Protein 1LSS (pdb70)

Organism: Methanocaldococcus jannaschii (strain ATCC 43067 / DSM 2661 / JAL-1 / JCM 10045 / NBRC 100440) (NCBI:txid243232)

Radius of gyration: 28.25 Å; Cα contacts (8 Å, |Δi|>4): 1150; chains: 4; bounding box: 52×40×90 Å

Foldseek 3Di:
DEEEEEACDPVNVVCQQVQVVVVHAYEYEEQDVVVQVVSVVPGPYHYDHDQLLDPVRCVVRVLLPHQAYEYDHPAQVSLLNSQVVSVVSPHQHREGEDADPVCQPVSCVVRHVHYDYVVVVVVVVVVVVVVD/DAEEEEACDPPNVVVQQVCQVVVGAYEYEYCDPVSQVVCVVRGPYHYFHDQLLDPVSCVVRVLLDHQEYEYEHPDAVSQLNSQVVSVVNPHQAYEGEHDDPVCQVVSVVSRHVHYHYPVVVVVVVVVVVVVD/DAEEEEACDPPNVVVQQVQQVVPGAYEYEYQDPVSQVVSVVNGDYHYFHRQLLDPVSCVVRVLLPHQEYEYDHPAQVSQLSNQVVSVVSVHNAYEGEDQDPVCQVVSVVVPHRYYDYVVVVVVVVVVVVVVD/DAEEAEACPPVNVVVQQVQQVVPGAYAYEELDPVSQVVSVVRGPYHYFHRQLLDVVSCVVSVLLPHQEYEYEHPDQVSQLNSQVVSVVNPHQHYEGEHADPVCQVVSVVSRHPHYDHPVVVVVVVVVVVVVD

So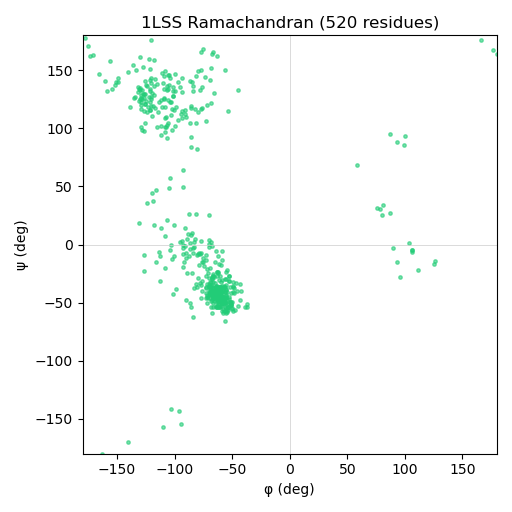lvent-accessible surface area: 24002 Å² total; per-residue (Å²): 162,98,4,0,0,0,9,4,34,102,0,0,25,28,0,0,89,22,0,11,132,135,60,56,71,6,2,0,2,18,127,61,53,107,61,10,147,99,0,68,86,126,16,116,26,110,38,37,79,12,48,8,3,72,26,136,14,0,69,82,7,29,1,111,101,13,42,10,0,0,0,3,25,58,130,6,35,19,0,0,2,0,0,2,1,0,94,56,58,55,9,124,58,1,7,0,36,2,37,23,52,82,0,79,88,18,0,68,178,21,18,4,73,36,1,2,3,0,6,25,25,0,0,69,85,0,20,150,74,28,81,239,177,43,13,0,0,1,8,5,39,105,1,0,40,32,0,0,76,20,1,20,129,130,68,58,100,8,6,0,1,18,123,61,49,102,54,10,147,109,0,73,78,98,7,135,33,104,30,21,83,15,46,8,25,121,87,141,14,0,69,70,3,21,0,100,97,11,64,22,0,0,0,2,24,57,141,29,112,24,0,28,78,0,1,56,48,0,83,92,59,61,10,106,68,2,6,0,35,2,36,81,43,114,92,64,90,69,10,70,206,92,22,3,84,34,8,1,2,1,12,36,18,0,2,56,81,0,23,138,63,20,96,217,171,56,10,0,0,1,9,5,37,110,2,0,50,34,1,0,71,27,0,21,130,134,68,63,105,10,8,0,1,14,120,56,48,97,62,9,124,85,0,58,91,77,10,129,28,108,27,19,80,14,38,7,2,48,10,105,9,0,92,97,3,11,2,109,74,9,40,16,0,0,0,3,28,65,125,5,26,14,0,0,0,0,0,6,0,0,98,24,76,64,10,82,90,1,4,0,34,1,39,28,48,98,0,74,94,24,0,66,209,38,17,5,67,44,7,1,3,0,4,27,26,0,2,61,81,0,27,156,73,34,99,247,199,46,12,0,0,0,10,3,40,114,1,0,65,30,1,0,74,30,0,20,117,142,65,62,98,4,11,0,1,18,119,63,54,87,59,10,142,123,0,60,86,100,6,138,34,101,31,23,77,15,41,8,34,121,95,164,12,0,69,100,2,19,0,95,110,11,63,26,0,0,0,2,28,58,141,24,118,25,0,29,76,0,1,60,48,0,88,88,62,59,6,118,83,3,8,0,38,2,41,88,51,130,82,60,95,68,15,74,199,90,20,4,87,32,7,1,1,1,9,40,16,0,2,47,78,0,20,134,71,32,96,247

Structure (mmCIF, N/CA/C/O backbone):
data_1LSS
#
_entry.id   1LSS
#
_cell.length_a   92.000
_cell.length_b   74.400
_cell.length_c   86.000
_cell.angle_alpha   90.00
_cell.angle_beta   90.00
_cell.angle_gamma   90.00
#
_symmetry.space_group_name_H-M   'P 21 21 2'
#
loop_
_entity.id
_entity.type
_entity.pdbx_description
1 polymer 'Trk system potassium uptake protein trkA homolog'
2 non-polymer NICOTINAMIDE-ADENINE-DINUCLEOTIDE
3 water water
#
loop_
_atom_site.group_PDB
_atom_site.id
_atom_site.type_symbol
_atom_site.label_atom_id
_atom_site.label_alt_id
_atom_site.label_comp_id
_atom_site.label_asym_id
_atom_site.label_entity_id
_atom_site.label_seq_id
_atom_site.pdbx_PDB_ins_code
_atom_site.Cartn_x
_atom_site.Cartn_y
_atom_site.Cartn_z
_atom_site.occupancy
_atom_site.B_iso_or_equiv
_atom_site.auth_seq_id
_atom_site.auth_comp_id
_atom_site.auth_asym_id
_atom_site.auth_atom_id
_atom_site.pdbx_PDB_model_num
ATOM 1 N N . MET A 1 5 ? 31.966 35.550 85.789 1.00 60.04 1 MET A N 1
ATOM 2 C CA . MET A 1 5 ? 31.515 34.933 84.509 1.00 59.15 1 MET A CA 1
ATOM 3 C C . MET A 1 5 ? 31.682 33.404 84.526 1.00 55.80 1 MET A C 1
ATOM 4 O O . MET A 1 5 ? 31.776 32.789 85.589 1.00 54.58 1 MET A O 1
ATOM 9 N N . TYR A 1 6 ? 31.702 32.794 83.346 1.00 51.32 2 TYR A N 1
ATOM 10 C CA . TYR A 1 6 ? 31.845 31.348 83.231 1.00 47.41 2 TYR A CA 1
ATOM 11 C C . TYR A 1 6 ? 33.254 30.839 83.537 1.00 41.65 2 TYR A C 1
ATOM 12 O O . TYR A 1 6 ? 34.238 31.487 83.220 1.00 39.58 2 TYR A O 1
ATOM 21 N N . ILE A 1 7 ? 33.324 29.666 84.160 1.00 37.92 3 ILE A N 1
ATOM 22 C CA . ILE A 1 7 ? 34.583 29.010 84.505 1.00 34.14 3 ILE A CA 1
ATOM 23 C C . ILE A 1 7 ? 34.651 27.641 83.814 1.00 33.24 3 ILE A C 1
ATOM 24 O O . ILE A 1 7 ? 33.803 26.768 84.042 1.00 33.82 3 ILE A O 1
ATOM 29 N N . ILE A 1 8 ? 35.656 27.462 82.964 1.00 29.95 4 ILE A N 1
ATOM 30 C CA . ILE A 1 8 ? 35.835 26.207 82.250 1.00 28.19 4 ILE A CA 1
ATOM 31 C C . ILE A 1 8 ? 36.907 25.382 82.953 1.00 27.64 4 ILE A C 1
ATOM 32 O O . ILE A 1 8 ? 37.977 25.900 83.283 1.00 26.98 4 ILE A O 1
ATOM 37 N N . ILE A 1 9 ? 36.611 24.103 83.185 1.00 26.10 5 ILE A N 1
ATOM 38 C CA . ILE A 1 9 ? 37.543 23.188 83.852 1.00 24.41 5 ILE A CA 1
ATOM 39 C C . ILE A 1 9 ? 37.773 21.975 82.968 1.00 24.88 5 ILE A C 1
ATOM 40 O O . ILE A 1 9 ? 36.814 21.293 82.593 1.00 24.00 5 ILE A O 1
ATOM 45 N N . ALA A 1 10 ? 39.041 21.713 82.643 1.00 24.88 6 ALA A N 1
ATOM 46 C CA . ALA A 1 10 ? 39.420 20.579 81.800 1.00 24.50 6 ALA A CA 1
ATOM 47 C C . ALA A 1 10 ? 40.124 19.520 82.641 1.00 25.99 6 ALA A C 1
ATOM 48 O O . ALA A 1 10 ? 41.124 19.806 83.299 1.00 26.80 6 ALA A O 1
ATOM 50 N N . GLY A 1 11 ? 39.611 18.297 82.597 1.00 25.63 7 GLY A N 1
ATOM 51 C CA . GLY A 1 11 ? 40.193 17.230 83.383 1.00 27.85 7 GLY A CA 1
ATOM 52 C C . GLY A 1 11 ? 39.361 17.019 84.634 1.00 30.84 7 GLY A C 1
ATOM 53 O O . GLY A 1 11 ? 39.569 17.678 85.650 1.00 30.93 7 GLY A O 1
ATOM 54 N N . ILE A 1 12 ? 38.415 16.092 84.557 1.00 32.32 8 ILE A N 1
ATOM 55 C CA . ILE A 1 12 ? 37.530 15.793 85.674 1.00 35.62 8 ILE A CA 1
ATOM 56 C C . ILE A 1 12 ? 38.053 14.650 86.549 1.00 35.44 8 ILE A C 1
ATOM 57 O O . ILE A 1 12 ? 37.321 13.708 86.858 1.00 36.95 8 ILE A O 1
ATOM 62 N N . GLY A 1 13 ? 39.318 14.728 86.939 1.00 33.85 9 GLY A N 1
ATOM 63 C CA . GLY A 1 13 ? 39.884 13.701 87.799 1.00 32.02 9 GLY A CA 1
ATOM 64 C C . GLY A 1 13 ? 39.775 14.153 89.249 1.00 33.62 9 GLY A C 1
ATOM 65 O O . GLY A 1 13 ? 38.908 14.967 89.590 1.00 31.52 9 GLY A O 1
ATOM 66 N N . ARG A 1 14 ? 40.651 13.650 90.111 1.00 32.94 10 ARG A N 1
ATOM 67 C CA . ARG A 1 14 ? 40.597 14.040 91.510 1.00 35.38 10 ARG A CA 1
ATOM 68 C C . ARG A 1 14 ? 40.556 15.548 91.716 1.00 34.93 10 ARG A C 1
ATOM 69 O O . ARG A 1 14 ? 39.718 16.053 92.463 1.00 34.99 10 ARG A O 1
ATOM 77 N N . VAL A 1 15 ? 41.458 16.268 91.057 1.00 33.44 11 VAL A N 1
ATOM 78 C CA . VAL A 1 15 ? 41.504 17.717 91.192 1.00 29.25 11 VAL A CA 1
ATOM 79 C C . VAL A 1 15 ? 40.268 18.376 90.568 1.00 29.06 11 VAL A C 1
ATOM 80 O O . VAL A 1 15 ? 39.506 19.058 91.249 1.00 29.15 11 VAL A O 1
ATOM 84 N N . GLY A 1 16 ? 40.066 18.149 89.275 1.00 27.97 12 GLY A N 1
ATOM 85 C CA . GLY A 1 16 ? 38.947 18.753 88.573 1.00 27.74 12 GLY A CA 1
ATOM 86 C C . GLY A 1 16 ? 37.563 18.455 89.116 1.00 28.80 12 GLY A C 1
ATOM 87 O O . GLY A 1 16 ? 36.708 19.338 89.155 1.00 25.99 12 GLY A O 1
ATOM 88 N N . TYR A 1 17 ? 37.333 17.216 89.539 1.00 29.92 13 TYR A N 1
ATOM 89 C CA . TYR A 1 17 ? 36.027 16.856 90.057 1.00 28.86 13 TYR A CA 1
ATOM 90 C C . TYR A 1 17 ? 35.740 17.574 91.353 1.00 28.13 13 TYR A C 1
ATOM 91 O O . TYR A 1 17 ? 34.647 18.090 91.548 1.00 29.58 13 TYR A O 1
ATOM 100 N N . THR A 1 18 ? 36.722 17.598 92.243 1.00 27.69 14 THR A N 1
ATOM 101 C CA . THR A 1 18 ? 36.579 18.258 93.534 1.00 28.14 14 THR A CA 1
ATOM 102 C C . THR A 1 18 ? 36.365 19.743 93.321 1.00 28.17 14 THR A C 1
ATOM 103 O O . THR A 1 18 ? 35.459 20.341 93.897 1.00 26.00 14 THR A O 1
ATOM 107 N N . LEU A 1 19 ? 37.227 20.343 92.505 1.00 27.72 15 LEU A N 1
ATOM 108 C CA . LEU A 1 19 ? 37.102 21.757 92.218 1.00 27.14 15 LEU A CA 1
ATOM 109 C C . LEU A 1 19 ? 35.717 22.018 91.620 1.00 27.76 15 LEU A C 1
ATOM 110 O O . LEU A 1 19 ? 35.027 22.960 92.016 1.00 26.11 15 LEU A O 1
ATOM 115 N N . ALA A 1 20 ? 35.310 21.173 90.675 1.00 28.06 16 ALA A N 1
ATOM 116 C CA . ALA A 1 20 ? 34.004 21.316 90.034 1.00 29.79 16 ALA A CA 1
ATOM 117 C C . ALA A 1 20 ? 32.886 21.377 91.073 1.00 31.38 16 ALA A C 1
ATOM 118 O O . ALA A 1 20 ? 32.108 22.329 91.098 1.00 32.63 16 ALA A O 1
ATOM 120 N N . LYS A 1 21 ? 32.811 20.360 91.929 1.00 32.93 17 LYS A N 1
ATOM 121 C CA . LYS A 1 21 ? 31.782 20.308 92.958 1.00 34.97 17 LYS A CA 1
ATOM 122 C C . LYS A 1 21 ? 31.801 21.540 93.840 1.00 35.18 17 LYS A C 1
ATOM 123 O O . LYS A 1 21 ? 30.793 22.224 93.990 1.00 34.79 17 LYS A O 1
ATOM 129 N N . SER A 1 22 ? 32.963 21.831 94.409 1.00 35.42 18 SER A N 1
ATOM 130 C CA . SER A 1 22 ? 33.111 22.973 95.297 1.00 36.35 18 SER A CA 1
ATOM 131 C C . SER A 1 22 ? 32.712 24.306 94.675 1.00 35.48 18 SER A C 1
ATOM 132 O O . SER A 1 22 ? 32.003 25.100 95.304 1.00 34.90 18 SER A O 1
ATOM 135 N N . LEU A 1 23 ? 33.165 24.559 93.449 1.00 35.62 19 LEU A N 1
ATOM 136 C CA . LEU A 1 23 ? 32.836 25.818 92.777 1.00 36.27 19 LEU A CA 1
ATOM 137 C C . LEU A 1 23 ? 31.353 25.970 92.469 1.00 36.95 19 LEU A C 1
ATOM 138 O O . LEU A 1 23 ? 30.799 27.046 92.668 1.00 34.79 19 LEU A O 1
ATOM 143 N N . SER A 1 24 ? 30.715 24.901 91.992 1.00 38.33 20 SER A N 1
ATOM 144 C CA . SER A 1 24 ? 29.288 24.960 91.646 1.00 40.92 20 SER A CA 1
ATOM 145 C C . SER A 1 24 ? 28.400 25.163 92.869 1.00 42.93 20 SER A C 1
ATOM 146 O O . SER A 1 24 ? 27.395 25.867 92.799 1.00 42.77 20 SER A O 1
ATOM 149 N N . GLU A 1 25 ? 28.767 24.538 93.982 1.00 44.05 21 GLU A N 1
ATOM 150 C CA . GLU A 1 25 ? 27.996 24.679 95.205 1.00 46.36 21 GLU A CA 1
ATOM 151 C C . GLU A 1 25 ? 28.036 26.135 95.653 1.00 47.43 21 GLU A C 1
ATOM 152 O O . GLU A 1 25 ? 27.151 26.593 96.376 1.00 49.09 21 GLU A O 1
ATOM 158 N N . LYS A 1 26 ? 29.063 26.863 95.219 1.00 49.15 22 LYS A N 1
ATOM 159 C CA . LYS A 1 26 ? 29.214 28.271 95.590 1.00 49.57 22 LYS A CA 1
ATOM 160 C C . LYS A 1 26 ? 28.488 29.181 94.614 1.00 48.37 22 LYS A C 1
ATOM 161 O O . LYS A 1 26 ? 28.652 30.398 94.655 1.00 48.58 22 LYS A O 1
ATOM 167 N N . GLY A 1 27 ? 27.705 28.586 93.720 1.00 47.73 23 GLY A N 1
ATOM 168 C CA . GLY A 1 27 ? 26.941 29.372 92.765 1.00 47.58 23 GLY A CA 1
ATOM 169 C C . GLY A 1 27 ? 27.567 29.635 91.406 1.00 46.88 23 GLY A C 1
ATOM 170 O O . GLY A 1 27 ? 26.866 30.043 90.477 1.00 46.92 23 GLY A O 1
ATOM 171 N N . HIS A 1 28 ? 28.872 29.401 91.281 1.00 44.74 24 HIS A N 1
ATOM 172 C CA . HIS A 1 28 ? 29.587 29.623 90.027 1.00 44.35 24 HIS A CA 1
ATOM 173 C C . HIS A 1 28 ? 29.028 28.880 88.816 1.00 43.74 24 HIS A C 1
ATOM 174 O O . HIS A 1 28 ? 28.464 27.796 88.945 1.00 44.12 24 HIS A O 1
ATOM 181 N N . ASP A 1 29 ? 29.196 29.474 87.638 1.00 43.47 25 ASP A N 1
ATOM 182 C CA . ASP A 1 29 ? 28.751 28.863 86.383 1.00 43.77 25 ASP A CA 1
ATOM 183 C C . ASP A 1 29 ? 29.954 28.131 85.807 1.00 42.94 25 ASP A C 1
ATOM 184 O O . ASP A 1 29 ? 30.926 28.760 85.387 1.00 42.59 25 ASP A O 1
ATOM 189 N N . ILE A 1 30 ? 29.900 26.809 85.770 1.00 40.62 26 ILE A N 1
ATOM 190 C CA . ILE A 1 30 ? 31.039 26.078 85.255 1.00 39.88 26 ILE A CA 1
ATOM 191 C C . ILE A 1 30 ? 30.723 25.073 84.158 1.00 39.32 26 ILE A C 1
ATOM 192 O O . ILE A 1 30 ? 29.614 24.546 84.058 1.00 38.47 26 ILE A O 1
ATOM 197 N N . VAL A 1 31 ? 31.716 24.829 83.317 1.00 37.48 27 VAL A N 1
ATOM 198 C CA . VAL A 1 31 ? 31.571 23.854 82.257 1.00 37.24 27 VAL A CA 1
ATOM 199 C C . VAL A 1 31 ? 32.796 22.956 82.362 1.00 33.95 27 VAL A C 1
ATOM 200 O O . VAL A 1 31 ? 33.910 23.430 82.548 1.00 34.05 27 VAL A O 1
ATOM 204 N N . LEU A 1 32 ? 32.574 21.651 82.287 1.00 33.27 28 LEU A N 1
ATOM 205 C CA . LEU A 1 32 ? 33.656 20.685 82.407 1.00 31.79 28 LEU A CA 1
ATOM 206 C C . LEU A 1 32 ? 33.946 20.014 81.078 1.00 29.77 28 LEU A C 1
ATOM 207 O O . LEU A 1 32 ? 33.038 19.7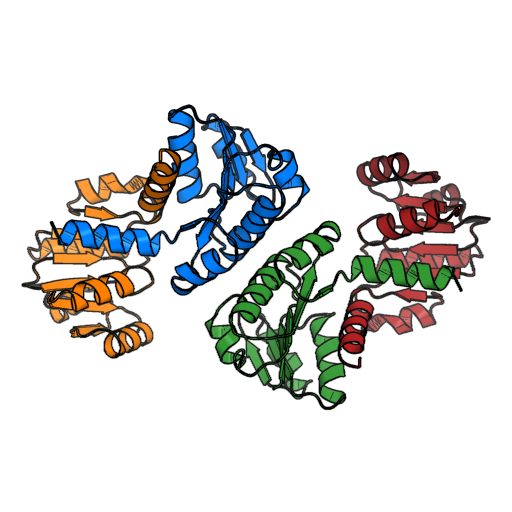70 80.284 1.00 30.09 28 LEU A O 1
ATOM 212 N N . ILE A 1 33 ? 35.219 19.719 80.846 1.00 28.59 29 ILE A N 1
ATOM 213 C CA . ILE A 1 33 ? 35.652 19.057 79.621 1.00 28.33 29 ILE A CA 1
ATOM 214 C C . ILE A 1 33 ? 36.441 17.811 79.983 1.00 29.05 29 ILE A C 1
ATOM 215 O O . ILE A 1 33 ? 37.346 17.869 80.819 1.00 30.84 29 ILE A O 1
ATOM 220 N N . ASP A 1 34 ? 36.081 16.677 79.393 1.00 29.82 30 ASP A N 1
ATOM 221 C CA . ASP A 1 34 ? 36.824 15.445 79.632 1.00 30.75 30 ASP A CA 1
ATOM 222 C C . ASP A 1 34 ? 36.736 14.553 78.415 1.00 32.64 30 ASP A C 1
ATOM 223 O O . ASP A 1 34 ? 35.688 14.447 77.766 1.00 31.70 30 ASP A O 1
ATOM 228 N N . ILE A 1 35 ? 37.852 13.914 78.100 1.00 34.19 31 ILE A N 1
ATOM 229 C CA . ILE A 1 35 ? 37.914 13.033 76.948 1.00 37.25 31 ILE A CA 1
ATOM 230 C C . ILE A 1 35 ? 37.277 11.667 77.233 1.00 37.63 31 ILE A C 1
ATOM 231 O O . ILE A 1 35 ? 36.933 10.937 76.304 1.00 39.42 31 ILE A O 1
ATOM 236 N N . ASP A 1 36 ? 37.106 11.334 78.511 1.00 39.05 32 ASP A N 1
ATOM 237 C CA . ASP A 1 36 ? 36.498 10.060 78.908 1.00 41.60 32 ASP A CA 1
ATOM 238 C C . ASP A 1 36 ? 34.978 10.205 79.078 1.00 41.60 32 ASP A C 1
ATOM 239 O O . ASP A 1 36 ? 34.513 10.880 79.997 1.00 41.99 32 ASP A O 1
ATOM 244 N N . LYS A 1 37 ? 34.211 9.562 78.200 1.00 42.09 33 LYS A N 1
ATOM 245 C CA . LYS A 1 37 ? 32.747 9.646 78.232 1.00 43.80 33 LYS A CA 1
ATOM 246 C C . LYS A 1 37 ? 32.103 9.153 79.532 1.00 45.28 33 LYS A C 1
ATOM 247 O O . LYS A 1 37 ? 31.152 9.757 80.025 1.00 45.74 33 LYS A O 1
ATOM 249 N N . ASP A 1 38 ? 32.611 8.061 80.088 1.00 46.35 34 ASP A N 1
ATOM 250 C CA . ASP A 1 38 ? 32.045 7.535 81.320 1.00 48.34 34 ASP A CA 1
ATOM 251 C C . ASP A 1 38 ? 32.159 8.516 82.477 1.00 48.03 34 ASP A C 1
ATOM 252 O O . ASP A 1 38 ? 31.205 8.696 83.240 1.00 47.62 34 ASP A O 1
ATOM 257 N N . ILE A 1 39 ? 33.314 9.161 82.613 1.00 48.05 35 ILE A N 1
ATOM 258 C CA . ILE A 1 39 ? 33.480 10.150 83.674 1.00 46.98 35 ILE A CA 1
ATOM 259 C C . ILE A 1 39 ? 32.562 11.337 83.348 1.00 44.84 35 ILE A C 1
ATOM 260 O O . ILE A 1 39 ? 32.078 12.023 84.252 1.00 43.21 35 ILE A O 1
ATOM 265 N N . CYS A 1 40 ? 32.303 11.562 82.056 1.00 42.26 36 CYS A N 1
ATOM 266 C CA . CYS A 1 40 ? 31.396 12.639 81.653 1.00 42.47 36 CYS A CA 1
ATOM 267 C C . CYS A 1 40 ? 29.962 12.284 82.069 1.00 42.75 36 CYS A C 1
ATOM 268 O O . CYS A 1 40 ? 29.220 13.142 82.545 1.00 42.48 36 CYS A O 1
ATOM 271 N N . LYS A 1 41 ? 29.581 11.021 81.902 1.00 44.61 37 LYS A N 1
ATOM 272 C CA . LYS A 1 41 ? 28.252 10.567 82.302 1.00 47.16 37 LYS A CA 1
ATOM 273 C C . LYS A 1 41 ? 28.122 10.729 83.804 1.00 46.95 37 LYS A C 1
ATOM 274 O O . LYS A 1 41 ? 27.177 11.344 84.297 1.00 46.80 37 LYS A O 1
ATOM 280 N N . LYS A 1 42 ? 29.081 10.160 84.532 1.00 47.04 38 LYS A N 1
ATOM 281 C CA . LYS A 1 42 ? 29.080 10.247 85.988 1.00 48.45 38 LYS A CA 1
ATOM 282 C C . LYS A 1 42 ? 28.938 11.696 86.429 1.00 47.83 38 LYS A C 1
ATOM 283 O O . LYS A 1 42 ? 28.060 12.032 87.223 1.00 47.47 38 LYS A O 1
ATOM 289 N N . ALA A 1 43 ? 29.797 12.551 85.889 1.00 47.14 39 ALA A N 1
ATOM 290 C CA . ALA A 1 43 ? 29.786 13.965 86.220 1.00 45.89 39 ALA A CA 1
ATOM 291 C C . ALA A 1 43 ? 28.429 14.617 85.994 1.00 45.32 39 ALA A C 1
ATOM 292 O O . ALA A 1 43 ? 27.869 15.221 86.906 1.00 43.82 39 ALA A O 1
ATOM 294 N N . SER A 1 44 ? 27.902 14.491 84.780 1.00 45.56 40 SER A N 1
ATOM 295 C CA . SER A 1 44 ? 26.619 15.098 84.437 1.00 46.49 40 SER A CA 1
ATOM 296 C C . SER A 1 44 ? 25.452 14.579 85.267 1.00 45.95 40 SER A C 1
ATOM 297 O O . SER A 1 44 ? 24.393 15.203 85.323 1.00 45.30 40 SER A O 1
ATOM 300 N N . ALA A 1 45 ? 25.650 13.444 85.924 1.00 46.41 41 ALA A N 1
ATOM 301 C CA . ALA A 1 45 ? 24.605 12.867 86.752 1.00 46.16 41 ALA A CA 1
ATOM 302 C C . ALA A 1 45 ? 24.674 13.371 88.188 1.00 46.69 41 ALA A C 1
ATOM 303 O O . ALA A 1 45 ? 23.735 13.161 88.954 1.00 48.83 41 ALA A O 1
ATOM 305 N N . GLU A 1 46 ? 25.764 14.042 88.556 1.00 46.00 42 GLU A N 1
ATOM 306 C CA . GLU A 1 46 ? 25.917 14.539 89.930 1.00 46.59 42 GLU A CA 1
ATOM 307 C C . GLU A 1 46 ? 26.227 16.029 90.130 1.00 45.39 42 GLU A C 1
ATOM 308 O O . GLU A 1 46 ? 25.959 16.579 91.201 1.00 44.65 42 GLU A O 1
ATOM 314 N N . ILE A 1 47 ? 26.793 16.684 89.123 1.00 43.49 43 ILE A N 1
ATOM 315 C CA . ILE A 1 47 ? 27.160 18.085 89.280 1.00 42.96 43 ILE A CA 1
ATOM 316 C C . ILE A 1 47 ? 26.272 19.095 88.564 1.00 42.39 43 ILE A C 1
ATOM 317 O O . ILE A 1 47 ? 25.748 18.831 87.487 1.00 43.56 43 ILE A O 1
ATOM 322 N N . ASP A 1 48 ? 26.110 20.261 89.179 1.00 41.58 44 ASP A N 1
ATOM 323 C CA . ASP A 1 48 ? 25.327 21.342 88.592 1.00 41.18 44 ASP A CA 1
ATOM 324 C C . ASP A 1 48 ? 26.283 22.111 87.676 1.00 39.89 44 ASP A C 1
ATOM 325 O O . ASP A 1 48 ? 26.876 23.112 88.078 1.00 39.31 44 ASP A O 1
ATOM 330 N N . ALA A 1 49 ? 26.439 21.614 86.452 1.00 37.93 45 ALA A N 1
ATOM 331 C CA . ALA A 1 49 ? 27.331 22.227 85.474 1.00 37.18 45 ALA A CA 1
ATOM 332 C C . ALA A 1 49 ? 27.154 21.596 84.104 1.00 36.54 45 ALA A C 1
ATOM 333 O O . ALA A 1 49 ? 26.591 20.511 83.975 1.00 35.90 45 ALA A O 1
ATOM 335 N N . LEU A 1 50 ? 27.640 22.288 83.078 1.00 35.94 46 LEU A N 1
ATOM 336 C CA . LEU A 1 50 ? 27.568 21.783 81.709 1.00 34.70 46 LEU A CA 1
ATOM 337 C C . LEU A 1 50 ? 28.755 20.851 81.507 1.00 32.45 46 LEU A C 1
ATOM 338 O O . LEU A 1 50 ? 29.892 21.191 81.844 1.00 29.67 46 LEU A O 1
ATOM 343 N N . VAL A 1 51 ? 28.491 19.678 80.950 1.00 32.17 47 VAL A N 1
ATOM 344 C CA . VAL A 1 51 ? 29.543 18.711 80.715 1.00 31.53 47 VAL A CA 1
ATOM 345 C C . VAL A 1 51 ? 29.724 18.389 79.238 1.00 32.88 47 VAL A C 1
ATOM 346 O O . VAL A 1 51 ? 28.771 18.043 78.542 1.00 37.50 47 VAL A O 1
ATOM 350 N N . ILE A 1 52 ? 30.968 18.485 78.782 1.00 32.70 48 ILE A N 1
ATOM 351 C CA . ILE A 1 52 ? 31.328 18.208 77.404 1.00 32.05 48 ILE A CA 1
ATOM 352 C C . ILE A 1 52 ? 32.363 17.088 77.301 1.00 33.65 48 ILE A C 1
ATOM 353 O O . ILE A 1 52 ? 33.379 17.083 78.002 1.00 33.22 48 ILE A O 1
ATOM 358 N N . ASN A 1 53 ? 32.096 16.140 76.415 1.00 34.16 49 ASN A N 1
ATOM 359 C CA . ASN A 1 53 ? 32.994 15.023 76.192 1.00 33.80 49 ASN A CA 1
ATOM 360 C C . ASN A 1 53 ? 33.815 15.423 74.990 1.00 33.40 49 ASN A C 1
ATOM 361 O O . ASN A 1 53 ? 33.308 15.443 73.871 1.00 34.42 49 ASN A O 1
ATOM 366 N N . GLY A 1 54 ? 35.081 15.753 75.219 1.00 32.46 50 GLY A N 1
ATOM 367 C CA . GLY A 1 54 ? 35.935 16.153 74.123 1.00 27.43 50 GLY A CA 1
ATOM 368 C C . GLY A 1 54 ? 37.360 16.383 74.562 1.00 27.98 50 GLY A C 1
ATOM 369 O O . GLY A 1 54 ? 37.663 16.397 75.757 1.00 24.55 50 GLY A O 1
ATOM 370 N N . ASP A 1 55 ? 38.227 16.560 73.571 1.00 28.85 51 ASP A N 1
ATOM 371 C CA . ASP A 1 55 ? 39.655 16.809 73.761 1.00 31.00 51 ASP A CA 1
ATOM 372 C C . ASP A 1 55 ? 39.810 18.320 73.964 1.00 31.24 51 ASP A C 1
ATOM 373 O O . ASP A 1 55 ? 39.496 19.094 73.054 1.00 32.15 51 ASP A O 1
ATOM 378 N N . CYS A 1 56 ? 40.299 18.744 75.130 1.00 30.16 52 CYS A N 1
ATOM 379 C CA . CYS A 1 56 ? 40.425 20.181 75.406 1.00 28.58 52 CYS A CA 1
ATOM 380 C C . CYS A 1 56 ? 41.499 20.901 74.598 1.00 28.47 52 CYS A C 1
ATOM 381 O O . CYS A 1 56 ? 41.666 22.110 74.737 1.00 28.81 52 CYS A O 1
ATOM 384 N N . THR A 1 57 ? 42.225 20.160 73.766 1.00 28.44 53 THR A N 1
ATOM 385 C CA . THR A 1 57 ? 43.278 20.740 72.937 1.00 27.57 53 THR A CA 1
ATOM 386 C C . THR A 1 57 ? 42.725 21.133 71.577 1.00 30.15 53 THR A C 1
ATOM 387 O O . THR A 1 57 ? 43.409 21.790 70.794 1.00 30.07 53 THR A O 1
ATOM 391 N N . LYS A 1 58 ? 41.484 20.741 71.302 1.00 31.31 54 LYS A N 1
ATOM 392 C CA . LYS A 1 58 ? 40.856 21.047 70.023 1.00 34.84 54 LYS A CA 1
ATOM 393 C C . LYS A 1 58 ? 39.957 22.277 70.035 1.00 36.00 54 LYS A C 1
ATOM 394 O O . LYS A 1 58 ? 39.214 22.513 70.988 1.00 37.56 54 LYS A O 1
ATOM 400 N N . ILE A 1 59 ? 40.046 23.059 68.961 1.00 35.84 55 ILE A N 1
ATOM 401 C CA . ILE A 1 59 ? 39.261 24.275 68.784 1.00 37.20 55 ILE A CA 1
ATOM 402 C C . ILE A 1 59 ? 37.764 24.104 69.026 1.00 35.69 55 ILE A C 1
ATOM 403 O O . ILE A 1 59 ? 37.156 24.894 69.751 1.00 34.84 55 ILE A O 1
ATOM 408 N N . LYS A 1 60 ? 37.177 23.086 68.402 1.00 35.40 56 LYS A N 1
ATOM 409 C CA . LYS A 1 60 ? 35.746 22.834 68.530 1.00 36.45 56 LYS A CA 1
ATOM 410 C C . LYS A 1 60 ? 35.318 22.549 69.954 1.00 33.70 56 LYS A C 1
ATOM 411 O O . LYS A 1 60 ? 34.229 22.942 70.368 1.00 34.41 56 LYS A O 1
ATOM 417 N N . THR A 1 61 ? 36.165 21.858 70.705 1.00 31.22 57 THR A N 1
ATOM 418 C CA . THR A 1 61 ? 35.840 21.538 72.083 1.00 30.85 57 THR A CA 1
ATOM 419 C C . THR A 1 61 ? 35.795 22.807 72.923 1.00 30.47 57 THR A C 1
ATOM 420 O O . THR A 1 61 ? 34.827 23.059 73.639 1.00 29.40 57 THR A O 1
ATOM 424 N N . LEU A 1 62 ? 36.840 23.617 72.817 1.00 31.12 58 LEU A N 1
ATOM 425 C CA . LEU A 1 62 ? 36.899 24.851 73.595 1.00 33.42 58 LEU A CA 1
ATOM 426 C C . LEU A 1 62 ? 35.802 25.822 73.201 1.00 32.72 58 LEU A C 1
ATOM 427 O O . LEU A 1 62 ? 35.249 26.530 74.053 1.00 32.68 58 LEU A O 1
ATOM 432 N N . GLU A 1 63 ? 35.485 25.870 71.912 1.00 31.65 59 GLU A N 1
ATOM 433 C CA . GLU A 1 63 ? 34.444 26.780 71.457 1.00 33.66 59 GLU A CA 1
ATOM 434 C C . GLU A 1 63 ? 33.065 26.330 71.930 1.00 32.87 59 GLU A C 1
ATOM 435 O O . GLU A 1 63 ? 32.266 27.147 72.396 1.00 32.93 59 GLU A O 1
ATOM 441 N N . ASP A 1 64 ? 32.793 25.034 71.827 1.00 29.78 60 ASP A N 1
ATOM 442 C CA . ASP A 1 64 ? 31.521 24.511 72.298 1.00 31.80 60 ASP A CA 1
ATOM 443 C C . ASP A 1 64 ? 31.420 24.739 73.806 1.00 33.33 60 ASP A C 1
ATOM 444 O O . ASP A 1 64 ? 30.320 24.775 74.357 1.00 33.81 60 ASP A O 1
ATOM 449 N N . ALA A 1 65 ? 32.575 24.882 74.463 1.00 31.59 61 ALA A N 1
ATOM 450 C CA . ALA A 1 65 ? 32.627 25.115 75.903 1.00 31.91 61 ALA A CA 1
ATOM 451 C C . ALA A 1 65 ? 32.451 26.606 76.257 1.00 30.97 61 ALA A C 1
ATOM 452 O O . ALA A 1 65 ? 32.397 26.972 77.428 1.00 30.23 61 ALA A O 1
ATOM 454 N N . GLY A 1 66 ? 32.350 27.457 75.238 1.00 31.78 62 GLY A N 1
ATOM 455 C CA . GLY A 1 66 ? 32.169 28.884 75.466 1.00 31.64 62 GLY A CA 1
ATOM 456 C C . GLY A 1 66 ? 33.448 29.637 75.799 1.00 33.68 62 GLY A C 1
ATOM 457 O O . GLY A 1 66 ? 33.405 30.697 76.428 1.00 33.16 62 GLY A O 1
ATOM 458 N N . ILE A 1 67 ? 34.581 29.095 75.355 1.00 33.83 63 ILE A N 1
ATOM 459 C CA . ILE A 1 67 ? 35.897 29.677 75.610 1.00 34.78 63 ILE A CA 1
ATOM 460 C C . ILE A 1 67 ? 35.981 31.142 75.198 1.00 35.99 63 ILE A C 1
ATOM 461 O O . ILE A 1 67 ? 36.709 31.915 75.801 1.00 34.27 63 ILE A O 1
ATOM 466 N N . GLU A 1 68 ? 35.229 31.517 74.169 1.00 39.74 64 GLU A N 1
ATOM 467 C CA . GLU A 1 68 ? 35.224 32.893 73.681 1.00 42.98 64 GLU A CA 1
ATOM 468 C C . GLU A 1 68 ? 34.493 33.842 74.638 1.00 43.42 64 GLU A C 1
ATOM 469 O O . GLU A 1 68 ? 34.541 35.056 74.467 1.00 45.57 64 GLU A O 1
ATOM 475 N N . ASP A 1 69 ? 33.828 33.284 75.646 1.00 43.06 65 ASP A N 1
ATOM 476 C CA . ASP A 1 69 ? 33.083 34.079 76.623 1.00 43.49 65 ASP A CA 1
ATOM 477 C C . ASP A 1 69 ? 33.461 33.771 78.076 1.00 43.08 65 ASP A C 1
ATOM 478 O O . ASP A 1 69 ? 33.039 34.470 78.996 1.00 43.83 65 ASP A O 1
ATOM 483 N N . ALA A 1 70 ? 34.252 32.730 78.287 1.00 41.14 66 ALA A N 1
ATOM 484 C CA . ALA A 1 70 ? 34.619 32.357 79.639 1.00 40.64 66 ALA A CA 1
ATOM 485 C C . ALA A 1 70 ? 35.425 33.441 80.329 1.00 40.30 66 ALA A C 1
ATOM 486 O O . ALA A 1 70 ? 35.963 34.339 79.682 1.00 39.48 66 ALA A O 1
ATOM 488 N N . ASP A 1 71 ? 35.488 33.359 81.653 1.00 38.83 67 ASP A N 1
ATOM 489 C CA . ASP A 1 71 ? 36.249 34.319 82.432 1.00 38.61 67 ASP A CA 1
ATOM 490 C C . ASP A 1 71 ? 37.486 33.634 82.982 1.00 36.09 67 ASP A C 1
ATOM 491 O O . ASP A 1 71 ? 38.467 34.283 83.337 1.00 36.40 67 ASP A O 1
ATOM 496 N N . MET A 1 72 ? 37.446 32.305 83.032 1.00 33.35 68 MET A N 1
ATOM 497 C CA . MET A 1 72 ? 38.567 31.556 83.569 1.00 30.99 68 MET A CA 1
ATOM 498 C C . MET A 1 72 ? 38.684 30.202 82.894 1.00 29.11 68 MET A C 1
ATOM 499 O O . MET A 1 72 ? 37.680 29.585 82.548 1.00 26.97 68 MET A O 1
ATOM 504 N N . TYR A 1 73 ? 39.918 29.756 82.679 1.00 26.76 69 TYR A N 1
ATOM 505 C CA . TYR A 1 73 ? 40.164 28.449 82.081 1.00 25.29 69 TYR A CA 1
ATOM 506 C C . TYR A 1 73 ? 41.154 27.690 82.972 1.00 25.43 69 TYR A C 1
ATOM 507 O O . TYR A 1 73 ? 42.291 28.137 83.191 1.00 24.35 69 TYR A O 1
ATOM 516 N N . ILE A 1 74 ? 40.711 26.535 83.467 1.00 24.41 70 ILE A N 1
ATOM 517 C CA . ILE A 1 74 ? 41.500 25.707 84.379 1.00 23.94 70 ILE A CA 1
ATOM 518 C C . ILE A 1 74 ? 41.778 24.315 83.817 1.00 24.88 70 ILE A C 1
ATOM 519 O O . ILE A 1 74 ? 40.870 23.486 83.702 1.00 24.03 70 ILE A O 1
ATOM 524 N N . ALA A 1 75 ? 43.043 24.063 83.476 1.00 24.41 71 ALA A N 1
ATOM 525 C CA . ALA A 1 75 ? 43.441 22.781 82.898 1.00 24.32 71 ALA A CA 1
ATOM 526 C C . ALA A 1 75 ? 44.128 21.865 83.915 1.00 24.66 71 ALA A C 1
ATOM 527 O O . ALA A 1 75 ? 45.320 22.015 84.173 1.00 25.60 71 ALA A O 1
ATOM 529 N N . VAL A 1 76 ? 43.369 20.920 84.476 1.00 24.16 72 VAL A N 1
ATOM 530 C CA . VAL A 1 76 ? 43.900 19.984 85.471 1.00 24.59 72 VAL A CA 1
ATOM 531 C C . VAL A 1 76 ? 43.887 18.521 85.028 1.00 25.75 72 VAL A C 1
ATOM 532 O O . VAL A 1 76 ? 43.472 17.621 85.749 1.00 27.44 72 VAL A O 1
ATOM 536 N N . THR A 1 77 ? 44.351 18.315 83.811 1.00 27.46 73 THR A N 1
ATOM 537 C CA . THR A 1 77 ? 44.482 17.005 83.214 1.00 29.13 73 THR A CA 1
ATOM 538 C C . THR A 1 77 ? 45.742 16.392 83.853 1.00 32.31 73 THR A C 1
ATOM 539 O O . THR A 1 77 ? 46.538 17.106 84.489 1.00 31.18 73 THR A O 1
ATOM 543 N N . GLY A 1 78 ? 45.917 15.081 83.699 1.00 32.12 74 GLY A N 1
ATOM 544 C CA . GLY A 1 78 ? 47.092 14.428 84.253 1.00 33.29 74 GLY A CA 1
ATOM 545 C C . GLY A 1 78 ? 48.290 14.512 83.315 1.00 34.68 74 GLY A C 1
ATOM 546 O O . GLY A 1 78 ? 49.313 13.880 83.547 1.00 36.43 74 GLY A O 1
ATOM 547 N N . LYS A 1 79 ? 48.169 15.307 82.257 1.00 34.99 75 LYS A N 1
ATOM 548 C CA . LYS A 1 79 ? 49.241 15.465 81.276 1.00 34.83 75 LYS A CA 1
ATOM 549 C C . LYS A 1 79 ? 49.557 16.947 81.093 1.00 33.76 75 LYS A C 1
ATOM 550 O O . LYS A 1 79 ? 48.864 17.652 80.354 1.00 34.28 75 LYS A O 1
ATOM 556 N N . GLU A 1 80 ? 50.601 17.408 81.779 1.00 32.42 76 GLU A N 1
ATOM 557 C CA . GLU A 1 80 ? 51.025 18.804 81.724 1.00 31.84 76 GLU A CA 1
ATOM 558 C C . GLU A 1 80 ? 51.087 19.334 80.299 1.00 32.91 76 GLU A C 1
ATOM 559 O O . GLU A 1 80 ? 50.821 20.515 80.070 1.00 34.55 76 GLU A O 1
ATOM 565 N N . GLU A 1 81 ? 51.439 18.471 79.347 1.00 31.42 77 GLU A N 1
ATOM 566 C CA . GLU A 1 81 ? 51.509 18.878 77.942 1.00 34.38 77 GLU A CA 1
ATOM 567 C C . GLU A 1 81 ? 50.141 19.359 77.446 1.00 30.80 77 GLU A C 1
ATOM 568 O O . GLU A 1 81 ? 50.050 20.301 76.658 1.00 30.89 77 GLU A O 1
ATOM 574 N N . VAL A 1 82 ? 49.081 18.698 77.893 1.00 29.71 78 VAL A N 1
ATOM 575 C CA . VAL A 1 82 ? 47.732 19.087 77.485 1.00 30.43 78 VAL A CA 1
ATOM 576 C C . VAL A 1 82 ? 47.302 20.350 78.237 1.00 29.24 78 VAL A C 1
ATOM 577 O O . VAL A 1 82 ? 46.706 21.253 77.658 1.00 28.40 78 VAL A O 1
ATOM 581 N N . ASN A 1 83 ? 47.634 20.422 79.521 1.00 28.01 79 ASN A N 1
ATOM 582 C CA . ASN A 1 83 ? 47.268 21.578 80.331 1.00 29.71 79 ASN A CA 1
ATOM 583 C C . ASN A 1 83 ? 47.938 22.849 79.802 1.00 30.58 79 ASN A C 1
ATOM 584 O O . ASN A 1 83 ? 47.324 23.917 79.750 1.00 30.22 79 ASN A O 1
ATOM 589 N N . LEU A 1 84 ? 49.193 22.722 79.392 1.00 31.15 80 LEU A N 1
ATOM 590 C CA . LEU A 1 84 ? 49.934 23.857 78.867 1.00 33.39 80 LEU A CA 1
ATOM 591 C C . LEU A 1 84 ? 49.385 24.325 77.531 1.00 33.06 80 LEU A C 1
ATOM 592 O O . LEU A 1 84 ? 49.066 25.504 77.370 1.00 33.35 80 LEU A O 1
ATOM 597 N N . MET A 1 85 ? 49.275 23.410 76.570 1.00 33.50 81 MET A N 1
ATOM 598 C CA . MET A 1 85 ? 48.764 23.777 75.253 1.00 32.38 81 MET A CA 1
ATOM 599 C C . MET A 1 85 ? 47.366 24.358 75.292 1.00 31.76 81 MET A C 1
ATOM 600 O O . MET A 1 85 ? 47.115 25.421 74.716 1.00 31.43 81 MET A O 1
ATOM 605 N N . SER A 1 86 ? 46.442 23.663 75.954 1.00 29.65 82 SER A N 1
ATOM 606 C CA . SER A 1 86 ? 45.067 24.155 75.996 1.00 28.21 82 SER A CA 1
ATOM 607 C C . SER A 1 86 ? 44.958 25.515 76.695 1.00 28.19 82 SER A C 1
ATOM 608 O O . SER A 1 86 ? 44.166 26.367 76.286 1.00 26.82 82 SER A O 1
ATOM 611 N N . SER A 1 87 ? 45.755 25.720 77.738 1.00 27.36 83 SER A N 1
ATOM 612 C CA . SER A 1 87 ? 45.729 26.988 78.454 1.00 27.88 83 SER A CA 1
ATOM 613 C C . SER A 1 87 ? 46.180 28.099 77.510 1.00 28.03 83 SER A C 1
ATOM 614 O O . SER A 1 87 ? 45.581 29.179 77.479 1.00 28.43 83 SER A O 1
ATOM 617 N N . LEU A 1 88 ? 47.232 27.827 76.740 1.00 27.48 84 LEU A N 1
ATOM 618 C CA . LEU A 1 88 ? 47.748 28.798 75.784 1.00 27.00 84 LEU A CA 1
ATOM 619 C C . LEU A 1 88 ? 46.706 29.018 74.689 1.00 27.98 84 LEU A C 1
ATOM 620 O O . LEU A 1 88 ? 46.602 30.111 74.134 1.00 26.23 84 LEU A O 1
ATOM 625 N N . LEU A 1 89 ? 45.940 27.974 74.377 1.00 30.08 85 LEU A N 1
ATOM 626 C CA . LEU A 1 89 ? 44.872 28.099 73.384 1.00 31.98 85 LEU A CA 1
ATOM 627 C C . LEU A 1 89 ? 43.777 28.975 73.999 1.00 32.44 85 LEU A C 1
ATOM 628 O O . LEU A 1 89 ? 43.123 29.733 73.297 1.00 34.27 85 LEU A O 1
ATOM 633 N N . ALA A 1 90 ? 43.580 28.872 75.313 1.00 30.44 86 ALA A N 1
ATOM 634 C CA . ALA A 1 90 ? 42.563 29.679 75.991 1.00 30.87 86 ALA A CA 1
ATOM 635 C C . ALA A 1 90 ? 42.993 31.144 76.008 1.00 31.27 86 ALA A C 1
ATOM 636 O O . ALA A 1 90 ? 42.182 32.050 75.799 1.00 31.15 86 ALA A O 1
ATOM 638 N N . LYS A 1 91 ? 44.277 31.358 76.278 1.00 32.68 87 LYS A N 1
ATOM 639 C CA . LYS A 1 91 ? 44.867 32.687 76.325 1.00 34.29 87 LYS A CA 1
ATOM 640 C C . LYS A 1 91 ? 44.669 33.343 74.962 1.00 36.85 87 LYS A C 1
ATOM 641 O O . LYS A 1 91 ? 44.345 34.522 74.866 1.00 36.47 87 LYS A O 1
ATOM 647 N N . SER A 1 92 ? 44.865 32.546 73.914 1.00 38.71 88 SER A N 1
ATOM 648 C CA . SER A 1 92 ? 44.708 32.986 72.541 1.00 38.47 88 SER A CA 1
ATOM 649 C C . SER A 1 92 ? 43.304 33.549 72.312 1.00 39.15 88 SER A C 1
ATOM 650 O O . SER A 1 92 ? 43.109 34.430 71.474 1.00 39.85 88 SER A O 1
ATOM 653 N N . TYR A 1 93 ? 42.323 33.054 73.058 1.00 37.14 89 TYR A N 1
ATOM 654 C CA . TYR A 1 93 ? 40.961 33.544 72.901 1.00 36.34 89 TYR A CA 1
ATOM 655 C C . TYR A 1 93 ? 40.624 34.742 73.779 1.00 33.88 89 TYR A C 1
ATOM 656 O O . TYR A 1 93 ? 39.480 35.179 73.817 1.00 33.28 89 TYR A O 1
ATOM 665 N N . GLY A 1 94 ? 41.613 35.257 74.497 1.00 32.55 90 GLY A N 1
ATOM 666 C CA . GLY A 1 94 ? 41.377 36.415 75.337 1.00 31.90 90 GLY A CA 1
ATOM 667 C C . GLY A 1 94 ? 41.321 36.177 76.835 1.00 32.78 90 GLY A C 1
ATOM 668 O O . GLY A 1 94 ? 41.209 37.124 77.603 1.00 34.95 90 GLY A O 1
ATOM 669 N N . ILE A 1 95 ? 41.400 34.927 77.270 1.00 32.30 91 ILE A N 1
ATOM 670 C CA . ILE A 1 95 ? 41.337 34.628 78.697 1.00 33.11 91 ILE A CA 1
ATOM 671 C C . ILE A 1 95 ? 42.673 34.860 79.415 1.00 32.01 91 ILE A C 1
ATOM 672 O O . ILE A 1 95 ? 43.662 34.176 79.160 1.00 30.46 91 ILE A O 1
ATOM 677 N N . ASN A 1 96 ? 42.689 35.834 80.315 1.00 32.35 92 ASN A N 1
ATOM 678 C CA . ASN A 1 96 ? 43.892 36.156 81.081 1.00 34.70 92 ASN A CA 1
ATOM 679 C C . ASN A 1 96 ? 44.139 35.151 82.203 1.00 35.29 92 ASN A C 1
ATOM 680 O O . ASN A 1 96 ? 45.264 34.686 82.400 1.00 35.23 92 ASN A O 1
ATOM 685 N N . LYS A 1 97 ? 43.079 34.838 82.943 1.00 34.27 93 LYS A N 1
ATOM 686 C CA . LYS A 1 97 ? 43.183 33.917 84.065 1.00 35.78 93 LYS A CA 1
ATOM 687 C C . LYS A 1 97 ? 43.179 32.450 83.653 1.00 34.80 93 LYS A C 1
ATOM 688 O O . LYS A 1 97 ? 42.148 31.767 83.687 1.00 35.57 93 LYS A O 1
ATOM 694 N N . THR A 1 98 ? 44.354 31.984 83.247 1.00 31.50 94 THR A N 1
ATOM 695 C CA . THR A 1 98 ? 44.542 30.608 82.845 1.00 28.95 94 THR A CA 1
ATOM 696 C C . THR A 1 98 ? 45.302 29.917 83.968 1.00 28.39 94 THR A C 1
ATOM 697 O O . THR A 1 98 ? 46.269 30.459 84.496 1.00 28.37 94 THR A O 1
ATOM 701 N N . ILE A 1 99 ? 44.839 28.733 84.350 1.00 27.79 95 ILE A N 1
ATOM 702 C CA . ILE A 1 99 ? 45.483 27.966 85.409 1.00 25.61 95 ILE A CA 1
ATOM 703 C C . ILE A 1 99 ? 45.801 26.585 84.841 1.00 25.37 95 ILE A C 1
ATOM 704 O O . ILE A 1 99 ? 44.901 25.883 84.383 1.00 28.36 95 ILE A O 1
ATOM 709 N N . ALA A 1 100 ? 47.077 26.209 84.834 1.00 23.37 96 ALA A N 1
ATOM 710 C CA . ALA A 1 100 ? 47.478 24.903 84.326 1.00 24.53 96 ALA A CA 1
ATOM 711 C C . ALA A 1 100 ? 48.206 24.096 85.395 1.00 27.53 96 ALA A C 1
ATOM 712 O O . ALA A 1 100 ? 48.993 24.635 86.182 1.00 27.49 96 ALA A O 1
ATOM 714 N N . ARG A 1 101 ? 47.928 22.797 85.412 1.00 30.03 97 ARG A N 1
ATOM 715 C CA . ARG A 1 101 ? 48.535 21.865 86.364 1.00 30.72 97 ARG A CA 1
ATOM 716 C C . ARG A 1 101 ? 49.752 21.188 85.729 1.00 30.37 97 ARG A C 1
ATOM 717 O O . ARG A 1 101 ? 49.696 20.777 84.569 1.00 30.23 97 ARG A O 1
ATOM 725 N N . ILE A 1 102 ? 50.853 21.087 86.471 1.00 31.66 98 ILE A N 1
ATOM 726 C CA . ILE A 1 102 ? 52.059 20.426 85.958 1.00 33.89 98 ILE A CA 1
ATOM 727 C C . ILE A 1 102 ? 52.423 19.197 86.794 1.00 37.13 98 ILE A C 1
ATOM 728 O O . ILE A 1 102 ? 52.015 19.075 87.956 1.00 38.30 98 ILE A O 1
ATOM 733 N N . SER A 1 103 ? 53.194 18.298 86.193 1.00 40.83 99 SER A N 1
ATOM 734 C CA . SER A 1 103 ? 53.638 17.064 86.844 1.00 45.34 99 SER A CA 1
ATOM 735 C C . SER A 1 103 ? 55.057 17.189 87.393 1.00 48.41 99 SER A C 1
ATOM 736 O O . SER A 1 103 ? 55.360 16.650 88.453 1.00 48.43 99 SER A O 1
ATOM 739 N N . GLU A 1 104 ? 55.922 17.881 86.652 1.00 52.98 100 GLU A N 1
ATOM 740 C CA . GLU A 1 104 ? 57.313 18.078 87.054 1.00 58.69 100 GLU A CA 1
ATOM 741 C C . GLU A 1 104 ? 57.496 19.379 87.816 1.00 60.77 100 GLU A C 1
ATOM 742 O O . GLU A 1 104 ? 57.051 20.434 87.373 1.00 61.68 100 GLU A O 1
ATOM 748 N N . ILE A 1 105 ? 58.165 19.300 88.958 1.00 64.33 101 ILE A N 1
ATOM 749 C CA . ILE A 1 105 ? 58.418 20.473 89.780 1.00 67.34 101 ILE A CA 1
ATOM 750 C C . ILE A 1 105 ? 59.038 21.611 88.970 1.00 70.15 101 ILE A C 1
ATOM 751 O O . ILE A 1 105 ? 58.556 22.744 89.003 1.00 71.26 101 ILE A O 1
ATOM 756 N N . GLU A 1 106 ? 60.104 21.285 88.243 1.00 72.51 102 GLU A N 1
ATOM 757 C CA . GLU A 1 106 ? 60.856 22.236 87.420 1.00 74.82 102 GLU A CA 1
ATOM 758 C C . GLU A 1 106 ? 60.051 23.309 86.696 1.00 74.89 102 GLU A C 1
ATOM 759 O O . GLU A 1 106 ? 60.365 24.495 86.788 1.00 74.96 102 GLU A O 1
ATOM 765 N N . TYR A 1 107 ? 59.021 22.887 85.968 1.00 74.91 103 TYR A N 1
ATOM 766 C CA . TYR A 1 107 ? 58.193 23.806 85.191 1.00 75.11 103 TYR A CA 1
ATOM 767 C C . TYR A 1 107 ? 57.397 24.830 85.989 1.00 76.08 103 TYR A C 1
ATOM 768 O O . TYR A 1 107 ? 56.752 25.704 85.401 1.00 75.55 103 TYR A O 1
ATOM 777 N N . LYS A 1 108 ? 57.431 24.724 87.317 1.00 76.37 104 LYS A N 1
ATOM 778 C CA . LYS A 1 108 ? 56.709 25.662 88.175 1.00 76.58 104 LYS A CA 1
ATOM 779 C C . LYS A 1 108 ? 56.901 27.082 87.659 1.00 77.05 104 LYS A C 1
ATOM 780 O O . LYS A 1 108 ? 55.942 27.843 87.504 1.00 77.75 104 LYS A O 1
ATOM 786 N N . ASP A 1 109 ? 58.154 27.419 87.377 1.00 77.10 105 ASP A N 1
ATOM 787 C CA . ASP A 1 109 ? 58.527 28.736 86.876 1.00 76.94 105 ASP A CA 1
ATOM 788 C C . ASP A 1 109 ? 58.357 28.844 85.364 1.00 75.33 105 ASP A C 1
ATOM 789 O O . ASP A 1 109 ? 57.564 29.650 84.874 1.00 75.05 105 ASP A O 1
ATOM 794 N N . VAL A 1 110 ? 59.110 28.024 84.638 1.00 73.72 106 VAL A N 1
ATOM 795 C CA . VAL A 1 110 ? 59.081 28.011 83.179 1.00 71.39 106 VAL A CA 1
ATOM 796 C C . VAL A 1 110 ? 57.682 28.201 82.591 1.00 71.13 106 VAL A C 1
ATOM 797 O O . VAL A 1 110 ? 57.475 29.091 81.766 1.00 70.52 106 VAL A O 1
ATOM 801 N N . PHE A 1 111 ? 56.729 27.373 83.019 1.00 69.79 107 PHE A N 1
ATOM 802 C CA . PHE A 1 111 ? 55.348 27.444 82.526 1.00 68.83 107 PHE A CA 1
ATOM 803 C C . PHE A 1 111 ? 54.693 28.812 82.690 1.00 67.49 107 PHE A C 1
ATOM 804 O O . PHE A 1 111 ? 53.928 29.246 81.829 1.00 66.29 107 PHE A O 1
ATOM 812 N N . GLU A 1 112 ? 54.965 29.489 83.799 1.00 66.01 108 GLU A N 1
ATOM 813 C CA . GLU A 1 112 ? 54.375 30.805 84.000 1.00 64.52 108 GLU A CA 1
ATOM 814 C C . GLU A 1 112 ? 55.098 31.763 83.056 1.00 62.55 108 GLU A C 1
ATOM 815 O O . GLU A 1 112 ? 54.488 32.655 82.459 1.00 61.11 108 GLU A O 1
ATOM 821 N N . ARG A 1 113 ? 56.400 31.551 82.904 1.00 60.28 109 ARG A N 1
ATOM 822 C CA . ARG A 1 113 ? 57.202 32.363 82.006 1.00 59.67 109 ARG A CA 1
ATOM 823 C C . ARG A 1 113 ? 56.829 31.991 80.565 1.00 57.48 109 ARG A C 1
ATOM 824 O O . ARG A 1 113 ? 57.054 32.769 79.641 1.00 57.87 109 ARG A O 1
ATOM 832 N N . LEU A 1 114 ? 56.252 30.802 80.387 1.00 53.23 110 LEU A N 1
ATOM 833 C CA . LEU A 1 114 ? 55.835 30.317 79.067 1.00 49.53 110 LEU A CA 1
ATOM 834 C C . LEU A 1 114 ? 54.513 30.916 78.578 1.00 46.60 110 LEU A C 1
ATOM 835 O O . LEU A 1 114 ? 54.105 30.676 77.443 1.00 45.66 110 LEU A O 1
ATOM 840 N N . GLY A 1 115 ? 53.829 31.672 79.430 1.00 42.61 111 GLY A N 1
ATOM 841 C CA . GLY A 1 115 ? 52.589 32.279 78.993 1.00 39.00 111 GLY A CA 1
ATOM 842 C C . GLY A 1 115 ? 51.333 32.034 79.806 1.00 37.88 111 GLY A C 1
ATOM 843 O O . GLY A 1 115 ? 50.353 32.766 79.625 1.00 36.10 111 GLY A O 1
ATOM 844 N N . VAL A 1 116 ? 51.327 31.027 80.683 1.00 35.45 112 VAL A N 1
ATOM 845 C CA . VAL A 1 116 ? 50.132 30.760 81.485 1.00 33.82 112 VAL A CA 1
ATOM 846 C C . VAL A 1 116 ? 50.101 31.624 82.739 1.00 32.95 112 VAL A C 1
ATOM 847 O O . VAL A 1 116 ? 51.121 31.843 83.386 1.00 32.85 112 VAL A O 1
ATOM 851 N N . ASP A 1 117 ? 48.918 32.116 83.078 1.00 33.38 113 ASP A N 1
ATOM 852 C CA . ASP A 1 117 ? 48.758 32.966 84.247 1.00 35.58 113 ASP A CA 1
ATOM 853 C C . ASP A 1 117 ? 49.263 32.253 85.513 1.00 37.25 113 ASP A C 1
ATOM 854 O O . ASP A 1 117 ? 50.265 32.663 86.101 1.00 38.95 113 ASP A O 1
ATOM 859 N N . VAL A 1 118 ? 48.596 31.177 85.922 1.00 37.39 114 VAL A N 1
ATOM 860 C CA . VAL A 1 118 ? 49.026 30.449 87.111 1.00 36.37 114 VAL A CA 1
ATOM 861 C C . VAL A 1 118 ? 49.383 28.991 86.830 1.00 35.76 114 VAL A C 1
ATOM 862 O O . VAL A 1 118 ? 48.704 28.304 86.078 1.00 38.25 114 VAL A O 1
ATOM 866 N N . VAL A 1 119 ? 50.464 28.535 87.449 1.00 35.54 115 VAL A N 1
ATOM 867 C CA . VAL A 1 119 ? 50.940 27.168 87.317 1.00 33.67 115 VAL A CA 1
ATOM 868 C C . VAL A 1 119 ? 50.778 26.498 88.669 1.00 33.65 115 VAL A C 1
ATOM 869 O O . VAL A 1 119 ? 51.307 26.963 89.671 1.00 35.30 115 VAL A O 1
ATOM 873 N N . VAL A 1 120 ? 50.041 25.398 88.689 1.00 33.39 116 VAL A N 1
ATOM 874 C CA . VAL A 1 120 ? 49.790 24.680 89.928 1.00 32.61 116 VAL A CA 1
ATOM 875 C C . VAL A 1 120 ? 50.443 23.305 90.014 1.00 32.08 116 VAL A C 1
ATOM 876 O O . VAL A 1 120 ? 50.235 22.448 89.160 1.00 31.70 116 VAL A O 1
ATOM 880 N N . SER A 1 121 ? 51.236 23.105 91.059 1.00 30.07 117 SER A N 1
ATOM 881 C CA . SER A 1 121 ? 51.879 21.821 91.284 1.00 30.80 117 SER A CA 1
ATOM 882 C C . SER A 1 121 ? 51.295 21.278 92.580 1.00 28.58 117 SER A C 1
ATOM 883 O O . SER A 1 121 ? 51.678 21.715 93.663 1.00 30.41 117 SER A O 1
ATOM 886 N N . PRO A 1 122 ? 50.340 20.338 92.488 1.00 27.40 118 PRO A N 1
ATOM 887 C CA . PRO A 1 122 ? 49.759 19.796 93.726 1.00 28.61 118 PRO A CA 1
ATOM 888 C C . PRO A 1 122 ? 50.793 19.155 94.652 1.00 29.36 118 PRO A C 1
ATOM 889 O O . PRO A 1 122 ? 50.639 19.180 95.880 1.00 30.73 118 PRO A O 1
ATOM 893 N N . GLU A 1 123 ? 51.853 18.599 94.067 1.00 30.07 119 GLU A N 1
ATOM 894 C CA . GLU A 1 123 ? 52.903 17.973 94.859 1.00 30.79 119 GLU A CA 1
ATOM 895 C C . GLU A 1 123 ? 53.607 19.063 95.668 1.00 30.70 119 GLU A C 1
ATOM 896 O O . GLU A 1 123 ? 53.867 18.891 96.854 1.00 31.16 119 GLU A O 1
ATOM 902 N N . LEU A 1 124 ? 53.899 20.194 95.035 1.00 30.22 120 LEU A N 1
ATOM 903 C CA . LEU A 1 124 ? 54.562 21.280 95.750 1.00 31.17 120 LEU A CA 1
ATOM 904 C C . LEU A 1 124 ? 53.635 21.887 96.789 1.00 30.95 120 LEU A C 1
ATOM 905 O O . LEU A 1 124 ? 54.063 22.228 97.897 1.00 32.42 120 LEU A O 1
ATOM 910 N N . ILE A 1 125 ? 52.365 22.029 96.431 1.00 29.02 121 ILE A N 1
ATOM 911 C CA . ILE A 1 125 ? 51.400 22.592 97.353 1.00 28.93 121 ILE A CA 1
ATOM 912 C C . ILE A 1 125 ? 51.305 21.687 98.578 1.00 28.86 121 ILE A C 1
ATOM 913 O O . ILE A 1 125 ? 51.190 22.163 99.705 1.00 30.10 121 ILE A O 1
ATOM 918 N N . ALA A 1 126 ? 51.356 20.381 98.347 1.00 29.70 122 ALA A N 1
ATOM 919 C CA . ALA A 1 126 ? 51.280 19.411 99.434 1.00 30.54 122 ALA A CA 1
ATOM 920 C C . ALA A 1 126 ? 52.482 19.538 100.382 1.00 30.27 122 ALA A C 1
ATOM 921 O O . ALA A 1 126 ? 52.323 19.523 101.606 1.00 28.94 122 ALA A O 1
ATOM 923 N N . ALA A 1 127 ? 53.677 19.651 99.813 1.00 28.95 123 ALA A N 1
ATOM 924 C CA . ALA A 1 127 ? 54.888 19.775 100.615 1.00 29.91 123 ALA A CA 1
ATOM 925 C C . ALA A 1 127 ? 54.791 21.030 101.472 1.00 30.32 123 ALA A C 1
ATOM 926 O O . ALA A 1 127 ? 54.933 20.960 102.688 1.00 31.81 123 ALA A O 1
ATOM 928 N N . ASN A 1 128 ? 54.525 22.171 100.837 1.00 32.36 124 ASN A N 1
ATOM 929 C CA . ASN A 1 128 ? 54.401 23.433 101.563 1.00 34.03 124 ASN A CA 1
ATOM 930 C C . ASN A 1 128 ? 53.362 23.341 102.664 1.00 35.18 124 ASN A C 1
ATOM 931 O O . ASN A 1 128 ? 53.530 23.897 103.757 1.00 36.49 124 ASN A O 1
ATOM 936 N N . TYR A 1 129 ? 52.275 22.646 102.363 1.00 35.26 125 TYR A N 1
ATOM 937 C CA . TYR A 1 129 ? 51.189 22.471 103.313 1.00 36.00 125 TYR A CA 1
ATOM 938 C C . TYR A 1 129 ? 51.698 21.726 104.543 1.00 35.61 125 TYR A C 1
ATOM 939 O O . TYR A 1 129 ? 51.385 22.082 105.681 1.00 34.70 125 TYR A O 1
ATOM 948 N N . ILE A 1 130 ? 52.483 20.681 104.306 1.00 34.65 126 ILE A N 1
ATOM 949 C CA . ILE A 1 130 ? 53.026 19.889 105.400 1.00 35.84 126 ILE A CA 1
ATOM 950 C C . ILE A 1 130 ? 54.021 20.726 106.184 1.00 38.02 126 ILE A C 1
ATOM 951 O O . ILE A 1 130 ? 54.120 20.604 107.404 1.00 35.38 126 ILE A O 1
ATOM 956 N N . GLU A 1 131 ? 54.752 21.578 105.470 1.00 39.00 127 GLU A N 1
ATOM 957 C CA . GLU A 1 131 ? 55.746 22.429 106.097 1.00 43.53 127 GLU A CA 1
ATOM 958 C C . GLU A 1 131 ? 55.101 23.382 107.086 1.00 44.74 127 GLU A C 1
ATOM 959 O O . GLU A 1 131 ? 55.561 23.490 108.222 1.00 42.96 127 GLU A O 1
ATOM 965 N N . LYS A 1 132 ? 54.036 24.068 106.663 1.00 46.01 128 LYS A N 1
ATOM 966 C CA . LYS A 1 132 ? 53.350 25.024 107.516 1.00 50.00 128 LYS A CA 1
ATOM 967 C C . LYS A 1 132 ? 52.900 24.364 108.811 1.00 50.41 128 LYS A C 1
ATOM 968 O O . LYS A 1 132 ? 53.136 24.894 109.898 1.00 52.24 128 LYS A O 1
ATOM 974 N N . LEU A 1 133 ? 52.244 23.216 108.698 1.00 51.07 129 LEU A N 1
ATOM 975 C CA . LEU A 1 133 ? 51.768 22.489 109.868 1.00 51.93 129 LEU A CA 1
ATOM 976 C C . LEU A 1 133 ? 52.906 22.223 110.851 1.00 52.28 129 LEU A C 1
ATOM 977 O O . LEU A 1 133 ? 52.733 22.336 112.061 1.00 52.17 129 LEU A O 1
ATOM 982 N N . ILE A 1 134 ? 54.069 21.869 110.327 1.00 53.50 130 ILE A N 1
ATOM 983 C CA . ILE A 1 134 ? 55.222 21.599 111.169 1.00 56.13 130 ILE A CA 1
ATOM 984 C C . ILE A 1 134 ? 55.729 22.882 111.825 1.00 59.45 130 ILE A C 1
ATOM 985 O O . ILE A 1 134 ? 56.163 22.871 112.975 1.00 59.67 130 ILE A O 1
ATOM 990 N N . GLU A 1 135 ? 55.658 23.993 111.100 1.00 63.32 131 GLU A N 1
ATOM 991 C CA . GLU A 1 135 ? 56.110 25.285 111.622 1.00 67.56 131 GLU A CA 1
ATOM 992 C C . GLU A 1 135 ? 55.029 25.919 112.501 1.00 69.93 131 GLU A C 1
ATOM 993 O O . GLU A 1 135 ? 54.973 27.140 112.640 1.00 71.08 131 GLU A O 1
ATOM 999 N N . ARG A 1 136 ? 54.174 25.084 113.084 1.00 71.44 132 ARG A N 1
ATOM 1000 C CA . ARG A 1 136 ? 53.095 25.555 113.945 1.00 72.56 132 ARG A CA 1
ATOM 1001 C C . ARG A 1 136 ? 53.115 24.833 115.291 1.00 72.46 132 ARG A C 1
ATOM 1002 O O . ARG A 1 136 ? 52.712 25.392 116.311 1.00 72.90 132 ARG A O 1
ATOM 1010 N N . MET B 1 5 ? 63.226 13.856 118.541 1.00 59.74 1 MET B N 1
ATOM 1011 C CA . MET B 1 5 ? 64.076 15.022 118.299 1.00 60.18 1 MET B CA 1
ATOM 1012 C C . MET B 1 5 ? 64.421 15.167 116.816 1.00 57.96 1 MET B C 1
ATOM 1013 O O . MET B 1 5 ? 65.264 15.988 116.431 1.00 57.96 1 MET B O 1
ATOM 1018 N N . TYR B 1 6 ? 63.761 14.355 115.994 1.00 53.35 2 TYR B N 1
ATOM 1019 C CA . TYR B 1 6 ? 63.960 14.368 114.551 1.00 48.28 2 TYR B CA 1
ATOM 1020 C C . TYR B 1 6 ? 62.736 13.825 113.819 1.00 44.85 2 TYR B C 1
ATOM 1021 O O . TYR B 1 6 ? 61.929 13.080 114.377 1.00 44.11 2 TYR B O 1
ATOM 1030 N N . ILE B 1 7 ? 62.620 14.197 112.553 1.00 41.14 3 ILE B N 1
ATOM 1031 C CA . ILE B 1 7 ? 61.502 13.789 111.729 1.00 36.86 3 ILE B CA 1
ATOM 1032 C C . ILE B 1 7 ? 61.931 12.743 110.714 1.00 35.54 3 ILE B C 1
ATOM 1033 O O . ILE B 1 7 ? 62.959 12.898 110.056 1.00 38.73 3 ILE B O 1
ATOM 1038 N N . ILE B 1 8 ? 61.157 11.668 110.603 1.00 33.05 4 ILE B N 1
ATOM 1039 C CA . ILE B 1 8 ? 61.445 10.621 109.627 1.00 28.63 4 ILE B CA 1
ATOM 1040 C C . ILE B 1 8 ? 60.493 10.843 108.464 1.00 28.12 4 ILE B C 1
ATOM 1041 O O . ILE B 1 8 ? 59.293 11.030 108.669 1.00 26.42 4 ILE B O 1
ATOM 1046 N N . ILE B 1 9 ? 61.035 10.827 107.253 1.00 25.09 5 ILE B N 1
ATOM 1047 C CA . ILE B 1 9 ? 60.237 11.036 106.057 1.00 23.66 5 ILE B CA 1
ATOM 1048 C C . ILE B 1 9 ? 60.491 9.924 105.042 1.00 23.63 5 ILE B C 1
ATOM 1049 O O . ILE B 1 9 ? 61.630 9.692 104.648 1.00 24.86 5 ILE B O 1
ATOM 1054 N N . ALA B 1 10 ? 59.438 9.224 104.632 1.00 22.38 6 ALA B N 1
ATOM 1055 C CA . ALA B 1 10 ? 59.586 8.165 103.642 1.00 23.72 6 ALA B CA 1
ATOM 1056 C C . ALA B 1 10 ? 58.946 8.623 102.342 1.00 23.71 6 ALA B C 1
ATOM 1057 O O . ALA B 1 10 ? 57.870 9.212 102.346 1.00 23.83 6 ALA B O 1
ATOM 1059 N N . GLY B 1 11 ? 59.607 8.335 101.232 1.00 25.29 7 GLY B N 1
ATOM 1060 C CA . GLY B 1 11 ? 59.081 8.738 99.943 1.00 27.30 7 GLY B CA 1
ATOM 1061 C C . GLY B 1 11 ? 59.679 10.081 99.604 1.00 28.43 7 GLY B C 1
ATOM 1062 O O . GLY B 1 11 ? 59.116 11.126 99.925 1.00 28.47 7 GLY B O 1
ATOM 1063 N N . ILE B 1 12 ? 60.842 10.058 98.970 1.00 28.66 8 ILE B N 1
ATOM 1064 C CA . ILE B 1 12 ? 61.508 11.298 98.623 1.00 31.18 8 ILE B CA 1
ATOM 1065 C C . ILE B 1 12 ? 61.354 11.614 97.141 1.00 30.78 8 ILE B C 1
ATOM 1066 O O . ILE B 1 12 ? 62.345 11.774 96.435 1.00 30.59 8 ILE B O 1
ATOM 1071 N N . GLY B 1 13 ? 60.107 11.703 96.681 1.00 30.39 9 GLY B N 1
ATOM 1072 C CA . GLY B 1 13 ? 59.842 12.016 95.288 1.00 28.13 9 GLY B CA 1
ATOM 1073 C C . GLY B 1 13 ? 59.413 13.469 95.140 1.00 29.81 9 GLY B C 1
ATOM 1074 O O . GLY B 1 13 ? 59.942 14.347 95.830 1.00 28.40 9 GLY B O 1
ATOM 1075 N N . ARG B 1 14 ? 58.452 13.730 94.259 1.00 30.86 10 ARG B N 1
ATOM 1076 C CA . ARG B 1 14 ? 57.960 15.091 94.045 1.00 31.53 10 ARG B CA 1
ATOM 1077 C C . ARG B 1 14 ? 57.615 15.801 95.363 1.00 30.92 10 ARG B C 1
ATOM 1078 O O . ARG B 1 14 ? 57.910 16.991 95.534 1.00 31.14 10 ARG B O 1
ATOM 1086 N N . VAL B 1 15 ? 56.999 15.077 96.298 1.00 28.38 11 VAL B N 1
ATOM 1087 C CA . VAL B 1 15 ? 56.616 15.666 97.583 1.00 27.73 11 VAL B CA 1
ATOM 1088 C C . VAL B 1 15 ? 57.686 15.565 98.686 1.00 28.18 11 VAL B C 1
ATOM 1089 O O . VAL B 1 15 ? 57.977 16.547 99.372 1.00 24.98 11 VAL B O 1
ATOM 1093 N N . GLY B 1 16 ? 58.253 14.374 98.849 1.00 25.34 12 GLY B N 1
ATOM 1094 C CA . GLY B 1 16 ? 59.244 14.159 99.884 1.00 26.85 12 GLY B CA 1
ATOM 1095 C C . GLY B 1 16 ? 60.551 14.915 99.729 1.00 27.11 12 GLY B C 1
ATOM 1096 O O . GLY B 1 16 ? 61.088 15.444 100.693 1.00 25.70 12 GLY B O 1
ATOM 1097 N N . TYR B 1 17 ? 61.067 14.963 98.509 1.00 29.74 13 TYR B N 1
ATOM 1098 C CA . TYR B 1 17 ? 62.317 15.655 98.253 1.00 30.31 13 TYR B CA 1
ATOM 1099 C C . TYR B 1 17 ? 62.222 17.112 98.656 1.00 28.63 13 TYR B C 1
ATOM 1100 O O . TYR B 1 17 ? 63.002 17.590 99.483 1.00 29.42 13 TYR B O 1
ATOM 1109 N N . THR B 1 18 ? 61.257 17.807 98.064 1.00 27.17 14 THR B N 1
ATOM 1110 C CA . THR B 1 18 ? 61.029 19.229 98.302 1.00 25.55 14 THR B CA 1
ATOM 1111 C C . THR B 1 18 ? 60.787 19.537 99.764 1.00 25.89 14 THR B C 1
ATOM 1112 O O . THR B 1 18 ? 61.345 20.489 100.303 1.00 26.71 14 THR B O 1
ATOM 1116 N N . LEU B 1 19 ? 59.930 18.747 100.400 1.00 26.79 15 LEU B N 1
ATOM 1117 C CA . LEU B 1 19 ? 59.641 18.942 101.817 1.00 28.24 15 LEU B CA 1
ATOM 1118 C C . LEU B 1 19 ? 60.909 18.772 102.655 1.00 28.22 15 LEU B C 1
ATOM 1119 O O . LEU B 1 19 ? 61.178 19.564 103.559 1.00 29.25 15 LEU B O 1
ATOM 1124 N N . ALA B 1 20 ? 61.680 17.736 102.346 1.00 27.93 16 ALA B N 1
ATOM 1125 C CA . ALA B 1 20 ? 62.905 17.422 103.087 1.00 31.22 16 ALA B CA 1
ATOM 1126 C C . ALA B 1 20 ? 63.988 18.488 102.966 1.00 32.51 16 ALA B C 1
ATOM 1127 O O . ALA B 1 20 ? 64.613 18.861 103.952 1.00 31.52 16 ALA B O 1
ATOM 1129 N N . LYS B 1 21 ? 64.207 18.975 101.754 1.00 35.48 17 LYS B N 1
ATOM 1130 C CA . LYS B 1 21 ? 65.207 20.003 101.521 1.00 38.45 17 LYS B CA 1
ATOM 1131 C C . LYS B 1 21 ? 64.793 21.251 102.291 1.00 40.05 17 LYS B C 1
ATOM 1132 O O . LYS B 1 21 ? 65.609 21.896 102.940 1.00 42.00 17 LYS B O 1
ATOM 1138 N N . SER B 1 22 ? 63.510 21.572 102.214 1.00 40.91 18 SER B N 1
ATOM 1139 C CA . SER B 1 22 ? 62.953 22.738 102.880 1.00 42.21 18 SER B CA 1
ATOM 1140 C C . SER B 1 22 ? 63.074 22.655 104.406 1.00 42.83 18 SER B C 1
ATOM 1141 O O . SER B 1 22 ? 63.442 23.628 105.061 1.00 43.61 18 SER B O 1
ATOM 1144 N N . LEU B 1 23 ? 62.750 21.499 104.975 1.00 42.78 19 LEU B N 1
ATOM 1145 C CA . LEU B 1 23 ? 62.843 21.329 106.422 1.00 42.34 19 LEU B CA 1
ATOM 1146 C C . LEU B 1 23 ? 64.301 21.330 106.855 1.00 42.53 19 LEU B C 1
ATOM 1147 O O . LEU B 1 23 ? 64.667 21.931 107.862 1.00 41.92 19 LEU B O 1
ATOM 1152 N N . SER B 1 24 ? 65.126 20.639 106.082 1.00 44.20 20 SER B N 1
ATOM 1153 C CA . SER B 1 24 ? 66.541 20.541 106.377 1.00 45.67 20 SER B CA 1
ATOM 1154 C C . SER B 1 24 ? 67.133 21.940 106.426 1.00 47.73 20 SER B C 1
ATOM 1155 O O . SER B 1 24 ? 67.729 22.339 107.429 1.00 48.38 20 SER B O 1
ATOM 1158 N N . GLU B 1 25 ? 66.946 22.692 105.344 1.00 47.83 21 GLU B N 1
ATOM 1159 C CA . GLU B 1 25 ? 67.467 24.049 105.266 1.00 48.70 21 GLU B CA 1
ATOM 1160 C C . GLU B 1 25 ? 67.016 24.963 106.400 1.00 49.44 21 GLU B C 1
ATOM 1161 O O . GLU B 1 25 ? 67.692 25.945 106.708 1.00 50.12 21 GLU B O 1
ATOM 1167 N N . LYS B 1 26 ? 65.887 24.649 107.028 1.00 50.20 22 LYS B N 1
ATOM 1168 C CA . LYS B 1 26 ? 65.394 25.474 108.128 1.00 50.79 22 LYS B CA 1
ATOM 1169 C C . LYS B 1 26 ? 65.904 25.004 109.487 1.00 51.07 22 LYS B C 1
ATOM 1170 O O . LYS B 1 26 ? 65.383 25.405 110.527 1.00 52.54 22 LYS B O 1
ATOM 1176 N N . GLY B 1 27 ? 66.917 24.145 109.470 1.00 50.29 23 GLY B N 1
ATOM 1177 C CA . GLY B 1 27 ? 67.496 23.671 110.712 1.00 49.41 23 GLY B CA 1
ATOM 1178 C C . GLY B 1 27 ? 66.897 22.417 111.312 1.00 47.72 23 GLY B C 1
ATOM 1179 O O . GLY B 1 27 ? 67.382 21.935 112.335 1.00 49.21 23 GLY B O 1
ATOM 1180 N N . HIS B 1 28 ? 65.853 21.883 110.694 1.00 45.71 24 HIS B N 1
ATOM 1181 C CA . HIS B 1 28 ? 65.221 20.672 111.206 1.00 43.46 24 HIS B CA 1
ATOM 1182 C C . HIS B 1 28 ? 66.122 19.455 111.046 1.00 42.85 24 HIS B C 1
ATOM 1183 O O . HIS B 1 28 ? 66.817 19.310 110.043 1.00 42.81 24 HIS B O 1
ATOM 1190 N N . ASP B 1 29 ? 66.102 18.583 112.047 1.00 42.49 25 ASP B N 1
ATOM 1191 C CA . ASP B 1 29 ? 66.896 17.364 112.023 1.00 43.36 25 ASP B CA 1
ATOM 1192 C C . ASP B 1 29 ? 66.007 16.289 111.392 1.00 42.07 25 ASP B C 1
ATOM 1193 O O . ASP B 1 29 ? 64.967 15.923 111.948 1.00 40.40 25 ASP B O 1
ATOM 1198 N N . ILE B 1 30 ? 66.411 15.781 110.233 1.00 39.13 26 ILE B N 1
ATOM 1199 C CA . ILE B 1 30 ? 65.578 14.805 109.551 1.00 36.97 26 ILE B CA 1
ATOM 1200 C C . ILE B 1 30 ? 66.317 13.583 109.035 1.00 35.32 26 ILE B C 1
ATOM 1201 O O . ILE B 1 30 ? 67.487 13.653 108.685 1.00 35.50 26 ILE B O 1
ATOM 1206 N N . VAL B 1 31 ? 65.609 12.461 108.991 1.00 34.32 27 VAL B N 1
ATOM 1207 C CA . VAL B 1 31 ? 66.159 11.213 108.483 1.00 34.27 27 VAL B CA 1
ATOM 1208 C C . VAL B 1 31 ? 65.253 10.792 107.322 1.00 32.00 27 VAL B C 1
ATOM 1209 O O . VAL B 1 31 ? 64.032 10.822 107.447 1.00 32.05 27 VAL B O 1
ATOM 1213 N N . LEU B 1 32 ? 65.848 10.402 106.197 1.00 30.15 28 LEU B N 1
ATOM 1214 C CA . LEU B 1 32 ? 65.063 10.038 105.021 1.00 28.83 28 LEU B CA 1
ATOM 1215 C C . LEU B 1 32 ? 65.084 8.561 104.633 1.00 28.62 28 LEU B C 1
ATOM 1216 O O . LEU B 1 32 ? 66.091 7.871 104.819 1.00 29.73 28 LEU B O 1
ATOM 1221 N N . ILE B 1 33 ? 63.966 8.089 104.079 1.00 26.00 29 ILE B N 1
ATOM 1222 C CA . ILE B 1 33 ? 63.858 6.705 103.646 1.00 25.58 29 ILE B CA 1
ATOM 1223 C C . ILE B 1 33 ? 63.324 6.578 102.228 1.00 26.46 29 ILE B C 1
ATOM 1224 O O . ILE B 1 33 ? 62.318 7.206 101.884 1.00 27.61 29 ILE B O 1
ATOM 1229 N N . ASP B 1 34 ? 63.980 5.761 101.406 1.00 25.61 30 ASP B N 1
ATOM 1230 C CA . ASP B 1 34 ? 63.475 5.512 100.062 1.00 26.59 30 ASP B CA 1
ATOM 1231 C C . ASP B 1 34 ? 63.958 4.162 99.564 1.00 28.19 30 ASP B C 1
ATOM 1232 O O . ASP B 1 34 ? 65.132 3.809 99.691 1.00 28.19 30 ASP B O 1
ATOM 1237 N N . ILE B 1 35 ? 63.030 3.408 98.992 1.00 29.84 31 ILE B N 1
ATOM 1238 C CA . ILE B 1 35 ? 63.317 2.076 98.485 1.00 30.28 31 ILE B CA 1
ATOM 1239 C C . ILE B 1 35 ? 64.149 2.102 97.194 1.00 31.75 31 ILE B C 1
ATOM 1240 O O . ILE B 1 35 ? 64.705 1.085 96.777 1.00 32.43 31 ILE B O 1
ATOM 1245 N N . ASP B 1 36 ? 64.249 3.270 96.573 1.00 32.69 32 ASP B N 1
ATOM 1246 C CA . ASP B 1 36 ? 64.991 3.393 95.328 1.00 34.69 32 ASP B CA 1
ATOM 1247 C C . ASP B 1 36 ? 66.387 3.980 95.537 1.00 34.10 32 ASP B C 1
ATOM 1248 O O . ASP B 1 36 ? 66.535 5.129 95.947 1.00 34.51 32 ASP B O 1
ATOM 1253 N N . LYS B 1 37 ? 67.406 3.182 95.244 1.00 34.84 33 LYS B N 1
ATOM 1254 C CA . LYS B 1 37 ? 68.800 3.600 95.414 1.00 37.85 33 LYS B CA 1
ATOM 1255 C C . LYS B 1 37 ? 69.125 4.934 94.749 1.00 37.46 33 LYS B C 1
ATOM 1256 O O . LYS B 1 37 ? 69.718 5.814 95.375 1.00 38.61 33 LYS B O 1
ATOM 1258 N N . ASP B 1 38 ? 68.739 5.084 93.487 1.00 35.77 34 ASP B N 1
ATOM 1259 C CA . ASP B 1 38 ? 69.008 6.322 92.767 1.00 36.74 34 ASP B CA 1
ATOM 1260 C C . ASP B 1 38 ? 68.398 7.533 93.459 1.00 34.82 34 ASP B C 1
ATOM 1261 O O . ASP B 1 38 ? 69.005 8.599 93.472 1.00 35.82 34 ASP B O 1
ATOM 1266 N N . ILE B 1 39 ? 67.201 7.378 94.027 1.00 31.54 35 ILE B N 1
ATOM 1267 C CA . ILE B 1 39 ? 66.560 8.482 94.730 1.00 29.02 35 ILE B CA 1
ATOM 1268 C C . ILE B 1 39 ? 67.331 8.782 96.019 1.00 27.25 35 ILE B C 1
ATOM 1269 O O . ILE B 1 39 ? 67.488 9.936 96.401 1.00 25.80 35 ILE B O 1
ATOM 1274 N N . CYS B 1 40 ? 67.820 7.740 96.678 1.00 28.20 36 CYS B N 1
ATOM 1275 C CA . CYS B 1 40 ? 68.598 7.922 97.899 1.00 30.39 36 CYS B CA 1
ATOM 1276 C C . CYS B 1 40 ? 69.907 8.638 97.571 1.00 31.84 36 CYS B C 1
ATOM 1277 O O . CYS B 1 40 ? 70.323 9.555 98.291 1.00 32.70 36 CYS B O 1
ATOM 1280 N N . LYS B 1 41 ? 70.551 8.221 96.481 1.00 30.92 37 LYS B N 1
ATOM 1281 C CA . LYS B 1 41 ? 71.807 8.842 96.065 1.00 33.72 37 LYS B CA 1
ATOM 1282 C C . LYS B 1 41 ? 71.572 10.323 95.790 1.00 33.78 37 LYS B C 1
ATOM 1283 O O . LYS B 1 41 ? 72.375 11.181 96.189 1.00 32.75 37 LYS B O 1
ATOM 1289 N N . LYS B 1 42 ? 70.459 10.615 95.122 1.00 32.73 38 LYS B N 1
ATOM 1290 C CA . LYS B 1 42 ? 70.111 11.990 94.807 1.00 33.03 38 LYS B CA 1
ATOM 1291 C C . LYS B 1 42 ? 69.892 12.790 96.093 1.00 31.68 38 LYS B C 1
ATOM 1292 O O . LYS B 1 42 ? 70.351 13.919 96.205 1.00 31.74 38 LYS B O 1
ATOM 1298 N N . ALA B 1 43 ? 69.204 12.202 97.066 1.00 30.25 39 ALA B N 1
ATOM 1299 C CA . ALA B 1 43 ? 68.946 12.897 98.323 1.00 31.31 39 ALA B CA 1
ATOM 1300 C C . ALA B 1 43 ? 70.219 13.109 99.163 1.00 30.69 39 ALA B C 1
ATOM 1301 O O . ALA B 1 43 ? 70.365 14.126 99.836 1.00 29.55 39 ALA B O 1
ATOM 1303 N N . SER B 1 44 ? 71.140 12.153 99.116 1.00 31.20 40 SER B N 1
ATOM 1304 C CA . SER B 1 44 ? 72.387 12.278 99.871 1.00 32.31 40 SER B CA 1
ATOM 1305 C C . SER B 1 44 ? 73.292 13.355 99.260 1.00 32.96 40 SER B C 1
ATOM 1306 O O . SER B 1 44 ? 74.144 13.940 99.939 1.00 33.65 40 SER B O 1
ATOM 1309 N N . ALA B 1 45 ? 73.101 13.609 97.974 1.00 31.46 41 ALA B N 1
ATOM 1310 C CA . ALA B 1 45 ? 73.898 14.596 97.270 1.00 32.67 41 ALA B CA 1
ATOM 1311 C C . ALA B 1 45 ? 73.354 16.016 97.412 1.00 34.64 41 ALA B C 1
ATOM 1312 O O . ALA B 1 45 ? 74.111 16.982 97.314 1.00 34.14 41 ALA B O 1
ATOM 1314 N N . GLU B 1 46 ? 72.054 16.145 97.678 1.00 35.99 42 GLU B N 1
ATOM 1315 C CA . GLU B 1 46 ? 71.431 17.463 97.765 1.00 37.26 42 GLU B CA 1
ATOM 1316 C C . GLU B 1 46 ? 70.862 17.881 99.115 1.00 36.79 42 GLU B C 1
ATOM 1317 O O . GLU B 1 46 ? 70.573 19.066 99.329 1.00 36.04 42 GLU B O 1
ATOM 1323 N N . ILE B 1 47 ? 70.690 16.925 100.018 1.00 37.00 43 ILE B N 1
ATOM 1324 C CA . ILE B 1 47 ? 70.105 17.226 101.320 1.00 38.49 43 ILE B CA 1
ATOM 1325 C C . ILE B 1 47 ? 70.936 16.709 102.473 1.00 40.12 43 ILE B C 1
ATOM 1326 O O . ILE B 1 47 ? 71.257 15.519 102.536 1.00 41.00 43 ILE B O 1
ATOM 1331 N N . ASP B 1 48 ? 71.280 17.603 103.391 1.00 41.73 44 ASP B N 1
ATOM 1332 C CA . ASP B 1 48 ? 72.060 17.216 104.556 1.00 43.92 44 ASP B CA 1
ATOM 1333 C C . ASP B 1 48 ? 71.133 16.428 105.473 1.00 44.16 44 ASP B C 1
ATOM 1334 O O . ASP B 1 48 ? 70.241 17.000 106.114 1.00 44.59 44 ASP B O 1
ATOM 1339 N N . ALA B 1 49 ? 71.330 15.117 105.524 1.00 41.71 45 ALA B N 1
ATOM 1340 C CA . ALA B 1 49 ? 70.489 14.285 106.363 1.00 38.23 45 ALA B CA 1
ATOM 1341 C C . ALA B 1 49 ? 70.892 12.833 106.263 1.00 35.25 45 ALA B C 1
ATOM 1342 O O . ALA B 1 49 ? 71.609 12.439 105.349 1.00 35.50 45 ALA B O 1
ATOM 1344 N N . LEU B 1 50 ? 70.424 12.042 107.216 1.00 34.25 46 LEU B N 1
ATOM 1345 C CA . LEU B 1 50 ? 70.697 10.617 107.217 1.00 33.80 46 LEU B CA 1
ATOM 1346 C C . LEU B 1 50 ? 69.761 10.061 106.145 1.00 31.84 46 LEU B C 1
ATOM 1347 O O . LEU B 1 50 ? 68.596 10.448 106.089 1.00 31.75 46 LEU B O 1
ATOM 1352 N N . VAL B 1 51 ? 70.263 9.172 105.294 1.00 32.06 47 VAL B N 1
ATOM 1353 C CA . VAL B 1 51 ? 69.451 8.599 104.227 1.00 32.05 47 VAL B CA 1
ATOM 1354 C C . VAL B 1 51 ? 69.476 7.067 104.255 1.00 33.27 47 VAL B C 1
ATOM 1355 O O . VAL B 1 51 ? 70.521 6.449 104.038 1.00 31.27 47 VAL B O 1
ATOM 1359 N N . ILE B 1 52 ? 68.322 6.458 104.518 1.00 33.60 48 ILE B N 1
ATOM 1360 C CA . ILE B 1 52 ? 68.237 5.006 104.577 1.00 35.35 48 ILE B CA 1
ATOM 1361 C C . ILE B 1 52 ? 67.554 4.429 103.348 1.00 36.40 48 ILE B C 1
ATOM 1362 O O . ILE B 1 52 ? 66.426 4.799 103.016 1.00 35.87 48 ILE B O 1
ATOM 1367 N N . ASN B 1 53 ? 68.247 3.516 102.679 1.00 36.18 49 ASN B N 1
ATOM 1368 C CA . ASN B 1 53 ? 67.711 2.859 101.498 1.00 35.03 49 ASN B CA 1
ATOM 1369 C C . ASN B 1 53 ? 66.978 1.605 101.978 1.00 35.50 49 ASN B C 1
ATOM 1370 O O . ASN B 1 53 ? 67.603 0.645 102.439 1.00 34.43 49 ASN B O 1
ATOM 1375 N N . GLY B 1 54 ? 65.650 1.630 101.884 1.00 35.09 50 GLY B N 1
ATOM 1376 C CA . GLY B 1 54 ? 64.851 0.498 102.314 1.00 33.39 50 GLY B CA 1
ATOM 1377 C C . GLY B 1 54 ? 63.359 0.671 102.087 1.00 33.13 50 GLY B C 1
ATOM 1378 O O . GLY B 1 54 ? 62.884 1.712 101.627 1.00 31.97 50 GLY B O 1
ATOM 1379 N N . ASP B 1 55 ? 62.623 -0.378 102.429 1.00 32.80 51 ASP B N 1
ATOM 1380 C CA . ASP B 1 55 ? 61.169 -0.426 102.297 1.00 30.63 51 ASP B CA 1
ATOM 1381 C C . ASP B 1 55 ? 60.579 0.007 103.631 1.00 29.09 51 ASP B C 1
ATOM 1382 O O . ASP B 1 55 ? 60.659 -0.744 104.600 1.00 29.54 51 ASP B O 1
ATOM 1387 N N . CYS B 1 56 ? 59.984 1.199 103.684 1.00 27.59 52 CYS B N 1
ATOM 1388 C CA . CYS B 1 56 ? 59.404 1.713 104.919 1.00 25.85 52 CYS B CA 1
ATOM 1389 C C . CYS B 1 56 ? 58.310 0.839 105.546 1.00 27.43 52 CYS B C 1
ATOM 1390 O O . CYS B 1 56 ? 57.829 1.149 106.633 1.00 26.50 52 CYS B O 1
ATOM 1393 N N . THR B 1 57 ? 57.895 -0.232 104.871 1.00 27.64 53 THR B N 1
ATOM 1394 C CA . THR B 1 57 ? 56.877 -1.116 105.434 1.00 29.17 53 THR B CA 1
ATOM 1395 C C . THR B 1 57 ? 57.554 -2.250 106.199 1.00 31.99 53 THR B C 1
ATOM 1396 O O . THR B 1 57 ? 56.882 -3.098 106.788 1.00 33.27 53 THR B O 1
ATOM 1400 N N . LYS B 1 58 ? 58.885 -2.276 106.171 1.00 33.46 54 LYS B N 1
ATOM 1401 C CA . LYS B 1 58 ? 59.630 -3.296 106.894 1.00 35.03 54 LYS B CA 1
ATOM 1402 C C . LYS B 1 58 ? 60.216 -2.696 108.163 1.00 35.91 54 LYS B C 1
ATOM 1403 O O . LYS B 1 58 ? 60.956 -1.704 108.130 1.00 34.57 54 LYS B O 1
ATOM 1409 N N . ILE B 1 59 ? 59.850 -3.298 109.287 1.00 34.95 55 ILE B N 1
ATOM 1410 C CA . ILE B 1 59 ? 60.294 -2.860 110.596 1.00 37.27 55 ILE B CA 1
ATOM 1411 C C . ILE B 1 59 ? 61.794 -2.563 110.706 1.00 37.32 55 ILE B C 1
ATOM 1412 O O . ILE B 1 59 ? 62.192 -1.581 111.324 1.00 36.63 55 ILE B O 1
ATOM 1417 N N . LYS B 1 60 ? 62.616 -3.392 110.077 1.00 39.12 56 LYS B N 1
ATOM 1418 C CA . LYS B 1 60 ? 64.066 -3.234 110.133 1.00 40.27 56 LYS B CA 1
ATOM 1419 C C . LYS B 1 60 ? 64.477 -1.871 109.585 1.00 38.45 56 LYS B C 1
ATOM 1420 O O . LYS B 1 60 ? 65.317 -1.173 110.168 1.00 38.89 56 LYS B O 1
ATOM 1426 N N . THR B 1 61 ? 63.874 -1.496 108.458 1.00 35.88 57 THR B N 1
ATOM 1427 C CA . THR B 1 61 ? 64.148 -0.219 107.821 1.00 33.94 57 THR B CA 1
ATOM 1428 C C . THR B 1 61 ? 63.783 0.899 108.786 1.00 33.39 57 THR B C 1
ATOM 1429 O O . THR B 1 61 ? 64.560 1.834 108.967 1.00 34.11 57 THR B O 1
ATOM 1433 N N . LEU B 1 62 ? 62.609 0.804 109.407 1.00 32.38 58 LEU B N 1
ATOM 1434 C CA . LEU B 1 62 ? 62.186 1.826 110.352 1.00 33.12 58 LEU B CA 1
ATOM 1435 C C . LEU B 1 62 ? 63.111 1.865 111.574 1.00 35.28 58 LEU B C 1
ATOM 1436 O O . LEU B 1 62 ? 63.340 2.935 112.145 1.00 33.91 58 LEU B O 1
ATOM 1441 N N . GLU B 1 63 ? 63.635 0.706 111.977 1.00 38.84 59 GLU B N 1
ATOM 1442 C CA . GLU B 1 63 ? 64.563 0.629 113.112 1.00 42.20 59 GLU B CA 1
ATOM 1443 C C . GLU B 1 63 ? 65.805 1.427 112.713 1.00 42.42 59 GLU B C 1
ATOM 1444 O O . GLU B 1 63 ? 66.255 2.322 113.434 1.00 41.84 59 GLU B O 1
ATOM 1450 N N . ASP B 1 64 ? 66.358 1.075 111.554 1.00 42.80 60 ASP B N 1
ATOM 1451 C CA . ASP B 1 64 ? 67.544 1.740 111.017 1.00 44.10 60 ASP B CA 1
ATOM 1452 C C . ASP B 1 64 ? 67.371 3.260 110.959 1.00 42.62 60 ASP B C 1
ATOM 1453 O O . ASP B 1 64 ? 68.340 4.005 111.099 1.00 43.75 60 ASP B O 1
ATOM 1458 N N . ALA B 1 65 ? 66.139 3.718 110.754 1.00 39.65 61 ALA B N 1
ATOM 1459 C CA . ALA B 1 65 ? 65.876 5.152 110.676 1.00 39.52 61 ALA B CA 1
ATOM 1460 C C . ALA B 1 65 ? 65.638 5.785 112.045 1.00 39.60 61 ALA B C 1
ATOM 1461 O O . ALA B 1 65 ? 65.382 6.989 112.142 1.00 40.39 61 ALA B O 1
ATOM 1463 N N . GLY B 1 66 ? 65.718 4.979 113.099 1.00 37.97 62 GLY B N 1
ATOM 1464 C CA . GLY B 1 66 ? 65.514 5.506 114.437 1.00 38.63 62 GLY B CA 1
ATOM 1465 C C . GLY B 1 66 ? 64.053 5.719 114.780 1.00 40.72 62 GLY B C 1
ATOM 1466 O O . GLY B 1 66 ? 63.715 6.616 115.551 1.00 41.23 62 GLY B O 1
ATOM 1467 N N . ILE B 1 67 ? 63.184 4.893 114.211 1.00 41.55 63 ILE B N 1
ATOM 1468 C CA . ILE B 1 67 ? 61.748 4.993 114.450 1.00 42.58 63 ILE B CA 1
ATOM 1469 C C . ILE B 1 67 ? 61.456 5.000 115.949 1.00 44.19 63 ILE B C 1
ATOM 1470 O O . ILE B 1 67 ? 60.458 5.559 116.395 1.00 43.69 63 ILE B O 1
ATOM 1475 N N . GLU B 1 68 ? 62.350 4.383 116.716 1.00 48.47 64 GLU B N 1
ATOM 1476 C CA . GLU B 1 68 ? 62.212 4.280 118.171 1.00 50.59 64 GLU B CA 1
ATOM 1477 C C . GLU B 1 68 ? 62.150 5.605 118.932 1.00 50.46 64 GLU B C 1
ATOM 1478 O O . GLU B 1 68 ? 61.481 5.695 119.960 1.00 50.72 64 GLU B O 1
ATOM 1484 N N . ASP B 1 69 ? 62.843 6.628 118.441 1.00 48.79 65 ASP B N 1
ATOM 1485 C CA . ASP B 1 69 ? 62.872 7.907 119.136 1.00 48.81 65 ASP B CA 1
ATOM 1486 C C . ASP B 1 69 ? 62.586 9.129 118.273 1.00 49.13 65 ASP B C 1
ATOM 1487 O O . ASP B 1 69 ? 62.933 10.254 118.660 1.00 49.23 65 ASP B O 1
ATOM 1492 N N . ALA B 1 70 ? 61.974 8.929 117.111 1.00 46.14 66 ALA B N 1
ATOM 1493 C CA . ALA B 1 70 ? 61.668 10.065 116.256 1.00 43.58 66 ALA B CA 1
ATOM 1494 C C . ALA B 1 70 ? 60.453 10.769 116.834 1.00 42.84 66 ALA B C 1
ATOM 1495 O O . ALA B 1 70 ? 59.607 10.144 117.467 1.00 42.84 66 ALA B O 1
ATOM 1497 N N . ASP B 1 71 ? 60.369 12.073 116.633 1.00 41.20 67 ASP B N 1
ATOM 1498 C CA . ASP B 1 71 ? 59.239 12.820 117.155 1.00 43.24 67 ASP B CA 1
ATOM 1499 C C . ASP B 1 71 ? 58.107 12.855 116.132 1.00 41.90 67 ASP B C 1
ATOM 1500 O O . ASP B 1 71 ? 57.005 13.319 116.427 1.00 41.76 67 ASP B O 1
ATOM 1505 N N . MET B 1 72 ? 58.376 12.352 114.933 1.00 39.24 68 MET B N 1
ATOM 1506 C CA . MET B 1 72 ? 57.381 12.408 113.881 1.00 35.67 68 MET B CA 1
ATOM 1507 C C . MET B 1 72 ? 57.729 11.484 112.713 1.00 33.26 68 MET B C 1
ATOM 1508 O O . MET B 1 72 ? 58.901 11.275 112.401 1.00 34.01 68 MET B O 1
ATOM 1513 N N . TYR B 1 73 ? 56.703 10.927 112.081 1.00 28.10 69 TYR B N 1
ATOM 1514 C CA . TYR B 1 73 ? 56.885 10.058 110.931 1.00 26.74 69 TYR B CA 1
ATOM 1515 C C . TYR B 1 73 ? 56.018 10.611 109.800 1.00 26.39 69 TYR B C 1
ATOM 1516 O O . TYR B 1 73 ? 54.815 10.806 109.969 1.00 27.32 69 TYR B O 1
ATOM 1525 N N . ILE B 1 74 ? 56.632 10.861 108.650 1.00 23.73 70 ILE B N 1
ATOM 1526 C CA . ILE B 1 74 ? 55.920 11.399 107.506 1.00 22.27 70 ILE B CA 1
ATOM 1527 C C . ILE B 1 74 ? 56.057 10.446 106.315 1.00 22.93 70 ILE B C 1
ATOM 1528 O O . ILE B 1 74 ? 57.163 10.227 105.827 1.00 24.81 70 ILE B O 1
ATOM 1533 N N . ALA B 1 75 ? 54.932 9.875 105.868 1.00 20.12 71 ALA B N 1
ATOM 1534 C CA . ALA B 1 75 ? 54.923 8.938 104.734 1.00 21.34 71 ALA B CA 1
ATOM 1535 C C . ALA B 1 75 ? 54.304 9.580 103.485 1.00 20.53 71 ALA B C 1
ATOM 1536 O O . ALA B 1 75 ? 53.084 9.666 103.363 1.00 21.62 71 ALA B O 1
ATOM 1538 N N . VAL B 1 76 ? 55.148 10.025 102.558 1.00 20.34 72 VAL B N 1
ATOM 1539 C CA . VAL B 1 76 ? 54.656 10.671 101.349 1.00 20.06 72 VAL B CA 1
ATOM 1540 C C . VAL B 1 76 ? 55.080 9.893 100.112 1.00 21.89 72 VAL B C 1
ATOM 1541 O O . VAL B 1 76 ? 55.426 10.442 99.068 1.00 23.24 72 VAL B O 1
ATOM 1545 N N . THR B 1 77 ? 55.056 8.581 100.267 1.00 24.18 73 THR B N 1
ATOM 1546 C CA . THR B 1 77 ? 55.357 7.654 99.194 1.00 24.44 73 THR B CA 1
ATOM 1547 C C . THR B 1 77 ? 54.205 7.813 98.177 1.00 24.30 73 THR B C 1
ATOM 1548 O O . THR B 1 77 ? 53.157 8.389 98.498 1.00 20.41 73 THR B O 1
ATOM 1552 N N . GLY B 1 78 ? 54.397 7.322 96.956 1.00 25.89 74 GLY B N 1
ATOM 1553 C CA . GLY B 1 78 ? 53.344 7.430 95.962 1.00 25.65 74 GLY B CA 1
ATOM 1554 C C . GLY B 1 78 ? 52.261 6.374 96.126 1.00 27.63 74 GLY B C 1
ATOM 1555 O O . GLY B 1 78 ? 51.243 6.421 95.447 1.00 30.14 74 GLY B O 1
ATOM 1556 N N . LYS B 1 79 ? 52.483 5.415 97.019 1.00 28.49 75 LYS B N 1
ATOM 1557 C CA . LYS B 1 79 ? 51.524 4.348 97.267 1.00 29.47 75 LYS B CA 1
ATOM 1558 C C . LYS B 1 79 ? 50.724 4.586 98.539 1.00 29.78 75 LYS B C 1
ATOM 1559 O O . LYS B 1 79 ? 51.253 4.597 99.648 1.00 30.27 75 LYS B O 1
ATOM 1565 N N . GLU B 1 80 ? 49.424 4.742 98.354 1.00 28.44 76 GLU B N 1
ATOM 1566 C CA . GLU B 1 80 ? 48.488 4.988 99.434 1.00 28.00 76 GLU B CA 1
ATOM 1567 C C . GLU B 1 80 ? 48.601 4.039 100.628 1.00 26.30 76 GLU B C 1
ATOM 1568 O O . GLU B 1 80 ? 48.801 4.495 101.750 1.00 24.26 76 GLU B O 1
ATOM 1574 N N . GLU B 1 81 ? 48.481 2.729 100.419 1.00 25.65 77 GLU B N 1
ATOM 1575 C CA . GLU B 1 81 ? 48.532 1.853 101.582 1.00 28.67 77 GLU B CA 1
ATOM 1576 C C . GLU B 1 81 ? 49.914 1.639 102.189 1.00 27.11 77 GLU B C 1
ATOM 1577 O O . GLU B 1 81 ? 50.031 1.172 103.321 1.00 28.24 77 GLU B O 1
ATOM 1583 N N . VAL B 1 82 ? 50.955 1.992 101.446 1.00 26.57 78 VAL B N 1
ATOM 1584 C CA . VAL B 1 82 ? 52.301 1.899 101.979 1.00 24.62 78 VAL B CA 1
ATOM 1585 C C . VAL B 1 82 ? 52.382 3.024 103.007 1.00 25.51 78 VAL B C 1
ATOM 1586 O O . VAL B 1 82 ? 52.898 2.848 104.110 1.00 23.23 78 VAL B O 1
ATOM 1590 N N . ASN B 1 83 ? 51.856 4.186 102.632 1.00 24.73 79 ASN B N 1
ATOM 1591 C CA . ASN B 1 83 ? 51.875 5.330 103.532 1.00 26.30 79 ASN B CA 1
ATOM 1592 C C . ASN B 1 83 ? 51.049 5.023 104.791 1.00 26.10 79 ASN B C 1
ATOM 1593 O O . ASN B 1 83 ? 51.438 5.392 105.895 1.00 26.63 79 ASN B O 1
ATOM 1598 N N . LEU B 1 84 ? 49.922 4.332 104.625 1.00 25.12 80 LEU B N 1
ATOM 1599 C CA . LEU B 1 84 ? 49.059 3.984 105.760 1.00 23.84 80 LEU B CA 1
ATOM 1600 C C . LEU B 1 84 ? 49.696 2.896 106.630 1.00 22.28 80 LEU B C 1
ATOM 1601 O O . LEU B 1 84 ? 49.797 3.046 107.841 1.00 22.94 80 LEU B O 1
ATOM 1606 N N . MET B 1 85 ? 50.140 1.805 106.011 1.00 24.48 81 MET B N 1
ATOM 1607 C CA . MET B 1 85 ? 50.745 0.711 106.770 1.00 26.32 81 MET B CA 1
ATOM 1608 C C . MET B 1 85 ? 51.979 1.159 107.557 1.00 27.74 81 MET B C 1
ATOM 1609 O O . MET B 1 85 ? 52.090 0.890 108.757 1.00 27.31 81 MET B O 1
ATOM 1614 N N . SER B 1 86 ? 52.904 1.845 106.885 1.00 26.70 82 SER B N 1
ATOM 1615 C CA . SER B 1 86 ? 54.106 2.308 107.550 1.00 25.08 82 SER B CA 1
ATOM 1616 C C . SER B 1 86 ? 53.747 3.276 108.686 1.00 26.61 82 SER B C 1
ATOM 1617 O O . SER B 1 86 ? 54.339 3.209 109.767 1.00 28.19 82 SER B O 1
ATOM 1620 N N . SER B 1 87 ? 52.777 4.164 108.460 1.00 25.04 83 SER B N 1
ATOM 1621 C CA . SER B 1 87 ? 52.372 5.095 109.512 1.00 25.13 83 SER B CA 1
ATOM 1622 C C . SER B 1 87 ? 51.779 4.303 110.683 1.00 26.55 83 SER B C 1
ATOM 1623 O O . SER B 1 87 ? 51.978 4.651 111.849 1.00 26.69 83 SER B O 1
ATOM 1626 N N . LEU B 1 88 ? 51.021 3.257 110.382 1.00 24.80 84 LEU B N 1
ATOM 1627 C CA . LEU B 1 88 ? 50.453 2.473 111.464 1.00 26.93 84 LEU B CA 1
ATOM 1628 C C . LEU B 1 88 ? 51.596 1.776 112.193 1.00 26.66 84 LEU B C 1
ATOM 1629 O O . LEU B 1 88 ? 51.585 1.665 113.419 1.00 26.24 84 LEU B O 1
ATOM 1634 N N . LEU B 1 89 ? 52.599 1.333 111.438 1.00 26.71 85 LEU B N 1
ATOM 1635 C CA . LEU B 1 89 ? 53.751 0.687 112.044 1.00 27.05 85 LEU B CA 1
ATOM 1636 C C . LEU B 1 89 ? 54.470 1.689 112.945 1.00 28.35 85 LEU B C 1
ATOM 1637 O O . LEU B 1 89 ? 54.869 1.343 114.055 1.00 26.85 85 LEU B O 1
ATOM 1642 N N . ALA B 1 90 ? 54.615 2.929 112.473 1.00 28.85 86 ALA B N 1
ATOM 1643 C CA . ALA B 1 90 ? 55.281 3.968 113.257 1.00 31.00 86 ALA B CA 1
ATOM 1644 C C . ALA B 1 90 ? 54.492 4.188 114.545 1.00 32.38 86 ALA B C 1
ATOM 1645 O O . ALA B 1 90 ? 55.056 4.358 115.629 1.00 31.95 86 ALA B O 1
ATOM 1647 N N . LYS B 1 91 ? 53.175 4.179 114.407 1.00 32.20 87 LYS B N 1
ATOM 1648 C CA . LYS B 1 91 ? 52.288 4.371 115.539 1.00 34.95 87 LYS B CA 1
ATOM 1649 C C . LYS B 1 91 ? 52.532 3.281 116.600 1.00 37.04 87 LYS B C 1
ATOM 1650 O O . LYS B 1 91 ? 52.645 3.575 117.792 1.00 37.70 87 LYS B O 1
ATOM 1656 N N . SER B 1 92 ? 52.642 2.028 116.165 1.00 37.50 88 SER B N 1
ATOM 1657 C CA . SER B 1 92 ? 52.854 0.921 117.097 1.00 39.15 88 SER B CA 1
ATOM 1658 C C . SER B 1 92 ? 54.136 1.085 117.903 1.00 39.85 88 SER B C 1
ATOM 1659 O O . SER B 1 92 ? 54.300 0.443 118.940 1.00 40.90 88 SER B O 1
ATOM 1662 N N . TYR B 1 93 ? 55.036 1.943 117.429 1.00 40.52 89 TYR B N 1
ATOM 1663 C CA . TYR B 1 93 ? 56.309 2.187 118.106 1.00 41.03 89 TYR B CA 1
ATOM 1664 C C . TYR B 1 93 ? 56.286 3.360 119.076 1.00 40.79 89 TYR B C 1
ATOM 1665 O O . TYR B 1 93 ? 57.306 3.668 119.690 1.00 42.28 89 TYR B O 1
ATOM 1674 N N . GLY B 1 94 ? 55.144 4.023 119.205 1.00 40.05 90 GLY B N 1
ATOM 1675 C CA . GLY B 1 94 ? 55.066 5.137 120.128 1.00 43.37 90 GLY B CA 1
ATOM 1676 C C . GLY B 1 94 ? 54.900 6.498 119.483 1.00 47.31 90 GLY B C 1
ATOM 1677 O O . GLY B 1 94 ? 54.419 7.434 120.127 1.00 49.76 90 GLY B O 1
ATOM 1678 N N . ILE B 1 95 ? 55.289 6.617 118.217 1.00 47.61 91 ILE B N 1
ATOM 1679 C CA . ILE B 1 95 ? 55.182 7.881 117.493 1.00 48.17 91 ILE B CA 1
ATOM 1680 C C . ILE B 1 95 ? 53.773 8.466 117.543 1.00 48.11 91 ILE B C 1
ATOM 1681 O O . ILE B 1 95 ? 52.826 7.897 116.998 1.00 47.79 91 ILE B O 1
ATOM 1686 N N . ASN B 1 96 ? 53.664 9.623 118.189 1.00 48.97 92 ASN B N 1
ATOM 1687 C CA . ASN B 1 96 ? 52.399 10.329 118.370 1.00 50.58 92 ASN B CA 1
ATOM 1688 C C . ASN B 1 96 ? 51.998 11.290 117.255 1.00 49.15 92 ASN B C 1
ATOM 1689 O O . ASN B 1 96 ? 50.873 11.795 117.257 1.00 50.86 92 ASN B O 1
ATOM 1694 N N . LYS B 1 97 ? 52.906 11.563 116.321 1.00 46.30 93 LYS B N 1
ATOM 1695 C CA . LYS B 1 97 ? 52.603 12.468 115.211 1.00 43.17 93 LYS B CA 1
ATOM 1696 C C . LYS B 1 97 ? 52.955 11.872 113.841 1.00 40.54 93 LYS B C 1
ATOM 1697 O O . LYS B 1 97 ? 54.121 11.848 113.424 1.00 39.42 93 LYS B O 1
ATOM 1703 N N . THR B 1 98 ? 51.934 11.383 113.149 1.00 35.46 94 THR B N 1
ATOM 1704 C CA . THR B 1 98 ? 52.122 10.783 111.843 1.00 33.36 94 THR B CA 1
ATOM 1705 C C . THR B 1 98 ? 51.371 11.580 110.792 1.00 32.23 94 THR B C 1
ATOM 1706 O O . THR B 1 98 ? 50.279 12.089 111.033 1.00 32.01 94 THR B O 1
ATOM 1710 N N . ILE B 1 99 ? 51.981 11.704 109.626 1.00 30.36 95 ILE B N 1
ATOM 1711 C CA . ILE B 1 99 ? 51.368 12.422 108.527 1.00 30.12 95 ILE B CA 1
ATOM 1712 C C . ILE B 1 99 ? 51.477 11.466 107.362 1.00 28.32 95 ILE B C 1
ATOM 1713 O O . ILE B 1 99 ? 52.569 10.974 107.063 1.00 28.34 95 ILE B O 1
ATOM 1718 N N . ALA B 1 100 ? 50.353 11.182 106.719 1.00 25.84 96 ALA B N 1
ATOM 1719 C CA . ALA B 1 100 ? 50.363 10.259 105.595 1.00 25.81 96 ALA B CA 1
ATOM 1720 C C . ALA B 1 100 ? 49.640 10.803 104.380 1.00 25.91 96 ALA B C 1
ATOM 1721 O O . ALA B 1 100 ? 48.538 11.338 104.476 1.00 27.64 96 ALA B O 1
ATOM 1723 N N . ARG B 1 101 ? 50.283 10.649 103.233 1.00 25.10 97 ARG B N 1
ATOM 1724 C CA . ARG B 1 101 ? 49.736 11.095 101.961 1.00 23.81 97 ARG B CA 1
ATOM 1725 C C . ARG B 1 101 ? 48.723 10.070 101.461 1.00 25.73 97 ARG B C 1
ATOM 1726 O O . ARG B 1 101 ? 48.848 8.862 101.710 1.00 28.20 97 ARG B O 1
ATOM 1734 N N . ILE B 1 102 ? 47.724 10.536 100.735 1.00 25.96 98 ILE B N 1
ATOM 1735 C CA . ILE B 1 102 ? 46.724 9.619 100.245 1.00 25.97 98 ILE B CA 1
ATOM 1736 C C . ILE B 1 102 ? 46.413 9.930 98.792 1.00 27.56 98 ILE B C 1
ATOM 1737 O O . ILE B 1 102 ? 46.628 11.056 98.345 1.00 25.73 98 ILE B O 1
ATOM 1742 N N . SER B 1 103 ? 45.947 8.919 98.056 1.00 29.30 99 SER B N 1
ATOM 1743 C CA . SER B 1 103 ? 45.582 9.061 96.644 1.00 31.77 99 SER B CA 1
ATOM 1744 C C . SER B 1 103 ? 44.072 9.173 96.441 1.00 33.62 99 SER B C 1
ATOM 1745 O O . SER B 1 103 ? 43.601 9.977 95.645 1.00 34.70 99 SER B O 1
ATOM 1748 N N . GLU B 1 104 ? 43.326 8.342 97.163 1.00 35.82 100 GLU B N 1
ATOM 1749 C CA . GLU B 1 104 ? 41.872 8.308 97.075 1.00 38.14 100 GLU B CA 1
ATOM 1750 C C . GLU B 1 104 ? 41.269 9.084 98.236 1.00 37.53 100 GLU B C 1
ATOM 1751 O O . GLU B 1 104 ? 41.193 8.599 99.367 1.00 36.66 100 GLU B O 1
ATOM 1757 N N . ILE B 1 105 ? 40.838 10.299 97.924 1.00 38.03 101 ILE B N 1
ATOM 1758 C CA . ILE B 1 105 ? 40.269 11.220 98.896 1.00 39.17 101 ILE B CA 1
ATOM 1759 C C . ILE B 1 105 ? 39.181 10.618 99.770 1.00 39.17 101 ILE B C 1
ATOM 1760 O O . ILE B 1 105 ? 39.055 10.989 100.934 1.00 38.42 101 ILE B O 1
ATOM 1765 N N . GLU B 1 106 ? 38.412 9.683 99.217 1.00 38.27 102 GLU B N 1
ATOM 1766 C CA . GLU B 1 106 ? 37.323 9.035 99.954 1.00 39.39 102 GLU B CA 1
ATOM 1767 C C . GLU B 1 106 ? 37.739 8.373 101.265 1.00 38.66 102 GLU B C 1
ATOM 1768 O O . GLU B 1 106 ? 36.942 8.287 102.198 1.00 39.80 102 GLU B O 1
ATOM 1774 N N . TYR B 1 107 ? 38.984 7.908 101.341 1.00 35.81 103 TYR B N 1
ATOM 1775 C CA . TYR B 1 107 ? 39.471 7.225 102.542 1.00 33.97 103 TYR B CA 1
ATOM 1776 C C . TYR B 1 107 ? 40.122 8.135 103.586 1.00 33.84 103 TYR B C 1
ATOM 1777 O O . TYR B 1 107 ? 40.546 7.663 104.644 1.00 34.15 103 TYR B O 1
ATOM 1786 N N . LYS B 1 108 ? 40.205 9.431 103.290 1.00 33.08 104 LYS B N 1
ATOM 1787 C CA . LYS B 1 108 ? 40.807 10.395 104.210 1.00 33.50 104 LYS B CA 1
ATOM 1788 C C . LYS B 1 108 ? 40.332 10.206 105.656 1.00 34.31 104 LYS B C 1
ATOM 1789 O O . LYS B 1 108 ? 41.149 10.079 106.571 1.00 36.16 104 LYS B O 1
ATOM 1795 N N . ASP B 1 109 ? 39.018 10.175 105.862 1.00 32.14 105 ASP B N 1
ATOM 1796 C CA . ASP B 1 109 ? 38.474 10.014 107.204 1.00 32.54 105 ASP B CA 1
ATOM 1797 C C . ASP B 1 109 ? 38.751 8.659 107.853 1.00 31.01 105 ASP B C 1
ATOM 1798 O O . ASP B 1 109 ? 38.794 8.566 109.081 1.00 28.64 105 ASP B O 1
ATOM 1803 N N . VAL B 1 110 ? 38.936 7.615 107.042 1.00 29.57 106 VAL B N 1
ATOM 1804 C CA . VAL B 1 110 ? 39.237 6.290 107.577 1.00 27.31 106 VAL B CA 1
ATOM 1805 C C . VAL B 1 110 ? 40.659 6.293 108.122 1.00 27.81 106 VAL B C 1
ATOM 1806 O O . VAL B 1 110 ? 40.904 5.775 109.206 1.00 28.47 106 VAL B O 1
ATOM 1810 N N . PHE B 1 111 ? 41.597 6.858 107.359 1.00 27.10 107 PHE B N 1
ATOM 1811 C CA . PHE B 1 111 ? 42.992 6.958 107.800 1.00 27.79 107 PHE B CA 1
ATOM 1812 C C . PHE B 1 111 ? 42.995 7.684 109.161 1.00 29.68 107 PHE B C 1
ATOM 1813 O O . PHE B 1 111 ? 43.608 7.210 110.130 1.00 29.36 107 PHE B O 1
ATOM 1821 N N . GLU B 1 112 ? 42.306 8.828 109.221 1.00 29.58 108 GLU B N 1
ATOM 1822 C CA . GLU B 1 112 ? 42.214 9.626 110.455 1.00 32.36 108 GLU B CA 1
ATOM 1823 C C . GLU B 1 112 ? 41.584 8.800 111.569 1.00 31.33 108 GLU B C 1
ATOM 1824 O O . GLU B 1 112 ? 42.117 8.735 112.678 1.00 31.88 108 GLU B O 1
ATOM 1830 N N . ARG B 1 113 ? 40.452 8.165 111.275 1.00 31.26 109 ARG B N 1
ATOM 1831 C CA . ARG B 1 113 ? 39.775 7.343 112.279 1.00 31.71 109 ARG B CA 1
ATOM 1832 C C . ARG B 1 113 ? 40.736 6.296 112.830 1.00 29.36 109 ARG B C 1
ATOM 1833 O O . ARG B 1 113 ? 40.684 5.967 114.011 1.00 28.44 109 ARG B O 1
ATOM 1841 N N . LEU B 1 114 ? 41.627 5.797 111.975 1.00 28.96 110 LEU B N 1
ATOM 1842 C CA . LEU B 1 114 ? 42.596 4.778 112.376 1.00 30.00 110 LEU B CA 1
ATOM 1843 C C . LEU B 1 114 ? 43.838 5.324 113.072 1.00 30.70 110 LEU B C 1
ATOM 1844 O O . LEU B 1 114 ? 44.772 4.578 113.364 1.00 31.33 110 LEU B O 1
ATOM 1849 N N . GLY B 1 115 ? 43.869 6.625 113.326 1.00 31.61 111 GLY B N 1
ATOM 1850 C CA . GLY B 1 115 ? 45.021 7.166 114.025 1.00 31.71 111 GLY B CA 1
ATOM 1851 C C . GLY B 1 115 ? 46.056 7.988 113.280 1.00 31.73 111 GLY B C 1
ATOM 1852 O O . GLY B 1 115 ? 46.977 8.509 113.915 1.00 29.26 111 GLY B O 1
ATOM 1853 N N . VAL B 1 116 ? 45.957 8.103 111.956 1.00 30.89 112 VAL B N 1
ATOM 1854 C CA . VAL B 1 116 ? 46.931 8.929 111.245 1.00 29.72 112 VAL B CA 1
ATOM 1855 C C . VAL B 1 116 ? 46.538 10.352 111.624 1.00 31.22 112 VAL B C 1
ATOM 1856 O O . VAL B 1 116 ? 45.413 10.791 111.381 1.00 30.14 112 VAL B O 1
ATOM 1860 N N . ASP B 1 117 ? 47.473 11.060 112.242 1.00 31.19 113 ASP B N 1
ATOM 1861 C CA . ASP B 1 117 ? 47.227 12.406 112.727 1.00 34.29 113 ASP B CA 1
ATOM 1862 C C . ASP B 1 117 ? 46.869 13.452 111.681 1.00 33.12 113 ASP B C 1
ATOM 1863 O O . ASP B 1 117 ? 45.999 14.293 111.915 1.00 34.50 113 ASP B O 1
ATOM 1868 N N . VAL B 1 118 ? 47.532 13.410 110.533 1.00 31.64 114 VAL B N 1
ATOM 1869 C CA . VAL B 1 118 ? 47.263 14.368 109.471 1.00 29.76 114 VAL B CA 1
ATOM 1870 C C . VAL B 1 118 ? 47.276 13.642 108.140 1.00 30.35 114 VAL B C 1
ATOM 1871 O O . VAL B 1 118 ? 48.293 13.074 107.754 1.00 33.53 114 VAL B O 1
ATOM 1875 N N . VAL B 1 119 ? 46.150 13.648 107.439 1.00 28.82 115 VAL B N 1
ATOM 1876 C CA . VAL B 1 119 ? 46.082 12.988 106.144 1.00 28.35 115 VAL B CA 1
ATOM 1877 C C . VAL B 1 119 ? 46.185 14.052 105.053 1.00 28.22 115 VAL B C 1
ATOM 1878 O O . VAL B 1 119 ? 45.445 15.028 105.048 1.00 27.55 115 VAL B O 1
ATOM 1882 N N . VAL B 1 120 ? 47.104 13.860 104.120 1.00 27.47 116 VAL B N 1
ATOM 1883 C CA . VAL B 1 120 ? 47.294 14.845 103.073 1.00 27.55 116 VAL B CA 1
ATOM 1884 C C . VAL B 1 120 ? 47.040 14.356 101.649 1.00 28.35 116 VAL B C 1
ATOM 1885 O O . VAL B 1 120 ? 47.689 13.422 101.164 1.00 29.25 116 VAL B O 1
ATOM 1889 N N . SER B 1 121 ? 46.076 14.990 100.987 1.00 26.34 117 SER B N 1
ATOM 1890 C CA . SER B 1 121 ? 45.762 14.660 99.608 1.00 25.85 117 SER B CA 1
ATOM 1891 C C . SER B 1 121 ? 46.253 15.803 98.751 1.00 24.79 117 SER B C 1
ATOM 1892 O O . SER B 1 121 ? 45.665 16.885 98.763 1.00 24.91 117 SER B O 1
ATOM 1895 N N . PRO B 1 122 ? 47.329 15.584 97.983 1.00 24.25 118 PRO B N 1
ATOM 1896 C CA . PRO B 1 122 ? 47.843 16.663 97.133 1.00 23.17 118 PRO B CA 1
ATOM 1897 C C . PRO B 1 122 ? 46.765 17.210 96.187 1.00 23.81 118 PRO B C 1
ATOM 1898 O O . PRO B 1 122 ? 46.702 18.418 95.927 1.00 25.11 118 PRO B O 1
ATOM 1902 N N . GLU B 1 123 ? 45.909 16.325 95.685 1.00 25.94 119 GLU B N 1
ATOM 1903 C CA . GLU B 1 123 ? 44.843 16.739 94.766 1.00 26.60 119 GLU B CA 1
ATOM 1904 C C . GLU B 1 123 ? 43.753 17.571 95.443 1.00 27.10 119 GLU B C 1
ATOM 1905 O O . GLU B 1 123 ? 43.329 18.599 94.915 1.00 28.39 119 GLU B O 1
ATOM 1911 N N . LEU B 1 124 ? 43.283 17.130 96.602 1.00 28.14 120 LEU B N 1
ATOM 1912 C CA . LEU B 1 124 ? 42.263 17.885 97.328 1.00 29.45 120 LEU B CA 1
ATOM 1913 C C . LEU B 1 124 ? 42.830 19.268 97.711 1.00 30.41 120 LEU B C 1
ATOM 1914 O O . LEU B 1 124 ? 42.205 20.305 97.458 1.00 31.90 120 LEU B O 1
ATOM 1919 N N . ILE B 1 125 ? 44.027 19.281 98.293 1.00 30.05 121 ILE B N 1
ATOM 1920 C CA . ILE B 1 125 ? 44.669 20.524 98.707 1.00 30.24 121 ILE B CA 1
ATOM 1921 C C . ILE B 1 125 ? 44.872 21.470 97.530 1.00 30.38 121 ILE B C 1
ATOM 1922 O O . ILE B 1 125 ? 44.726 22.688 97.683 1.00 28.48 121 ILE B O 1
ATOM 1927 N N . ALA B 1 126 ? 45.207 20.912 96.364 1.00 29.63 122 ALA B N 1
ATOM 1928 C CA . ALA B 1 126 ? 45.406 21.723 95.156 1.00 30.0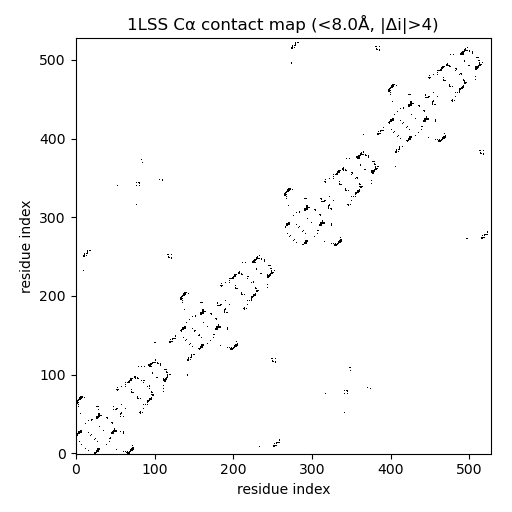0 122 ALA B CA 1
ATOM 1929 C C . ALA B 1 126 ? 44.072 22.293 94.663 1.00 29.21 122 ALA B C 1
ATOM 1930 O O . ALA B 1 126 ? 44.021 23.405 94.146 1.00 29.20 122 ALA B O 1
ATOM 1932 N N . ALA B 1 127 ? 42.998 21.524 94.813 1.00 30.50 123 ALA B N 1
ATOM 1933 C CA . ALA B 1 127 ? 41.675 21.996 94.404 1.00 32.80 123 ALA B CA 1
ATOM 1934 C C . ALA B 1 127 ? 41.249 23.142 95.329 1.00 32.82 123 ALA B C 1
ATOM 1935 O O . ALA B 1 127 ? 40.666 24.122 94.875 1.00 34.86 123 ALA B O 1
ATOM 1937 N N . ASN B 1 128 ? 41.540 23.018 96.624 1.00 33.66 124 ASN B N 1
ATOM 1938 C CA . ASN B 1 128 ? 41.200 24.073 97.584 1.00 33.55 124 ASN B CA 1
ATOM 1939 C C . ASN B 1 128 ? 42.005 25.327 97.269 1.00 31.58 124 ASN B C 1
ATOM 1940 O O . ASN B 1 128 ? 41.494 26.445 97.318 1.00 32.93 124 ASN B O 1
ATOM 1945 N N . TYR B 1 129 ? 43.277 25.131 96.954 1.00 31.26 125 TYR B N 1
ATOM 1946 C CA . TYR B 1 129 ? 44.165 26.237 96.638 1.00 32.27 125 TYR B CA 1
ATOM 1947 C C . TYR B 1 129 ? 43.655 27.040 95.449 1.00 31.07 125 TYR B C 1
ATOM 1948 O O . TYR B 1 129 ? 43.564 28.262 95.517 1.00 32.39 125 TYR B O 1
ATOM 1957 N N . ILE B 1 130 ? 43.331 26.347 94.359 1.00 30.54 126 ILE B N 1
ATOM 1958 C CA . ILE B 1 130 ? 42.826 27.001 93.158 1.00 32.19 126 ILE B CA 1
ATOM 1959 C C . ILE B 1 130 ? 41.523 27.711 93.510 1.00 35.59 126 ILE B C 1
ATOM 1960 O O . ILE B 1 130 ? 41.274 28.837 93.080 1.00 35.00 126 ILE B O 1
ATOM 1965 N N . GLU B 1 131 ? 40.697 27.047 94.308 1.00 37.51 127 GLU B N 1
ATOM 1966 C CA . GLU B 1 131 ? 39.434 27.627 94.719 1.00 41.42 127 GLU B CA 1
ATOM 1967 C C . GLU B 1 131 ? 39.649 28.972 95.431 1.00 43.23 127 GLU B C 1
ATOM 1968 O O . GLU B 1 131 ? 38.866 29.912 95.255 1.00 40.93 127 GLU B O 1
ATOM 1974 N N . LYS B 1 132 ? 40.721 29.084 96.215 1.00 46.17 128 LYS B N 1
ATOM 1975 C CA . LYS B 1 132 ? 41.006 30.313 96.937 1.00 50.43 128 LYS B CA 1
ATOM 1976 C C . LYS B 1 132 ? 41.433 31.415 95.979 1.00 50.67 128 LYS B C 1
ATOM 1977 O O . LYS B 1 132 ? 41.100 32.587 96.203 1.00 51.57 128 LYS B O 1
ATOM 1983 N N . LEU B 1 133 ? 42.175 31.080 94.930 1.00 50.36 129 LEU B N 1
ATOM 1984 C CA . LEU B 1 133 ? 42.611 32.082 93.957 1.00 49.90 129 LEU B CA 1
ATOM 1985 C C . LEU B 1 133 ? 41.418 32.648 93.189 1.00 51.67 129 LEU B C 1
ATOM 1986 O O . LEU B 1 133 ? 41.468 33.767 92.678 1.00 51.71 129 LEU B O 1
ATOM 1991 N N . ILE B 1 134 ? 40.346 31.870 93.106 1.00 53.24 130 ILE B N 1
ATOM 1992 C CA . ILE B 1 134 ? 39.158 32.312 92.394 1.00 55.52 130 ILE B CA 1
ATOM 1993 C C . ILE B 1 134 ? 38.328 33.245 93.261 1.00 59.15 130 ILE B C 1
ATOM 1994 O O . ILE B 1 134 ? 37.738 34.199 92.762 1.00 59.92 130 ILE B O 1
ATOM 1999 N N . GLU B 1 135 ? 38.283 32.966 94.560 1.00 64.26 131 GLU B N 1
ATOM 2000 C CA . GLU B 1 135 ? 37.522 33.787 95.498 1.00 68.32 131 GLU B CA 1
ATOM 2001 C C . GLU B 1 135 ? 38.307 35.069 95.783 1.00 69.54 131 GLU B C 1
ATOM 2002 O O . GLU B 1 135 ? 37.811 35.984 96.444 1.00 69.70 131 GLU B O 1
ATOM 2008 N N . ARG B 1 136 ? 39.535 35.114 95.269 1.00 71.11 132 ARG B N 1
ATOM 2009 C CA . ARG B 1 136 ? 40.447 36.244 95.445 1.00 72.49 132 ARG B CA 1
ATOM 2010 C C . ARG B 1 136 ? 40.857 36.438 96.899 1.00 72.93 132 ARG B C 1
ATOM 2011 O O . ARG B 1 136 ? 41.905 35.944 97.327 1.00 72.78 132 ARG B O 1
ATOM 2019 N N . MET C 1 5 ? 75.078 25.302 68.213 1.00 80.82 1 MET C N 1
ATOM 2020 C CA . MET C 1 5 ? 76.103 24.897 67.258 1.00 80.06 1 MET C CA 1
ATOM 2021 C C . MET C 1 5 ? 75.582 23.801 66.324 1.00 78.50 1 MET C C 1
ATOM 2022 O O . MET C 1 5 ? 76.142 23.578 65.246 1.00 79.08 1 MET C O 1
ATOM 2027 N N . TYR C 1 6 ? 74.509 23.124 66.737 1.00 74.61 2 TYR C N 1
ATOM 2028 C CA . TYR C 1 6 ? 73.921 22.066 65.922 1.00 69.79 2 TYR C CA 1
ATOM 2029 C C . TYR C 1 6 ? 72.388 22.053 65.934 1.00 66.11 2 TYR C C 1
ATOM 2030 O O . TYR C 1 6 ? 71.756 22.991 66.428 1.00 65.07 2 TYR C O 1
ATOM 2039 N N . ILE C 1 7 ? 71.793 20.991 65.387 1.00 61.12 3 ILE C N 1
ATOM 2040 C CA . ILE C 1 7 ? 70.335 20.891 65.311 1.00 56.04 3 ILE C CA 1
ATOM 2041 C C . ILE C 1 7 ? 69.720 19.637 65.940 1.00 51.83 3 ILE C C 1
ATOM 2042 O O . ILE C 1 7 ? 70.220 18.519 65.758 1.00 49.98 3 ILE C O 1
ATOM 2047 N N . ILE C 1 8 ? 68.622 19.835 66.665 1.00 46.26 4 ILE C N 1
ATOM 2048 C CA . ILE C 1 8 ? 67.918 18.735 67.312 1.00 42.39 4 ILE C CA 1
ATOM 2049 C C . ILE C 1 8 ? 66.578 18.462 66.627 1.00 40.12 4 ILE C C 1
ATOM 2050 O O . ILE C 1 8 ? 65.810 19.387 66.354 1.00 37.68 4 ILE C O 1
ATOM 2055 N N . ILE C 1 9 ? 66.295 17.189 66.358 1.00 39.07 5 ILE C N 1
ATOM 2056 C CA . ILE C 1 9 ? 65.034 16.814 65.727 1.00 38.11 5 ILE C CA 1
ATOM 2057 C C . ILE C 1 9 ? 64.254 15.836 66.604 1.00 36.55 5 ILE C C 1
ATOM 2058 O O . ILE C 1 9 ? 64.755 14.764 66.952 1.00 36.77 5 ILE C O 1
ATOM 2063 N N . ALA C 1 10 ? 63.030 16.216 66.957 1.00 34.08 6 ALA C N 1
ATOM 2064 C CA . ALA C 1 10 ? 62.174 15.384 67.799 1.00 33.83 6 ALA C CA 1
ATOM 2065 C C . ALA C 1 10 ? 61.031 14.810 66.983 1.00 33.42 6 ALA C C 1
ATOM 2066 O O . ALA C 1 10 ? 60.290 15.545 66.325 1.00 30.99 6 ALA C O 1
ATOM 2068 N N . GLY C 1 11 ? 60.887 13.491 67.033 1.00 33.31 7 GLY C N 1
ATOM 2069 C CA . GLY C 1 11 ? 59.829 12.859 66.275 1.00 36.40 7 GLY C CA 1
ATOM 2070 C C . GLY C 1 11 ? 60.423 12.309 65.003 1.00 36.71 7 GLY C C 1
ATOM 2071 O O . GLY C 1 11 ? 60.410 12.960 63.961 1.00 37.58 7 GLY C O 1
ATOM 2072 N N . ILE C 1 12 ? 60.950 11.097 65.096 1.00 38.38 8 ILE C N 1
ATOM 2073 C CA . ILE C 1 12 ? 61.587 10.453 63.963 1.00 41.13 8 ILE C CA 1
ATOM 2074 C C . ILE C 1 12 ? 60.595 9.594 63.201 1.00 40.92 8 ILE C C 1
ATOM 2075 O O . ILE C 1 12 ? 60.727 8.371 63.133 1.00 40.97 8 ILE C O 1
ATOM 2080 N N . GLY C 1 13 ? 59.594 10.259 62.634 1.00 40.37 9 GLY C N 1
ATOM 2081 C CA . GLY C 1 13 ? 58.573 9.569 61.868 1.00 39.82 9 GLY C CA 1
ATOM 2082 C C . GLY C 1 13 ? 58.722 9.907 60.394 1.00 39.46 9 GLY C C 1
ATOM 2083 O O . GLY C 1 13 ? 59.797 10.309 59.952 1.00 40.01 9 GLY C O 1
ATOM 2084 N N . ARG C 1 14 ? 57.642 9.759 59.635 1.00 37.36 10 ARG C N 1
ATOM 2085 C CA . ARG C 1 14 ? 57.666 10.051 58.208 1.00 37.20 10 ARG C CA 1
ATOM 2086 C C . ARG C 1 14 ? 58.283 11.413 57.913 1.00 35.85 10 ARG C C 1
ATOM 2087 O O . ARG C 1 14 ? 58.978 11.583 56.911 1.00 36.54 10 ARG C O 1
ATOM 2095 N N . VAL C 1 15 ? 58.044 12.379 58.792 1.00 34.34 11 VAL C N 1
ATOM 2096 C CA . VAL C 1 15 ? 58.599 13.711 58.601 1.00 32.38 11 VAL C CA 1
ATOM 2097 C C . VAL C 1 15 ? 60.002 13.808 59.176 1.00 34.28 11 VAL C C 1
ATOM 2098 O O . VAL C 1 15 ? 60.942 14.205 58.483 1.00 33.31 11 VAL C O 1
ATOM 2102 N N . GLY C 1 16 ? 60.133 13.439 60.447 1.00 35.84 12 GLY C N 1
ATOM 2103 C CA . GLY C 1 16 ? 61.416 13.511 61.125 1.00 38.84 12 GLY C CA 1
ATOM 2104 C C . GLY C 1 16 ? 62.540 12.687 60.526 1.00 40.48 12 GLY C C 1
ATOM 2105 O O . GLY C 1 16 ? 63.623 13.214 60.259 1.00 40.40 12 GLY C O 1
ATOM 2106 N N . TYR C 1 17 ? 62.288 11.397 60.317 1.00 41.94 13 TYR C N 1
ATOM 2107 C CA . TYR C 1 17 ? 63.290 10.499 59.755 1.00 44.19 13 TYR C CA 1
ATOM 2108 C C . TYR C 1 17 ? 63.868 11.027 58.435 1.00 44.38 13 TYR C C 1
ATOM 2109 O O . TYR C 1 17 ? 65.084 11.163 58.289 1.00 44.49 13 TYR C O 1
ATOM 2118 N N . THR C 1 18 ? 62.988 11.321 57.484 1.00 43.51 14 THR C N 1
ATOM 2119 C CA . THR C 1 18 ? 63.395 11.823 56.178 1.00 42.68 14 THR C CA 1
ATOM 2120 C C . THR C 1 18 ? 64.244 13.084 56.291 1.00 41.03 14 THR C C 1
ATOM 2121 O O . THR C 1 18 ? 65.292 13.197 55.654 1.00 39.39 14 THR C O 1
ATOM 2125 N N . LEU C 1 19 ? 63.780 14.029 57.101 1.00 40.06 15 LEU C N 1
ATOM 2126 C CA . LEU C 1 19 ? 64.494 15.281 57.302 1.00 40.92 15 LEU C CA 1
ATOM 2127 C C . LEU C 1 19 ? 65.878 15.009 57.892 1.00 42.53 15 LEU C C 1
ATOM 2128 O O . LEU C 1 19 ? 66.865 15.618 57.479 1.00 40.92 15 LEU C O 1
ATOM 2133 N N . ALA C 1 20 ? 65.929 14.096 58.863 1.00 43.75 16 ALA C N 1
ATOM 2134 C CA . ALA C 1 20 ? 67.170 13.727 59.526 1.00 45.82 16 ALA C CA 1
ATOM 2135 C C . ALA C 1 20 ? 68.140 13.111 58.525 1.00 48.39 16 ALA C C 1
AT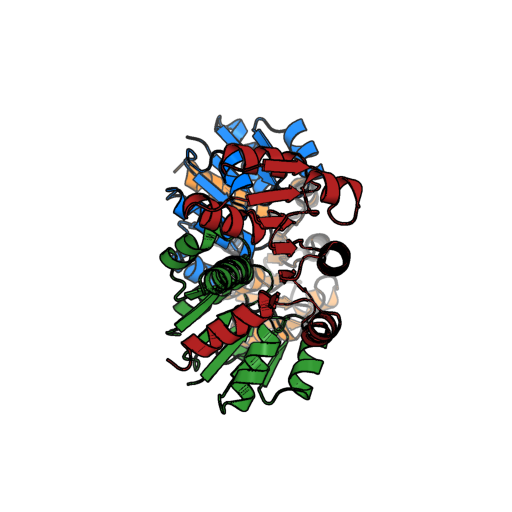OM 2136 O O . ALA C 1 20 ? 69.290 13.529 58.428 1.00 47.07 16 ALA C O 1
ATOM 2138 N N . LYS C 1 21 ? 67.671 12.114 57.783 1.00 51.04 17 LYS C N 1
ATOM 2139 C CA . LYS C 1 21 ? 68.496 11.449 56.779 1.00 55.20 17 LYS C CA 1
ATOM 2140 C C . LYS C 1 21 ? 69.077 12.501 55.826 1.00 56.31 17 LYS C C 1
ATOM 2141 O O . LYS C 1 21 ? 70.287 12.586 55.632 1.00 56.22 17 LYS C O 1
ATOM 2147 N N . SER C 1 22 ? 68.200 13.314 55.251 1.00 58.07 18 SER C N 1
ATOM 2148 C CA . SER C 1 22 ? 68.613 14.347 54.314 1.00 59.64 18 SER C CA 1
ATOM 2149 C C . SER C 1 22 ? 69.571 15.378 54.904 1.00 61.25 18 SER C C 1
ATOM 2150 O O . SER C 1 22 ? 70.474 15.848 54.215 1.00 62.29 18 SER C O 1
ATOM 2153 N N . LEU C 1 23 ? 69.373 15.737 56.171 1.00 61.99 19 LEU C N 1
ATOM 2154 C CA . LEU C 1 23 ? 70.242 16.717 56.821 1.00 62.17 19 LEU C CA 1
ATOM 2155 C C . LEU C 1 23 ? 71.572 16.101 57.225 1.00 63.22 19 LEU C C 1
ATOM 2156 O O . LEU C 1 23 ? 72.613 16.758 57.178 1.00 63.85 19 LEU C O 1
ATOM 2161 N N . SER C 1 24 ? 71.532 14.838 57.628 1.00 64.83 20 SER C N 1
ATOM 2162 C CA . SER C 1 24 ? 72.733 14.131 58.044 1.00 66.59 20 SER C CA 1
ATOM 2163 C C . SER C 1 24 ? 73.711 14.060 56.878 1.00 67.72 20 SER C C 1
ATOM 2164 O O . SER C 1 24 ? 74.912 14.272 57.043 1.00 68.88 20 SER C O 1
ATOM 2167 N N . GLU C 1 25 ? 73.180 13.777 55.693 1.00 68.16 21 GLU C N 1
ATOM 2168 C CA . GLU C 1 25 ? 73.993 13.661 54.491 1.00 68.80 21 GLU C CA 1
ATOM 2169 C C . GLU C 1 25 ? 74.514 15.011 54.000 1.00 68.56 21 GLU C C 1
ATOM 2170 O O . GLU C 1 25 ? 75.622 15.096 53.477 1.00 68.68 21 GLU C O 1
ATOM 2176 N N . LYS C 1 26 ? 73.727 16.068 54.180 1.00 68.47 22 LYS C N 1
ATOM 2177 C CA . LYS C 1 26 ? 74.147 17.396 53.744 1.00 68.71 22 LYS C CA 1
ATOM 2178 C C . LYS C 1 26 ? 75.319 17.933 54.568 1.00 68.87 22 LYS C C 1
ATOM 2179 O O . LYS C 1 26 ? 75.766 19.063 54.355 1.00 69.04 22 LYS C O 1
ATOM 2185 N N . GLY C 1 27 ? 75.805 17.124 55.509 1.00 68.04 23 GLY C N 1
ATOM 2186 C CA . GLY C 1 27 ? 76.925 17.528 56.344 1.00 67.12 23 GLY C CA 1
ATOM 2187 C C . GLY C 1 27 ? 76.579 18.312 57.601 1.00 66.59 23 GLY C C 1
ATOM 2188 O O . GLY C 1 27 ? 77.393 19.095 58.087 1.00 66.72 23 GLY C O 1
ATOM 2189 N N . HIS C 1 28 ? 75.379 18.103 58.134 1.00 66.01 24 HIS C N 1
ATOM 2190 C CA . HIS C 1 28 ? 74.937 18.798 59.342 1.00 63.98 24 HIS C CA 1
ATOM 2191 C C . HIS C 1 28 ? 75.071 17.936 60.597 1.00 63.39 24 HIS C C 1
ATOM 2192 O O . HIS C 1 28 ? 74.909 16.717 60.541 1.00 62.35 24 HIS C O 1
ATOM 2199 N N . ASP C 1 29 ? 75.367 18.578 61.725 1.00 62.91 25 ASP C N 1
ATOM 2200 C CA . ASP C 1 29 ? 75.492 17.879 63.000 1.00 63.46 25 ASP C CA 1
ATOM 2201 C C . ASP C 1 29 ? 74.098 17.799 63.609 1.00 62.86 25 ASP C C 1
ATOM 2202 O O . ASP C 1 29 ? 73.588 18.793 64.121 1.00 63.44 25 ASP C O 1
ATOM 2207 N N . ILE C 1 30 ? 73.478 16.627 63.558 1.00 60.75 26 ILE C N 1
ATOM 2208 C CA . ILE C 1 30 ? 72.145 16.502 64.110 1.00 59.72 26 ILE C CA 1
ATOM 2209 C C . ILE C 1 30 ? 72.020 15.453 65.211 1.00 58.71 26 ILE C C 1
ATOM 2210 O O . ILE C 1 30 ? 72.768 14.473 65.256 1.00 58.89 26 ILE C O 1
ATOM 2215 N N . VAL C 1 31 ? 71.072 15.695 66.109 1.00 56.26 27 VAL C N 1
ATOM 2216 C CA . VAL C 1 31 ? 70.783 14.796 67.216 1.00 53.54 27 VAL C CA 1
ATOM 2217 C C . VAL C 1 31 ? 69.290 14.520 67.153 1.00 51.38 27 VAL C C 1
ATOM 2218 O O . VAL C 1 31 ? 68.482 15.443 67.056 1.00 51.57 27 VAL C O 1
ATOM 2222 N N . LEU C 1 32 ? 68.931 13.245 67.199 1.00 49.11 28 LEU C N 1
ATOM 2223 C CA . LEU C 1 32 ? 67.541 12.843 67.112 1.00 47.11 28 LEU C CA 1
ATOM 2224 C C . LEU C 1 32 ? 66.957 12.427 68.459 1.00 46.51 28 LEU C C 1
ATOM 2225 O O . LEU C 1 32 ? 67.644 11.809 69.275 1.00 45.31 28 LEU C O 1
ATOM 2230 N N . ILE C 1 33 ? 65.684 12.772 68.671 1.00 44.46 29 ILE C N 1
ATOM 2231 C CA . ILE C 1 33 ? 64.962 12.420 69.888 1.00 44.15 29 ILE C CA 1
ATOM 2232 C C . ILE C 1 33 ? 63.669 11.711 69.521 1.00 43.50 29 ILE C C 1
ATOM 2233 O O . ILE C 1 33 ? 62.908 12.198 68.682 1.00 43.96 29 ILE C O 1
ATOM 2238 N N . ASP C 1 34 ? 63.428 10.563 70.144 1.00 42.68 30 ASP C N 1
ATOM 2239 C CA . ASP C 1 34 ? 62.200 9.813 69.916 1.00 42.22 30 ASP C CA 1
ATOM 2240 C C . ASP C 1 34 ? 61.858 9.006 71.162 1.00 43.22 30 ASP C C 1
ATOM 2241 O O . ASP C 1 34 ? 62.730 8.406 71.787 1.00 42.20 30 ASP C O 1
ATOM 2246 N N . ILE C 1 35 ? 60.578 9.001 71.516 1.00 45.91 31 ILE C N 1
ATOM 2247 C CA . ILE C 1 35 ? 60.090 8.295 72.695 1.00 47.90 31 ILE C CA 1
ATOM 2248 C C . ILE C 1 35 ? 60.020 6.780 72.479 1.00 50.23 31 ILE C C 1
ATOM 2249 O O . ILE C 1 35 ? 59.845 6.020 73.433 1.00 50.79 31 ILE C O 1
ATOM 2254 N N . ASP C 1 36 ? 60.163 6.339 71.230 1.00 52.28 32 ASP C N 1
ATOM 2255 C CA . ASP C 1 36 ? 60.097 4.911 70.923 1.00 54.20 32 ASP C CA 1
ATOM 2256 C C . ASP C 1 36 ? 61.485 4.284 70.789 1.00 54.29 32 ASP C C 1
ATOM 2257 O O . ASP C 1 36 ? 62.269 4.659 69.916 1.00 52.14 32 ASP C O 1
ATOM 2262 N N . LYS C 1 37 ? 61.763 3.322 71.664 1.00 55.45 33 LYS C N 1
ATOM 2263 C CA . LYS C 1 37 ? 63.042 2.623 71.704 1.00 56.51 33 LYS C CA 1
ATOM 2264 C C . LYS C 1 37 ? 63.397 1.935 70.392 1.00 57.92 33 LYS C C 1
ATOM 2265 O O . LYS C 1 37 ? 64.531 2.031 69.921 1.00 57.26 33 LYS C O 1
ATOM 2267 N N . ASP C 1 38 ? 62.428 1.246 69.800 1.00 59.67 34 ASP C N 1
ATOM 2268 C CA . ASP C 1 38 ? 62.662 0.539 68.549 1.00 60.91 34 ASP C CA 1
ATOM 2269 C C . ASP C 1 38 ? 62.924 1.489 67.389 1.00 61.29 34 ASP C C 1
ATOM 2270 O O . ASP C 1 38 ? 63.646 1.145 66.449 1.00 62.43 34 ASP C O 1
ATOM 2275 N N . ILE C 1 39 ? 62.350 2.686 67.454 1.00 60.82 35 ILE C N 1
ATOM 2276 C CA . ILE C 1 39 ? 62.551 3.667 66.394 1.00 59.00 35 ILE C CA 1
ATOM 2277 C C . ILE C 1 39 ? 63.937 4.285 66.529 1.00 59.38 35 ILE C C 1
ATOM 2278 O O . ILE C 1 39 ? 64.570 4.643 65.532 1.00 58.49 35 ILE C O 1
ATOM 2283 N N . CYS C 1 40 ? 64.412 4.394 67.767 1.00 59.12 36 CYS C N 1
ATOM 2284 C CA . CYS C 1 40 ? 65.739 4.948 68.017 1.00 59.78 36 CYS C CA 1
ATOM 2285 C C . CYS C 1 40 ? 66.801 3.969 67.512 1.00 60.38 36 CYS C C 1
ATOM 2286 O O . CYS C 1 40 ? 67.840 4.382 66.992 1.00 60.74 36 CYS C O 1
ATOM 2289 N N . LYS C 1 41 ? 66.534 2.672 67.665 1.00 60.55 37 LYS C N 1
ATOM 2290 C CA . LYS C 1 41 ? 67.457 1.636 67.206 1.00 61.31 37 LYS C CA 1
ATOM 2291 C C . LYS C 1 41 ? 67.642 1.752 65.699 1.00 60.83 37 LYS C C 1
ATOM 2292 O O . LYS C 1 41 ? 68.765 1.842 65.205 1.00 60.74 37 LYS C O 1
ATOM 2298 N N . LYS C 1 42 ? 66.526 1.738 64.974 1.00 60.95 38 LYS C N 1
ATOM 2299 C CA . LYS C 1 42 ? 66.555 1.842 63.523 1.00 61.77 38 LYS C CA 1
ATOM 2300 C C . LYS C 1 42 ? 67.322 3.079 63.088 1.00 60.86 38 LYS C C 1
ATOM 2301 O O . LYS C 1 42 ? 68.303 2.985 62.355 1.00 61.50 38 LYS C O 1
ATOM 2307 N N . ALA C 1 43 ? 66.871 4.241 63.551 1.00 60.66 39 ALA C N 1
ATOM 2308 C CA . ALA C 1 43 ? 67.505 5.506 63.200 1.00 60.49 39 ALA C CA 1
ATOM 2309 C C . ALA C 1 43 ? 69.000 5.546 63.498 1.00 60.78 39 ALA C C 1
ATOM 2310 O O . ALA C 1 43 ? 69.790 5.958 62.650 1.00 59.91 39 ALA C O 1
ATOM 2312 N N . SER C 1 44 ? 69.387 5.124 64.700 1.00 61.97 40 SER C N 1
ATOM 2313 C CA . SER C 1 44 ? 70.795 5.134 65.097 1.00 63.26 40 SER C CA 1
ATOM 2314 C C . SER C 1 44 ? 71.654 4.243 64.202 1.00 64.04 40 SER C C 1
ATOM 2315 O O . SER C 1 44 ? 72.836 4.517 63.984 1.00 62.65 40 SER C O 1
ATOM 2318 N N . ALA C 1 45 ? 71.052 3.178 63.687 1.00 64.71 41 ALA C N 1
ATOM 2319 C CA . ALA C 1 45 ? 71.764 2.253 62.815 1.00 66.34 41 ALA C CA 1
ATOM 2320 C C . ALA C 1 45 ? 71.820 2.779 61.386 1.00 67.66 41 ALA C C 1
ATOM 2321 O O . ALA C 1 45 ? 72.803 2.562 60.672 1.00 67.70 41 ALA C O 1
ATOM 2323 N N . GLU C 1 46 ? 70.766 3.479 60.977 1.00 68.44 42 GLU C N 1
ATOM 2324 C CA . GLU C 1 46 ? 70.675 4.013 59.625 1.00 69.55 42 GLU C CA 1
ATOM 2325 C C . GLU C 1 46 ? 71.182 5.446 59.463 1.00 69.20 42 GLU C C 1
ATOM 2326 O O . GLU C 1 46 ? 71.495 5.863 58.347 1.00 70.45 42 GLU C O 1
ATOM 2332 N N . ILE C 1 47 ? 71.279 6.197 60.555 1.00 67.81 43 ILE C N 1
ATOM 2333 C CA . ILE C 1 47 ? 71.711 7.590 60.450 1.00 66.34 43 ILE C CA 1
ATOM 2334 C C . ILE C 1 47 ? 72.896 7.998 61.319 1.00 66.09 43 ILE C C 1
ATOM 2335 O O . ILE C 1 47 ? 73.010 7.586 62.472 1.00 65.76 43 ILE C O 1
ATOM 2340 N N . ASP C 1 48 ? 73.777 8.820 60.751 1.00 65.51 44 ASP C N 1
ATOM 2341 C CA . ASP C 1 48 ? 74.944 9.302 61.475 1.00 64.43 44 ASP C CA 1
ATOM 2342 C C . ASP C 1 48 ? 74.555 10.536 62.277 1.00 63.53 44 ASP C C 1
ATOM 2343 O O . ASP C 1 48 ? 74.590 11.666 61.778 1.00 62.09 44 ASP C O 1
ATOM 2348 N N . ALA C 1 49 ? 74.177 10.295 63.525 1.00 61.52 45 ALA C N 1
ATOM 2349 C CA . ALA C 1 49 ? 73.759 11.343 64.439 1.00 59.03 45 ALA C CA 1
ATOM 2350 C C . ALA C 1 49 ? 73.573 10.659 65.778 1.00 57.22 45 ALA C C 1
ATOM 2351 O O . ALA C 1 49 ? 73.473 9.434 65.837 1.00 57.76 45 ALA C O 1
ATOM 2353 N N . LEU C 1 50 ? 73.538 11.433 66.853 1.00 54.66 46 LEU C N 1
ATOM 2354 C CA . LEU C 1 50 ? 73.343 10.843 68.165 1.00 53.28 46 LEU C CA 1
ATOM 2355 C C . LEU C 1 50 ? 71.834 10.703 68.413 1.00 51.68 46 LEU C C 1
ATOM 2356 O O . LEU C 1 50 ? 71.051 11.575 68.042 1.00 50.13 46 LEU C O 1
ATOM 2361 N N . VAL C 1 51 ? 71.428 9.598 69.024 1.00 49.59 47 VAL C N 1
ATOM 2362 C CA . VAL C 1 51 ? 70.017 9.355 69.286 1.00 48.48 47 VAL C CA 1
ATOM 2363 C C . VAL C 1 51 ? 69.709 9.259 70.771 1.00 47.73 47 VAL C C 1
ATOM 2364 O O . VAL C 1 51 ? 70.439 8.618 71.516 1.00 49.73 47 VAL C O 1
ATOM 2368 N N . ILE C 1 52 ? 68.627 9.904 71.192 1.00 46.30 48 ILE C N 1
ATOM 2369 C CA . ILE C 1 52 ? 68.205 9.873 72.585 1.00 44.47 48 ILE C CA 1
ATOM 2370 C C . ILE C 1 52 ? 66.799 9.290 72.672 1.00 44.56 48 ILE C C 1
ATOM 2371 O O . ILE C 1 52 ? 65.880 9.749 71.992 1.00 42.85 48 ILE C O 1
ATOM 2376 N N . ASN C 1 53 ? 66.640 8.268 73.502 1.00 44.31 49 ASN C N 1
ATOM 2377 C CA . ASN C 1 53 ? 65.344 7.646 73.687 1.00 44.30 49 ASN C CA 1
ATOM 2378 C C . ASN C 1 53 ? 64.664 8.311 74.886 1.00 43.95 49 ASN C C 1
ATOM 2379 O O . ASN C 1 53 ? 65.138 8.209 76.017 1.00 42.91 49 ASN C O 1
ATOM 2384 N N . GLY C 1 54 ? 63.559 9.002 74.626 1.00 43.10 50 GLY C N 1
ATOM 2385 C CA . GLY C 1 54 ? 62.846 9.668 75.697 1.00 43.43 50 GLY C CA 1
ATOM 2386 C C . GLY C 1 54 ? 61.815 10.683 75.239 1.00 42.39 50 GLY C C 1
ATOM 2387 O O . GLY C 1 54 ? 61.675 10.966 74.045 1.00 41.90 50 GLY C O 1
ATOM 2388 N N . ASP C 1 55 ? 61.094 11.230 76.212 1.00 40.96 51 ASP C N 1
ATOM 2389 C CA . ASP C 1 55 ? 60.057 12.220 75.967 1.00 39.39 51 ASP C CA 1
ATOM 2390 C C . ASP C 1 55 ? 60.662 13.614 75.816 1.00 37.45 51 ASP C C 1
ATOM 2391 O O . ASP C 1 55 ? 61.223 14.157 76.765 1.00 35.70 51 ASP C O 1
ATOM 2396 N N . CYS C 1 56 ? 60.516 14.204 74.631 1.00 36.78 52 CYS C N 1
ATOM 2397 C CA . CYS C 1 56 ? 61.069 15.532 74.360 1.00 34.94 52 CYS C CA 1
ATOM 2398 C C . CYS C 1 56 ? 60.379 16.690 75.094 1.00 35.83 52 CYS C C 1
ATOM 2399 O O . CYS C 1 56 ? 60.749 17.855 74.901 1.00 35.07 52 CYS C O 1
ATOM 2402 N N . THR C 1 57 ? 59.365 16.395 75.905 1.00 35.40 53 THR C N 1
ATOM 2403 C CA . THR C 1 57 ? 58.703 17.460 76.656 1.00 34.57 53 THR C CA 1
ATOM 2404 C C . THR C 1 57 ? 59.396 17.568 78.005 1.00 34.82 53 THR C C 1
ATOM 2405 O O . THR C 1 57 ? 59.239 18.562 78.709 1.00 35.31 53 THR C O 1
ATOM 2409 N N . LYS C 1 58 ? 60.174 16.540 78.340 1.00 35.06 54 LYS C N 1
ATOM 2410 C CA . LYS C 1 58 ? 60.910 16.479 79.597 1.00 35.98 54 LYS C CA 1
ATOM 2411 C C . LYS C 1 58 ? 62.230 17.226 79.482 1.00 38.86 54 LYS C C 1
ATOM 2412 O O . LYS C 1 58 ? 62.953 17.091 78.486 1.00 40.16 54 LYS C O 1
ATOM 2418 N N . ILE C 1 59 ? 62.543 18.003 80.510 1.00 38.76 55 ILE C N 1
ATOM 2419 C CA . ILE C 1 59 ? 63.775 18.775 80.558 1.00 40.29 55 ILE C CA 1
ATOM 2420 C C . ILE C 1 59 ? 65.016 17.890 80.438 1.00 41.84 55 ILE C C 1
ATOM 2421 O O . ILE C 1 59 ? 65.947 18.202 79.697 1.00 40.93 55 ILE C O 1
ATOM 2426 N N . LYS C 1 60 ? 65.029 16.787 81.176 1.00 42.79 56 LYS C N 1
ATOM 2427 C CA . LYS C 1 60 ? 66.175 15.894 81.151 1.00 43.62 56 LYS C CA 1
ATOM 2428 C C . LYS C 1 60 ? 66.457 15.338 79.755 1.00 42.69 56 LYS C C 1
ATOM 2429 O O . LYS C 1 60 ? 67.618 15.169 79.369 1.00 42.29 56 LYS C O 1
ATOM 2435 N N . THR C 1 61 ? 65.402 15.061 78.999 1.00 39.48 57 THR C N 1
ATOM 2436 C CA . THR C 1 61 ? 65.565 14.544 77.650 1.00 37.43 57 THR C CA 1
ATOM 2437 C C . THR C 1 61 ? 66.241 15.602 76.791 1.00 35.51 57 THR C C 1
ATOM 2438 O O . THR C 1 61 ? 67.164 15.308 76.034 1.00 31.99 57 THR C O 1
ATOM 2442 N N . LEU C 1 62 ? 65.778 16.841 76.915 1.00 34.71 58 LEU C N 1
ATOM 2443 C CA . LEU C 1 62 ? 66.353 17.929 76.143 1.00 33.16 58 LEU C CA 1
ATOM 2444 C C . LEU C 1 62 ? 67.804 18.165 76.547 1.00 33.88 58 LEU C C 1
ATOM 2445 O O . LEU C 1 62 ? 68.656 18.441 75.701 1.00 32.66 58 LEU C O 1
ATOM 2450 N N . GLU C 1 63 ? 68.090 18.044 77.841 1.00 35.56 59 GLU C N 1
ATOM 2451 C CA . GLU C 1 63 ? 69.449 18.242 78.311 1.00 38.25 59 GLU C CA 1
ATOM 2452 C C . GLU C 1 63 ? 70.332 17.167 77.700 1.00 39.97 59 GLU C C 1
ATOM 2453 O O . GLU C 1 63 ? 71.430 17.454 77.232 1.00 39.91 59 GLU C O 1
ATOM 2459 N N . ASP C 1 64 ? 69.843 15.930 77.709 1.00 41.46 60 ASP C N 1
ATOM 2460 C CA . ASP C 1 64 ? 70.585 14.813 77.139 1.00 44.06 60 ASP C CA 1
ATOM 2461 C C . ASP C 1 64 ? 70.805 15.013 75.646 1.00 44.24 60 ASP C C 1
ATOM 2462 O O . ASP C 1 64 ? 71.738 14.453 75.073 1.00 46.08 60 ASP C O 1
ATOM 2467 N N . ALA C 1 65 ? 69.942 15.808 75.020 1.00 43.98 61 ALA C N 1
ATOM 2468 C CA . ALA C 1 65 ? 70.048 16.075 73.592 1.00 44.70 61 ALA C CA 1
ATOM 2469 C C . ALA C 1 65 ? 70.997 17.239 73.314 1.00 44.95 61 ALA C C 1
ATOM 2470 O O . ALA C 1 65 ? 71.278 17.558 72.156 1.00 44.80 61 ALA C O 1
ATOM 2472 N N . GLY C 1 66 ? 71.490 17.861 74.384 1.00 44.24 62 GLY C N 1
ATOM 2473 C CA . GLY C 1 66 ? 72.397 18.983 74.255 1.00 43.22 62 GLY C CA 1
ATOM 2474 C C . GLY C 1 66 ? 71.675 20.251 73.859 1.00 44.38 62 GLY C C 1
ATOM 2475 O O . GLY C 1 66 ? 72.226 21.110 73.171 1.00 44.15 62 GLY C O 1
ATOM 2476 N N . ILE C 1 67 ? 70.431 20.365 74.303 1.00 46.19 63 ILE C N 1
ATOM 2477 C CA . ILE C 1 67 ? 69.590 21.519 74.010 1.00 47.75 63 ILE C CA 1
ATOM 2478 C C . ILE C 1 67 ? 70.333 22.860 74.151 1.00 50.10 63 ILE C C 1
ATOM 2479 O O . ILE C 1 67 ? 70.076 23.806 73.405 1.00 50.21 63 ILE C O 1
ATOM 2484 N N . GLU C 1 68 ? 71.265 22.923 75.096 1.00 53.21 64 GLU C N 1
ATOM 2485 C CA . GLU C 1 68 ? 72.037 24.140 75.357 1.00 56.08 64 GLU C CA 1
ATOM 2486 C C . GLU C 1 68 ? 72.986 24.554 74.231 1.00 55.90 64 GLU C C 1
ATOM 2487 O O . GLU C 1 68 ? 73.297 25.734 74.075 1.00 56.23 64 GLU C O 1
ATOM 2493 N N . ASP C 1 69 ? 73.441 23.590 73.445 1.00 55.62 65 ASP C N 1
ATOM 2494 C CA . ASP C 1 69 ? 74.370 23.888 72.364 1.00 55.92 65 ASP C CA 1
ATOM 2495 C C . ASP C 1 69 ? 73.749 23.823 70.974 1.00 54.96 65 ASP C C 1
ATOM 2496 O O . ASP C 1 69 ? 74.458 23.668 69.980 1.00 55.04 65 ASP C O 1
ATOM 2501 N N . ALA C 1 70 ? 72.431 23.940 70.893 1.00 52.97 66 ALA C N 1
ATOM 2502 C CA . ALA C 1 70 ? 71.773 23.879 69.596 1.00 52.38 66 ALA C CA 1
ATOM 2503 C C . ALA C 1 70 ? 71.323 25.249 69.124 1.00 51.84 66 ALA C C 1
ATOM 2504 O O . ALA C 1 70 ? 70.957 26.106 69.930 1.00 52.22 66 ALA C O 1
ATOM 2506 N N . ASP C 1 71 ? 71.374 25.466 67.814 1.00 51.09 67 ASP C N 1
ATOM 2507 C CA . ASP C 1 71 ? 70.909 26.730 67.274 1.00 51.28 67 ASP C CA 1
ATOM 2508 C C . ASP C 1 71 ? 69.600 26.465 66.547 1.00 49.43 67 ASP C C 1
ATOM 2509 O O . ASP C 1 71 ? 69.043 27.348 65.900 1.00 49.76 67 ASP C O 1
ATOM 2514 N N . MET C 1 72 ? 69.101 25.238 66.679 1.00 46.97 68 MET C N 1
ATOM 2515 C CA . MET C 1 72 ? 67.848 24.865 66.044 1.00 45.11 68 MET C CA 1
ATOM 2516 C C . MET C 1 72 ? 67.171 23.651 66.691 1.00 42.19 68 MET C C 1
ATOM 2517 O O . MET C 1 72 ? 67.811 22.628 66.956 1.00 42.30 68 MET C O 1
ATOM 2522 N N . TYR C 1 73 ? 65.873 23.787 66.954 1.00 38.01 69 TYR C N 1
ATOM 2523 C CA . TYR C 1 73 ? 65.074 22.708 67.528 1.00 34.01 69 TYR C CA 1
ATOM 2524 C C . TYR C 1 73 ? 63.816 22.504 66.691 1.00 32.16 69 TYR C C 1
ATOM 2525 O O . TYR C 1 73 ? 62.953 23.389 66.610 1.00 29.13 69 TYR C O 1
ATOM 2534 N N . ILE C 1 74 ? 63.714 21.320 66.096 1.00 30.27 70 ILE C N 1
ATOM 2535 C CA . ILE C 1 74 ? 62.597 20.963 65.231 1.00 29.47 70 ILE C CA 1
ATOM 2536 C C . ILE C 1 74 ? 61.752 19.832 65.833 1.00 30.67 70 ILE C C 1
ATOM 2537 O O . ILE C 1 74 ? 62.231 18.705 65.983 1.00 31.33 70 ILE C O 1
ATOM 2542 N N . ALA C 1 75 ? 60.504 20.134 66.186 1.00 30.31 71 ALA C N 1
ATOM 2543 C CA . ALA C 1 75 ? 59.617 19.117 66.763 1.00 31.94 71 ALA C CA 1
ATOM 2544 C C . ALA C 1 75 ? 58.570 18.671 65.742 1.00 31.48 71 ALA C C 1
ATOM 2545 O O . ALA C 1 75 ? 57.602 19.391 65.467 1.00 30.89 71 ALA C O 1
ATOM 2547 N N . VAL C 1 76 ? 58.762 17.475 65.190 1.00 30.91 72 VAL C N 1
ATOM 2548 C CA . VAL C 1 76 ? 57.846 16.943 64.186 1.00 32.02 72 VAL C CA 1
ATOM 2549 C C . VAL C 1 76 ? 57.196 15.635 64.615 1.00 33.36 72 VAL C C 1
ATOM 2550 O O . VAL C 1 76 ? 57.088 14.681 63.854 1.00 35.75 72 VAL C O 1
ATOM 2554 N N . THR C 1 77 ? 56.766 15.625 65.864 1.00 34.91 73 THR C N 1
ATOM 2555 C CA . THR C 1 77 ? 56.089 14.502 66.487 1.00 34.93 73 THR C CA 1
ATOM 2556 C C . THR C 1 77 ? 54.674 14.505 65.914 1.00 33.47 73 THR C C 1
ATOM 2557 O O . THR C 1 77 ? 54.283 15.466 65.259 1.00 31.26 73 THR C O 1
ATOM 2561 N N . GLY C 1 78 ? 53.923 13.431 66.143 1.00 33.48 74 GLY C N 1
ATOM 2562 C CA . GLY C 1 78 ? 52.558 13.363 65.649 1.00 34.33 74 GLY C CA 1
ATOM 2563 C C . GLY C 1 78 ? 51.554 14.001 66.602 1.00 35.11 74 GLY C C 1
ATOM 2564 O O . GLY C 1 78 ? 50.337 13.909 66.407 1.00 36.51 74 GLY C O 1
ATOM 2565 N N . LYS C 1 79 ? 52.060 14.662 67.636 1.00 33.58 75 LYS C N 1
ATOM 2566 C CA . LYS C 1 79 ? 51.195 15.306 68.615 1.00 34.27 75 LYS C CA 1
ATOM 2567 C C . LYS C 1 79 ? 51.559 16.780 68.757 1.00 32.76 75 LYS C C 1
ATOM 2568 O O . LYS C 1 79 ? 52.559 17.139 69.372 1.00 33.94 75 LYS C O 1
ATOM 2574 N N . GLU C 1 80 ? 50.734 17.640 68.180 1.00 32.98 76 GLU C N 1
ATOM 2575 C CA . GLU C 1 80 ? 50.996 19.071 68.227 1.00 32.56 76 GLU C CA 1
ATOM 2576 C C . GLU C 1 80 ? 51.204 19.682 69.625 1.00 32.60 76 GLU C C 1
ATOM 2577 O O . GLU C 1 80 ? 51.806 20.753 69.726 1.00 31.28 76 GLU C O 1
ATOM 2583 N N . GLU C 1 81 ? 50.723 19.034 70.693 1.00 30.15 77 GLU C N 1
ATOM 2584 C CA . GLU C 1 81 ? 50.932 19.596 72.036 1.00 31.95 77 GLU C CA 1
ATOM 2585 C C . GLU C 1 81 ? 52.339 19.280 72.498 1.00 30.54 77 GLU C C 1
ATOM 2586 O O . GLU C 1 81 ? 52.932 20.017 73.292 1.00 30.47 77 GLU C O 1
ATOM 2592 N N . VAL C 1 82 ? 52.870 18.171 72.002 1.00 30.24 78 VAL C N 1
ATOM 2593 C CA . VAL C 1 82 ? 54.227 17.792 72.337 1.00 30.53 78 VAL C CA 1
ATOM 2594 C C . VAL C 1 82 ? 55.161 18.750 71.599 1.00 31.27 78 VAL C C 1
ATOM 2595 O O . VAL C 1 82 ? 56.098 19.284 72.192 1.00 30.78 78 VAL C O 1
ATOM 2599 N N . ASN C 1 83 ? 54.888 18.985 70.316 1.00 29.80 79 ASN C N 1
ATOM 2600 C CA . ASN C 1 83 ? 55.709 19.899 69.525 1.00 31.20 79 ASN C CA 1
ATOM 2601 C C . ASN C 1 83 ? 55.626 21.303 70.136 1.00 31.67 79 ASN C C 1
ATOM 2602 O O . ASN C 1 83 ? 56.647 21.955 70.341 1.00 32.10 79 ASN C O 1
ATOM 2607 N N . LEU C 1 84 ? 54.409 21.757 70.433 1.00 32.64 80 LEU C N 1
ATOM 2608 C CA . LEU C 1 84 ? 54.197 23.084 71.022 1.00 32.48 80 LEU C CA 1
ATOM 2609 C C . LEU C 1 84 ? 54.975 23.238 72.330 1.00 31.62 80 LEU C C 1
ATOM 2610 O O . LEU C 1 84 ? 55.812 24.138 72.458 1.00 31.73 80 LEU C O 1
ATOM 2615 N N . MET C 1 85 ? 54.721 22.355 73.291 1.00 30.34 81 MET C N 1
ATOM 2616 C CA . MET C 1 85 ? 55.409 22.434 74.572 1.00 31.77 81 MET C CA 1
ATOM 2617 C C . MET C 1 85 ? 56.928 22.344 74.410 1.00 32.28 81 MET C C 1
ATOM 2618 O O . MET C 1 85 ? 57.678 23.123 75.019 1.00 31.35 81 MET C O 1
ATOM 2623 N N . SER C 1 86 ? 57.363 21.386 73.592 1.00 31.97 82 SER C N 1
ATOM 2624 C CA . SER C 1 86 ? 58.776 21.157 73.284 1.00 32.94 82 SER C CA 1
ATOM 2625 C C . SER C 1 86 ? 59.460 22.428 72.786 1.00 32.89 82 SER C C 1
ATOM 2626 O O . SER C 1 86 ? 60.493 22.849 73.305 1.00 33.70 82 SER C O 1
ATOM 2629 N N . SER C 1 87 ? 58.868 23.024 71.761 1.00 31.38 83 SER C N 1
ATOM 2630 C CA . SER C 1 87 ? 59.403 24.227 71.163 1.00 33.07 83 SER C CA 1
ATOM 2631 C C . SER C 1 87 ? 59.517 25.381 72.141 1.00 33.70 83 SER C C 1
ATOM 2632 O O . SER C 1 87 ? 60.542 26.051 72.189 1.00 34.58 83 SER C O 1
ATOM 2635 N N . LEU C 1 88 ? 58.467 25.625 72.918 1.00 33.89 84 LEU C N 1
ATOM 2636 C CA . LEU C 1 88 ? 58.512 26.718 73.879 1.00 33.47 84 LEU C CA 1
ATOM 2637 C C . LEU C 1 88 ? 59.584 26.474 74.947 1.00 34.34 84 LEU C C 1
ATOM 2638 O O . LEU C 1 88 ? 60.226 27.417 75.414 1.00 34.41 84 LEU C O 1
ATOM 2643 N N . LEU C 1 89 ? 59.777 25.216 75.337 1.00 34.82 85 LEU C N 1
ATOM 2644 C CA . LEU C 1 89 ? 60.791 24.897 76.334 1.00 36.45 85 LEU C CA 1
ATOM 2645 C C . LEU C 1 89 ? 62.171 25.158 75.743 1.00 39.71 85 LEU C C 1
ATOM 2646 O O . LEU C 1 89 ? 63.061 25.673 76.421 1.00 41.95 85 LEU C O 1
ATOM 2651 N N . ALA C 1 90 ? 62.341 24.796 74.476 1.00 40.91 86 ALA C N 1
ATOM 2652 C CA . ALA C 1 90 ? 63.608 24.983 73.787 1.00 42.83 86 ALA C CA 1
ATOM 2653 C C . ALA C 1 90 ? 63.935 26.469 73.657 1.00 44.15 86 ALA C C 1
ATOM 2654 O O . ALA C 1 90 ? 65.074 26.889 73.875 1.00 46.30 86 ALA C O 1
ATOM 2656 N N . LYS C 1 91 ? 62.926 27.255 73.308 1.00 44.83 87 LYS C N 1
ATOM 2657 C CA . LYS C 1 91 ? 63.070 28.695 73.147 1.00 49.04 87 LYS C CA 1
ATOM 2658 C C . LYS C 1 91 ? 63.620 29.294 74.445 1.00 50.49 87 LYS C C 1
ATOM 2659 O O . LYS C 1 91 ? 64.604 30.029 74.435 1.00 50.61 87 LYS C O 1
ATOM 2665 N N . SER C 1 92 ? 62.986 28.950 75.561 1.00 52.42 88 SER C N 1
ATOM 2666 C CA . SER C 1 92 ? 63.389 29.454 76.872 1.00 55.27 88 SER C CA 1
ATOM 2667 C C . SER C 1 92 ? 64.799 29.021 77.263 1.00 56.41 88 SER C C 1
ATOM 2668 O O . SER C 1 92 ? 65.352 29.499 78.257 1.00 57.11 88 SER C O 1
ATOM 2671 N N . TYR C 1 93 ? 65.380 28.114 76.488 1.00 58.28 89 TYR C N 1
ATOM 2672 C CA . TYR C 1 93 ? 66.726 27.636 76.772 1.00 60.29 89 TYR C CA 1
ATOM 2673 C C . TYR C 1 93 ? 67.756 28.311 75.877 1.00 60.95 89 TYR C C 1
ATOM 2674 O O . TYR C 1 93 ? 68.885 27.839 75.736 1.00 60.32 89 TYR C O 1
ATOM 2683 N N . GLY C 1 94 ? 67.357 29.422 75.268 1.00 61.86 90 GLY C N 1
ATOM 2684 C CA . GLY C 1 94 ? 68.271 30.162 74.419 1.00 64.07 90 GLY C CA 1
ATOM 2685 C C . GLY C 1 94 ? 68.206 29.879 72.931 1.00 65.26 90 GLY C C 1
ATOM 2686 O O . GLY C 1 94 ? 68.522 30.762 72.130 1.00 65.45 90 GLY C O 1
ATOM 2687 N N . ILE C 1 95 ? 67.807 28.669 72.548 1.00 65.55 91 ILE C N 1
ATOM 2688 C CA . ILE C 1 95 ? 67.736 28.330 71.135 1.00 65.96 91 ILE C CA 1
ATOM 2689 C C . ILE C 1 95 ? 67.074 29.434 70.308 1.00 65.88 91 ILE C C 1
ATOM 2690 O O . ILE C 1 95 ? 66.017 29.967 70.665 1.00 65.13 91 ILE C O 1
ATOM 2695 N N . ASN C 1 96 ? 67.722 29.773 69.198 1.00 65.43 92 ASN C N 1
ATOM 2696 C CA . ASN C 1 96 ? 67.239 30.829 68.319 1.00 65.56 92 ASN C CA 1
ATOM 2697 C C . ASN C 1 96 ? 66.162 30.475 67.288 1.00 62.75 92 ASN C C 1
ATOM 2698 O O . ASN C 1 96 ? 65.269 31.278 67.032 1.00 63.84 92 ASN C O 1
ATOM 2703 N N . LYS C 1 97 ? 66.228 29.291 66.693 1.00 58.05 93 LYS C N 1
ATOM 2704 C CA . LYS C 1 97 ? 65.226 28.911 65.695 1.00 53.84 93 LYS C CA 1
ATOM 2705 C C . LYS C 1 97 ? 64.478 27.635 66.067 1.00 49.23 93 LYS C C 1
ATOM 2706 O O . LYS C 1 97 ? 65.062 26.559 66.149 1.00 47.38 93 LYS C O 1
ATOM 2712 N N . THR C 1 98 ? 63.177 27.762 66.285 1.00 45.31 94 THR C N 1
ATOM 2713 C CA . THR C 1 98 ? 62.361 26.612 66.631 1.00 41.45 94 THR C CA 1
ATOM 2714 C C . THR C 1 98 ? 61.343 26.344 65.531 1.00 39.64 94 THR C C 1
ATOM 2715 O O . THR C 1 98 ? 60.746 27.275 64.990 1.00 38.49 94 THR C O 1
ATOM 2719 N N . ILE C 1 99 ? 61.163 25.069 65.197 1.00 38.29 95 ILE C N 1
ATOM 2720 C CA . ILE C 1 99 ? 60.202 24.676 64.179 1.00 37.25 95 ILE C CA 1
ATOM 2721 C C . ILE C 1 99 ? 59.260 23.637 64.766 1.00 35.85 95 ILE C C 1
ATOM 2722 O O . ILE C 1 99 ? 59.692 22.585 65.231 1.00 34.38 95 ILE C O 1
ATOM 2727 N N . ALA C 1 100 ? 57.968 23.951 64.762 1.00 34.59 96 ALA C N 1
ATOM 2728 C CA . ALA C 1 100 ? 56.981 23.032 65.288 1.00 34.43 96 ALA C CA 1
ATOM 2729 C C . ALA C 1 100 ? 55.900 22.692 64.274 1.00 35.60 96 ALA C C 1
ATOM 2730 O O . ALA C 1 100 ? 55.381 23.549 63.552 1.00 35.93 96 ALA C O 1
ATOM 2732 N N . ARG C 1 101 ? 55.575 21.411 64.232 1.00 34.41 97 ARG C N 1
ATOM 2733 C CA . ARG C 1 101 ? 54.558 20.898 63.347 1.00 33.61 97 ARG C CA 1
ATOM 2734 C C . ARG C 1 101 ? 53.203 20.830 64.047 1.00 33.28 97 ARG C C 1
ATOM 2735 O O . ARG C 1 101 ? 53.123 20.503 65.231 1.00 33.33 97 ARG C O 1
ATOM 2743 N N . ILE C 1 102 ? 52.142 21.126 63.309 1.00 32.49 98 ILE C N 1
ATOM 2744 C CA . ILE C 1 102 ? 50.797 21.086 63.869 1.00 33.74 98 ILE C CA 1
ATOM 2745 C C . ILE C 1 102 ? 49.928 20.126 63.059 1.00 35.68 98 ILE C C 1
ATOM 2746 O O . ILE C 1 102 ? 50.244 19.797 61.916 1.00 34.11 98 ILE C O 1
ATOM 2751 N N . SER C 1 103 ? 48.838 19.665 63.659 1.00 37.06 99 SER C N 1
ATOM 2752 C CA . SER C 1 103 ? 47.929 18.765 62.965 1.00 41.09 99 SER C CA 1
ATOM 2753 C C . SER C 1 103 ? 46.610 19.500 62.759 1.00 42.09 99 SER C C 1
ATOM 2754 O O . SER C 1 103 ? 45.714 19.012 62.085 1.00 41.69 99 SER C O 1
ATOM 2757 N N . GLU C 1 104 ? 46.524 20.689 63.344 1.00 45.73 100 GLU C N 1
ATOM 2758 C CA . GLU C 1 104 ? 45.349 21.552 63.246 1.00 49.46 100 GLU C CA 1
ATOM 2759 C C . GLU C 1 104 ? 45.730 22.781 62.415 1.00 48.85 100 GLU C C 1
ATOM 2760 O O . GLU C 1 104 ? 46.376 23.686 62.924 1.00 48.04 100 GLU C O 1
ATOM 2766 N N . ILE C 1 105 ? 45.334 22.816 61.148 1.00 51.85 101 ILE C N 1
ATOM 2767 C CA . ILE C 1 105 ? 45.664 23.951 60.279 1.00 54.97 101 ILE C CA 1
ATOM 2768 C C . ILE C 1 105 ? 45.344 25.288 60.935 1.00 55.65 101 ILE C C 1
ATOM 2769 O O . ILE C 1 105 ? 46.068 26.264 60.771 1.00 54.28 101 ILE C O 1
ATOM 2774 N N . GLU C 1 106 ? 44.252 25.312 61.686 1.00 58.76 102 GLU C N 1
ATOM 2775 C CA . GLU C 1 106 ? 43.801 26.516 62.373 1.00 61.17 102 GLU C CA 1
ATOM 2776 C C . GLU C 1 106 ? 44.721 26.983 63.508 1.00 60.02 102 GLU C C 1
ATOM 2777 O O . GLU C 1 106 ? 44.451 28.008 64.140 1.00 60.10 102 GLU C O 1
ATOM 2783 N N . TYR C 1 107 ? 45.804 26.249 63.758 1.00 57.84 103 TYR C N 1
ATOM 2784 C CA . TYR C 1 107 ? 46.741 26.615 64.820 1.00 57.44 103 TYR C CA 1
ATOM 2785 C C . TYR C 1 107 ? 47.996 27.311 64.323 1.00 56.49 103 TYR C C 1
ATOM 2786 O O . TYR C 1 107 ? 48.767 27.838 65.123 1.00 54.56 103 TYR C O 1
ATOM 2795 N N . LYS C 1 108 ? 48.193 27.320 63.006 1.00 57.24 104 LYS C N 1
ATOM 2796 C CA . LYS C 1 108 ? 49.379 27.937 62.415 1.00 57.93 104 LYS C CA 1
ATOM 2797 C C . LYS C 1 108 ? 49.700 29.332 62.951 1.00 57.44 104 LYS C C 1
ATOM 2798 O O . LYS C 1 108 ? 50.800 29.572 63.443 1.00 56.95 104 LYS C O 1
ATOM 2804 N N . ASP C 1 109 ? 48.747 30.250 62.859 1.00 58.16 105 ASP C N 1
ATOM 2805 C CA . ASP C 1 109 ? 48.976 31.607 63.336 1.00 58.23 105 ASP C CA 1
ATOM 2806 C C . ASP C 1 109 ? 48.991 31.700 64.862 1.00 56.55 105 ASP C C 1
ATOM 2807 O O . ASP C 1 10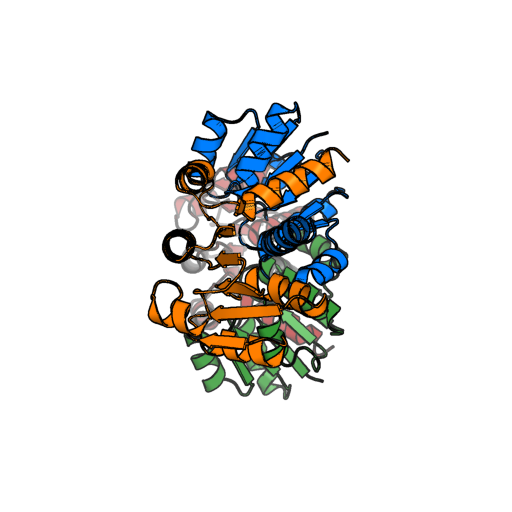9 ? 49.630 32.588 65.428 1.00 54.44 105 ASP C O 1
ATOM 2812 N N . VAL C 1 110 ? 48.290 30.783 65.523 1.00 56.06 106 VAL C N 1
ATOM 2813 C CA . VAL C 1 110 ? 48.231 30.777 66.981 1.00 55.62 106 VAL C CA 1
ATOM 2814 C C . VAL C 1 110 ? 49.596 30.403 67.562 1.00 55.08 106 VAL C C 1
ATOM 2815 O O . VAL C 1 110 ? 50.111 31.077 68.453 1.00 53.24 106 VAL C O 1
ATOM 2819 N N . PHE C 1 111 ? 50.175 29.325 67.046 1.00 55.09 107 PHE C N 1
ATOM 2820 C CA . PHE C 1 111 ? 51.483 28.859 67.497 1.00 57.54 107 PHE C CA 1
ATOM 2821 C C . PHE C 1 111 ? 52.554 29.919 67.254 1.00 57.87 107 PHE C C 1
ATOM 2822 O O . PHE C 1 111 ? 53.480 30.079 68.050 1.00 58.00 107 PHE C O 1
ATOM 2830 N N . GLU C 1 112 ? 52.433 30.635 66.144 1.00 58.09 108 GLU C N 1
ATOM 2831 C CA . GLU C 1 112 ? 53.402 31.665 65.810 1.00 59.19 108 GLU C CA 1
ATOM 2832 C C . GLU C 1 112 ? 53.421 32.752 66.879 1.00 60.13 108 GLU C C 1
ATOM 2833 O O . GLU C 1 112 ? 54.474 33.068 67.439 1.00 61.46 108 GLU C O 1
ATOM 2839 N N . ARG C 1 113 ? 52.251 33.309 67.170 1.00 60.65 109 ARG C N 1
ATOM 2840 C CA . ARG C 1 113 ? 52.124 34.348 68.187 1.00 60.47 109 ARG C CA 1
ATOM 2841 C C . ARG C 1 113 ? 52.690 33.876 69.525 1.00 59.57 109 ARG C C 1
ATOM 2842 O O . ARG C 1 113 ? 53.427 34.609 70.187 1.00 60.51 109 ARG C O 1
ATOM 2850 N N . LEU C 1 114 ? 52.347 32.651 69.914 1.00 58.00 110 LEU C N 1
ATOM 2851 C CA . LEU C 1 114 ? 52.812 32.100 71.185 1.00 56.70 110 LEU C CA 1
ATOM 2852 C C . LEU C 1 114 ? 54.328 32.054 71.254 1.00 56.57 110 LEU C C 1
ATOM 2853 O O . LEU C 1 114 ? 54.891 31.842 72.322 1.00 58.90 110 LEU C O 1
ATOM 2858 N N . GLY C 1 115 ? 54.993 32.245 70.120 1.00 55.93 111 GLY C N 1
ATOM 2859 C CA . GLY C 1 115 ? 56.443 32.238 70.145 1.00 55.12 111 GLY C CA 1
ATOM 2860 C C . GLY C 1 115 ? 57.176 31.301 69.205 1.00 55.25 111 GLY C C 1
ATOM 2861 O O . GLY C 1 115 ? 58.386 31.462 69.016 1.00 56.00 111 GLY C O 1
ATOM 2862 N N . VAL C 1 116 ? 56.483 30.327 68.617 1.00 52.89 112 VAL C N 1
ATOM 2863 C CA . VAL C 1 116 ? 57.157 29.398 67.714 1.00 50.67 112 VAL C CA 1
ATOM 2864 C C . VAL C 1 116 ? 57.645 30.127 66.466 1.00 50.33 112 VAL C C 1
ATOM 2865 O O . VAL C 1 116 ? 56.893 30.868 65.829 1.00 49.74 112 VAL C O 1
ATOM 2869 N N . ASP C 1 117 ? 58.914 29.918 66.126 1.00 50.59 113 ASP C N 1
ATOM 2870 C CA . ASP C 1 117 ? 59.507 30.557 64.954 1.00 52.62 113 ASP C CA 1
ATOM 2871 C C . ASP C 1 117 ? 58.829 30.145 63.656 1.00 51.49 113 ASP C C 1
ATOM 2872 O O . ASP C 1 117 ? 58.425 30.987 62.863 1.00 51.55 113 ASP C O 1
ATOM 2877 N N . VAL C 1 118 ? 58.721 28.844 63.431 1.00 50.96 114 VAL C N 1
ATOM 2878 C CA . VAL C 1 118 ? 58.088 28.347 62.220 1.00 50.69 114 VAL C CA 1
ATOM 2879 C C . VAL C 1 118 ? 57.125 27.216 62.547 1.00 48.96 114 VAL C C 1
ATOM 2880 O O . VAL C 1 118 ? 57.498 26.254 63.212 1.00 48.45 114 VAL C O 1
ATOM 2884 N N . VAL C 1 119 ? 55.883 27.342 62.089 1.00 47.19 115 VAL C N 1
ATOM 2885 C CA . VAL C 1 119 ? 54.886 26.313 62.329 1.00 46.52 115 VAL C CA 1
ATOM 2886 C C . VAL C 1 119 ? 54.553 25.636 61.009 1.00 45.50 115 VAL C C 1
ATOM 2887 O O . VAL C 1 119 ? 54.070 26.269 60.067 1.00 46.41 115 VAL C O 1
ATOM 2891 N N . VAL C 1 120 ? 54.821 24.337 60.951 1.00 43.17 116 VAL C N 1
ATOM 2892 C CA . VAL C 1 120 ? 54.598 23.561 59.743 1.00 40.43 116 VAL C CA 1
ATOM 2893 C C . VAL C 1 120 ? 53.360 22.669 59.753 1.00 40.15 116 VAL C C 1
ATOM 2894 O O . VAL C 1 120 ? 53.187 21.814 60.624 1.00 40.93 116 VAL C O 1
ATOM 2898 N N . SER C 1 121 ? 52.499 22.890 58.769 1.00 37.93 117 SER C N 1
ATOM 2899 C CA . SER C 1 121 ? 51.297 22.096 58.603 1.00 36.51 117 SER C CA 1
ATOM 2900 C C . SER C 1 121 ? 51.462 21.280 57.315 1.00 35.99 117 SER C C 1
ATOM 2901 O O . SER C 1 121 ? 51.154 21.751 56.217 1.00 37.00 117 SER C O 1
ATOM 2904 N N . PRO C 1 122 ? 51.950 20.039 57.437 1.00 34.83 118 PRO C N 1
ATOM 2905 C CA . PRO C 1 122 ? 52.130 19.213 56.242 1.00 34.32 118 PRO C CA 1
ATOM 2906 C C . PRO C 1 122 ? 50.894 19.214 55.346 1.00 34.82 118 PRO C C 1
ATOM 2907 O O . PRO C 1 122 ? 51.017 19.224 54.124 1.00 36.27 118 PRO C O 1
ATOM 2911 N N . GLU C 1 123 ? 49.709 19.213 55.958 1.00 34.73 119 GLU C N 1
ATOM 2912 C CA . GLU C 1 123 ? 48.443 19.203 55.216 1.00 35.87 119 GLU C CA 1
ATOM 2913 C C . GLU C 1 123 ? 48.258 20.469 54.373 1.00 36.95 119 GLU C C 1
ATOM 2914 O O . GLU C 1 123 ? 48.009 20.406 53.164 1.00 36.25 119 GLU C O 1
ATOM 2920 N N . LEU C 1 124 ? 48.369 21.614 55.034 1.00 38.16 120 LEU C N 1
ATOM 2921 C CA . LEU C 1 124 ? 48.213 22.906 54.386 1.00 38.50 120 LEU C CA 1
ATOM 2922 C C . LEU C 1 124 ? 49.260 23.054 53.286 1.00 37.29 120 LEU C C 1
ATOM 2923 O O . LEU C 1 124 ? 48.966 23.557 52.203 1.00 37.61 120 LEU C O 1
ATOM 2928 N N . ILE C 1 125 ? 50.482 22.612 53.567 1.00 36.79 121 ILE C N 1
ATOM 2929 C CA . ILE C 1 125 ? 51.560 22.680 52.591 1.00 38.22 121 ILE C CA 1
ATOM 2930 C C . ILE C 1 125 ? 51.240 21.795 51.376 1.00 38.26 121 ILE C C 1
ATOM 2931 O O . ILE C 1 125 ? 51.393 22.224 50.229 1.00 37.92 121 ILE C O 1
ATOM 2936 N N . ALA C 1 126 ? 50.789 20.568 51.632 1.00 35.47 122 ALA C N 1
ATOM 2937 C CA . ALA C 1 126 ? 50.442 19.655 50.552 1.00 36.67 122 ALA C CA 1
ATOM 2938 C C . ALA C 1 126 ? 49.386 20.278 49.643 1.00 37.81 122 ALA C C 1
ATOM 2939 O O . ALA C 1 126 ? 49.417 20.081 48.430 1.00 38.88 122 ALA C O 1
ATOM 2941 N N . ALA C 1 127 ? 48.465 21.037 50.238 1.00 38.66 123 ALA C N 1
ATOM 2942 C CA . ALA C 1 127 ? 47.390 21.695 49.500 1.00 39.70 123 ALA C CA 1
ATOM 2943 C C . ALA C 1 127 ? 47.914 22.781 48.566 1.00 40.83 123 ALA C C 1
ATOM 2944 O O . ALA C 1 127 ? 47.624 22.779 47.372 1.00 42.15 123 ALA C O 1
ATOM 2946 N N . ASN C 1 128 ? 48.683 23.713 49.110 1.00 42.86 124 ASN C N 1
ATOM 2947 C CA . ASN C 1 128 ? 49.229 24.787 48.301 1.00 44.55 124 ASN C CA 1
ATOM 2948 C C . ASN C 1 128 ? 50.025 24.178 47.155 1.00 44.09 124 ASN C C 1
ATOM 2949 O O . ASN C 1 128 ? 49.894 24.590 46.003 1.00 43.95 124 ASN C O 1
ATOM 2954 N N . TYR C 1 129 ? 50.842 23.189 47.497 1.00 43.87 125 TYR C N 1
ATOM 2955 C CA . TYR C 1 129 ? 51.678 22.466 46.546 1.00 45.26 125 TYR C CA 1
ATOM 2956 C C . TYR C 1 129 ? 50.829 21.978 45.375 1.00 43.95 125 TYR C C 1
ATOM 2957 O O . TYR C 1 129 ? 51.150 22.209 44.210 1.00 42.44 125 TYR C O 1
ATOM 2966 N N . ILE C 1 130 ? 49.744 21.291 45.697 1.00 42.98 126 ILE C N 1
ATOM 2967 C CA . ILE C 1 130 ? 48.869 20.776 44.666 1.00 44.13 126 ILE C CA 1
ATOM 2968 C C . ILE C 1 130 ? 48.286 21.929 43.864 1.00 48.15 126 ILE C C 1
ATOM 2969 O O . ILE C 1 130 ? 48.145 21.829 42.645 1.00 48.62 126 ILE C O 1
ATOM 2974 N N . GLU C 1 131 ? 47.961 23.029 44.538 1.00 51.50 127 GLU C N 1
ATOM 2975 C CA . GLU C 1 131 ? 47.403 24.184 43.843 1.00 54.82 127 GLU C CA 1
ATOM 2976 C C . GLU C 1 131 ? 48.422 24.834 42.908 1.00 56.32 127 GLU C C 1
ATOM 2977 O O . GLU C 1 131 ? 48.085 25.211 41.785 1.00 55.31 127 GLU C O 1
ATOM 2983 N N . LYS C 1 132 ? 49.665 24.965 43.369 1.00 58.91 128 LYS C N 1
ATOM 2984 C CA . LYS C 1 132 ? 50.716 25.567 42.554 1.00 62.52 128 LYS C CA 1
ATOM 2985 C C . LYS C 1 132 ? 50.904 24.794 41.257 1.00 64.51 128 LYS C C 1
ATOM 2986 O O . LYS C 1 132 ? 51.184 25.387 40.215 1.00 65.99 128 LYS C O 1
ATOM 2992 N N . LEU C 1 133 ? 50.757 23.472 41.319 1.00 65.54 129 LEU C N 1
ATOM 2993 C CA . LEU C 1 133 ? 50.915 22.643 40.130 1.00 67.44 129 LEU C CA 1
ATOM 2994 C C . LEU C 1 133 ? 49.819 22.928 39.124 1.00 69.17 129 LEU C C 1
ATOM 2995 O O . LEU C 1 133 ? 50.090 23.080 37.936 1.00 69.65 129 LEU C O 1
ATOM 3000 N N . ILE C 1 134 ? 48.580 22.989 39.597 1.00 71.52 130 ILE C N 1
ATOM 3001 C CA . ILE C 1 134 ? 47.453 23.271 38.720 1.00 74.97 130 ILE C CA 1
ATOM 3002 C C . ILE C 1 134 ? 47.631 24.649 38.077 1.00 77.55 130 ILE C C 1
ATOM 3003 O O . ILE C 1 134 ? 47.140 24.899 36.977 1.00 77.50 130 ILE C O 1
ATOM 3008 N N . GLU C 1 135 ? 48.345 25.533 38.768 1.00 81.02 131 GLU C N 1
ATOM 3009 C CA . GLU C 1 135 ? 48.597 26.886 38.278 1.00 84.91 131 GLU C CA 1
ATOM 3010 C C . GLU C 1 135 ? 49.847 26.958 37.398 1.00 86.73 131 GLU C C 1
ATOM 3011 O O . GLU C 1 135 ? 50.485 28.008 37.297 1.00 87.48 131 GLU C O 1
ATOM 3017 N N . ARG C 1 136 ? 50.194 25.842 36.764 1.00 88.37 132 ARG C N 1
ATOM 3018 C CA . ARG C 1 136 ? 51.366 25.785 35.896 1.00 90.17 132 ARG C CA 1
ATOM 3019 C C . ARG C 1 136 ? 51.068 24.990 34.629 1.00 90.27 132 ARG C C 1
ATOM 3020 O O . ARG C 1 136 ? 51.653 25.240 33.575 1.00 90.86 132 ARG C O 1
ATOM 3028 N N . MET D 1 5 ? 34.199 22.198 31.689 1.00 73.84 1 MET D N 1
ATOM 3029 C CA . MET D 1 5 ? 35.583 21.859 32.003 1.00 73.93 1 MET D CA 1
ATOM 3030 C C . MET D 1 5 ? 35.822 21.980 33.513 1.00 71.80 1 MET D C 1
ATOM 3031 O O . MET D 1 5 ? 36.189 23.049 34.010 1.00 71.76 1 MET D O 1
ATOM 3036 N N . TYR D 1 6 ? 35.629 20.872 34.232 1.00 67.83 2 TYR D N 1
ATOM 3037 C CA . TYR D 1 6 ? 35.772 20.849 35.690 1.00 64.04 2 TYR D CA 1
ATOM 3038 C C . TYR D 1 6 ? 36.821 19.900 36.283 1.00 60.87 2 TYR D C 1
ATOM 3039 O O . TYR D 1 6 ? 37.452 19.113 35.576 1.00 60.90 2 TYR D O 1
ATOM 3048 N N . ILE D 1 7 ? 36.976 19.983 37.604 1.00 55.29 3 ILE D N 1
ATOM 3049 C CA . ILE D 1 7 ? 37.924 19.166 38.352 1.00 50.21 3 ILE D CA 1
ATOM 3050 C C . ILE D 1 7 ? 37.244 18.467 39.534 1.00 48.54 3 ILE D C 1
ATOM 3051 O O . ILE D 1 7 ? 36.502 19.086 40.302 1.00 49.25 3 ILE D O 1
ATOM 3056 N N . ILE D 1 8 ? 37.504 17.175 39.680 1.00 43.97 4 ILE D N 1
ATOM 3057 C CA . ILE D 1 8 ? 36.936 16.413 40.774 1.00 38.83 4 ILE D CA 1
ATOM 3058 C C . ILE D 1 8 ? 37.993 16.244 41.849 1.00 37.31 4 ILE D C 1
ATOM 3059 O O . ILE D 1 8 ? 39.148 15.943 41.550 1.00 36.08 4 ILE D O 1
ATOM 3064 N N . ILE D 1 9 ? 37.588 16.443 43.098 1.00 35.29 5 ILE D N 1
ATOM 3065 C CA . ILE D 1 9 ? 38.475 16.303 44.245 1.00 34.41 5 ILE D CA 1
ATOM 3066 C C . ILE D 1 9 ? 37.775 15.430 45.291 1.00 32.60 5 ILE D C 1
ATOM 3067 O O . ILE D 1 9 ? 36.658 15.735 45.723 1.00 30.93 5 ILE D O 1
ATOM 3072 N N . ALA D 1 10 ? 38.438 14.345 45.678 1.00 30.69 6 ALA D N 1
ATOM 3073 C CA . ALA D 1 10 ? 37.912 13.406 46.661 1.00 29.70 6 ALA D CA 1
ATOM 3074 C C . ALA D 1 10 ? 38.650 13.568 47.989 1.00 30.03 6 ALA D C 1
ATOM 3075 O O . ALA D 1 10 ? 39.877 13.695 48.019 1.00 27.44 6 ALA D O 1
ATOM 3077 N N . GLY D 1 11 ? 37.895 13.557 49.084 1.00 31.93 7 GLY D N 1
ATOM 3078 C CA . GLY D 1 11 ? 38.495 13.723 50.399 1.00 35.60 7 GLY D CA 1
ATOM 3079 C C . GLY D 1 11 ? 38.591 15.204 50.713 1.00 37.03 7 GLY D C 1
ATOM 3080 O O . GLY D 1 11 ? 39.556 15.857 50.335 1.00 36.54 7 GLY D O 1
ATOM 3081 N N . ILE D 1 12 ? 37.600 15.736 51.421 1.00 38.79 8 ILE D N 1
ATOM 3082 C CA . ILE D 1 12 ? 37.587 17.159 51.724 1.00 41.55 8 ILE D CA 1
ATOM 3083 C C . ILE D 1 12 ? 37.962 17.486 53.167 1.00 42.31 8 ILE D C 1
ATOM 3084 O O . ILE D 1 12 ? 37.274 18.257 53.849 1.00 42.35 8 ILE D O 1
ATOM 3089 N N . GLY D 1 13 ? 39.065 16.903 53.623 1.00 41.44 9 GLY D N 1
ATOM 3090 C CA . GLY D 1 13 ? 39.517 17.147 54.975 1.00 38.24 9 GLY D CA 1
ATOM 3091 C C . GLY D 1 13 ? 40.571 18.231 55.021 1.00 37.52 9 GLY D C 1
ATOM 3092 O O . GLY D 1 13 ? 40.515 19.204 54.267 1.00 36.68 9 GLY D O 1
ATOM 3093 N N . ARG D 1 14 ? 41.546 18.064 55.904 1.00 37.72 10 ARG D N 1
ATOM 3094 C CA . ARG D 1 14 ? 42.599 19.050 56.045 1.00 39.76 10 ARG D CA 1
ATOM 3095 C C . ARG D 1 14 ? 43.206 19.467 54.717 1.00 39.47 10 ARG D C 1
ATOM 3096 O O . ARG D 1 14 ? 43.459 20.652 54.499 1.00 41.83 10 ARG D O 1
ATOM 3104 N N . VAL D 1 15 ? 43.431 18.508 53.824 1.00 36.70 11 VAL D N 1
ATOM 3105 C CA . VAL D 1 15 ? 44.001 18.840 52.525 1.00 33.57 11 VAL D CA 1
ATOM 3106 C C . VAL D 1 15 ? 42.914 19.229 51.523 1.00 33.44 11 VAL D C 1
ATOM 3107 O O . VAL D 1 15 ? 43.010 20.264 50.858 1.00 33.19 11 VAL D O 1
ATOM 3111 N N . GLY D 1 16 ? 41.891 18.391 51.427 1.00 32.60 12 GLY D N 1
ATOM 3112 C CA . GLY D 1 16 ? 40.805 18.623 50.497 1.00 35.87 12 GLY D CA 1
ATOM 3113 C C . GLY D 1 16 ? 40.101 19.958 50.617 1.00 36.96 12 GLY D C 1
ATOM 3114 O O . GLY D 1 16 ? 40.065 20.736 49.668 1.00 37.14 12 GLY D O 1
ATOM 3115 N N . TYR D 1 17 ? 39.536 20.226 51.787 1.00 40.18 13 TYR D N 1
ATOM 3116 C CA . TYR D 1 17 ? 38.816 21.470 52.022 1.00 40.63 13 TYR D CA 1
ATOM 3117 C C . TYR D 1 17 ? 39.628 22.689 51.594 1.00 41.36 13 TYR D C 1
ATOM 3118 O O . TYR D 1 17 ? 39.174 23.504 50.787 1.00 41.20 13 TYR D O 1
ATOM 3127 N N . THR D 1 18 ? 40.835 22.798 52.136 1.00 40.49 14 THR D N 1
ATOM 3128 C CA . THR D 1 18 ? 41.719 23.911 51.846 1.00 40.91 14 THR D CA 1
ATOM 3129 C C . THR D 1 18 ? 41.899 24.104 50.345 1.00 42.59 14 THR D C 1
ATOM 3130 O O . THR D 1 18 ? 41.761 25.218 49.825 1.00 43.94 14 THR D O 1
ATOM 3134 N N . LEU D 1 19 ? 42.210 23.012 49.650 1.00 42.65 15 LEU D N 1
ATOM 3135 C CA . LEU D 1 19 ? 42.418 23.055 48.208 1.00 41.66 15 LEU D CA 1
ATOM 3136 C C . LEU D 1 19 ? 41.150 23.477 47.472 1.00 41.78 15 LEU D C 1
ATOM 3137 O O . LEU D 1 19 ? 41.193 24.335 46.591 1.00 40.70 15 LEU D O 1
ATOM 3142 N N . ALA D 1 20 ? 40.028 22.879 47.852 1.00 40.69 16 ALA D N 1
ATOM 3143 C CA . ALA D 1 20 ? 38.744 23.168 47.234 1.00 43.38 16 ALA D CA 1
ATOM 3144 C C . ALA D 1 20 ? 38.370 24.639 47.324 1.00 46.10 16 ALA D C 1
ATOM 3145 O O . ALA D 1 20 ? 37.994 25.255 46.325 1.00 47.39 16 ALA D O 1
ATOM 3147 N N . LYS D 1 21 ? 38.462 25.196 48.526 1.00 48.26 17 LYS D N 1
ATOM 3148 C CA . LYS D 1 21 ? 38.126 26.594 48.745 1.00 49.77 17 LYS D CA 1
ATOM 3149 C C . LYS D 1 21 ? 39.076 27.508 47.994 1.00 50.12 17 LYS D C 1
ATOM 3150 O O . LYS D 1 21 ? 38.648 28.444 47.323 1.00 51.10 17 LYS D O 1
ATOM 3156 N N . SER D 1 22 ? 40.366 27.229 48.100 1.00 51.12 18 SER D N 1
ATOM 3157 C CA . SER D 1 22 ? 41.371 28.037 47.428 1.00 51.71 18 SER D CA 1
ATOM 3158 C C . SER D 1 22 ? 41.097 28.081 45.923 1.00 53.07 18 SER D C 1
ATOM 3159 O O . SER D 1 22 ? 41.044 29.155 45.323 1.00 54.04 18 SER D O 1
ATOM 3162 N N . LEU D 1 23 ? 40.919 26.907 45.320 1.00 54.48 19 LEU D N 1
ATOM 3163 C CA . LEU D 1 23 ? 40.642 26.806 43.892 1.00 55.31 19 LEU D CA 1
ATOM 3164 C C . LEU D 1 23 ? 39.286 27.405 43.535 1.00 56.86 19 LEU D C 1
ATOM 3165 O O . LEU D 1 23 ? 39.181 28.195 42.600 1.00 56.79 19 LEU D O 1
ATOM 3170 N N . SER D 1 24 ? 38.253 27.024 44.281 1.00 58.35 20 SER D N 1
ATOM 3171 C CA . SER D 1 24 ? 36.909 27.525 44.034 1.00 61.70 20 SER D CA 1
ATOM 3172 C C . SER D 1 24 ? 36.891 29.050 43.991 1.00 64.07 20 SER D C 1
ATOM 3173 O O . SER D 1 24 ? 36.299 29.649 43.092 1.00 65.00 20 SER D O 1
ATOM 3176 N N . GLU D 1 25 ? 37.538 29.672 44.973 1.00 65.67 21 GLU D N 1
ATOM 3177 C CA . GLU D 1 25 ? 37.607 31.125 45.042 1.00 67.57 21 GLU D CA 1
ATOM 3178 C C . GLU D 1 25 ? 38.359 31.674 43.842 1.00 68.64 21 GLU D C 1
ATOM 3179 O O . GLU D 1 25 ? 37.946 32.665 43.242 1.00 68.64 21 GLU D O 1
ATOM 3185 N N . LYS D 1 26 ? 39.468 31.027 43.494 1.00 69.53 22 LYS D N 1
ATOM 3186 C CA . LYS D 1 26 ? 40.258 31.455 42.349 1.00 70.44 22 LYS D CA 1
ATOM 3187 C C . LYS D 1 26 ? 39.516 31.165 41.045 1.00 70.24 22 LYS D C 1
ATOM 3188 O O . LYS D 1 26 ? 40.131 30.991 39.993 1.00 70.98 22 LYS D O 1
ATOM 3194 N N . GLY D 1 27 ? 38.189 31.110 41.132 1.00 69.97 23 GLY D N 1
ATOM 3195 C CA . GLY D 1 27 ? 37.360 30.865 39.966 1.00 69.46 23 GLY D CA 1
ATOM 3196 C C . GLY D 1 27 ? 37.634 29.571 39.228 1.00 69.46 23 GLY D C 1
ATOM 3197 O O . GLY D 1 27 ? 38.118 29.585 38.094 1.00 70.22 23 GLY D O 1
ATOM 3198 N N . HIS D 1 28 ? 37.313 28.449 39.863 1.00 68.08 24 HIS D N 1
ATOM 3199 C CA . HIS D 1 28 ? 37.523 27.141 39.252 1.00 65.73 24 HIS D CA 1
ATOM 3200 C C . HIS D 1 28 ? 36.293 26.268 39.374 1.00 64.06 24 HIS D C 1
ATOM 3201 O O . HIS D 1 28 ? 35.669 26.198 40.434 1.00 63.65 24 HIS D O 1
ATOM 3208 N N . ASP D 1 29 ? 35.946 25.605 38.278 1.00 62.80 25 ASP D N 1
ATOM 3209 C CA . ASP D 1 29 ? 34.798 24.711 38.262 1.00 61.37 25 ASP D CA 1
ATOM 3210 C C . ASP D 1 29 ? 35.250 23.436 38.980 1.00 59.68 25 ASP D C 1
ATOM 3211 O O . ASP D 1 29 ? 36.181 22.761 38.529 1.00 57.88 25 ASP D O 1
ATOM 3216 N N . ILE D 1 30 ? 34.618 23.108 40.102 1.00 56.87 26 ILE D N 1
ATOM 3217 C CA . ILE D 1 30 ? 35.008 21.910 40.828 1.00 54.69 26 ILE D CA 1
ATOM 3218 C C . ILE D 1 30 ? 33.838 21.122 41.411 1.00 53.16 26 ILE D C 1
ATOM 3219 O O . ILE D 1 30 ? 32.804 21.686 41.772 1.00 53.28 26 ILE D O 1
ATOM 3224 N N . VAL D 1 31 ? 34.018 19.804 41.473 1.00 50.49 27 VAL D N 1
ATOM 3225 C CA . VAL D 1 31 ? 33.027 18.881 42.014 1.00 46.67 27 VAL D CA 1
ATOM 3226 C C . VAL D 1 31 ? 33.713 18.178 43.187 1.00 46.13 27 VAL D C 1
ATOM 3227 O O . VAL D 1 31 ? 34.835 17.675 43.057 1.00 44.96 27 VAL D O 1
ATOM 3231 N N . LEU D 1 32 ? 33.041 18.138 44.330 1.00 43.14 28 LEU D N 1
ATOM 3232 C CA . LEU D 1 32 ? 33.627 17.523 45.508 1.00 41.77 28 LEU D CA 1
ATOM 3233 C C . LEU D 1 32 ? 32.973 16.194 45.857 1.00 40.79 28 LEU D C 1
ATOM 3234 O O . LEU D 1 32 ? 31.791 15.981 45.593 1.00 40.87 28 LEU D O 1
ATOM 3239 N N . ILE D 1 33 ? 33.759 15.298 46.440 1.00 38.85 29 ILE D N 1
ATOM 3240 C CA . ILE D 1 33 ? 33.266 13.985 46.823 1.00 38.12 29 ILE D CA 1
ATOM 3241 C C . ILE D 1 33 ? 33.740 13.617 48.213 1.00 39.03 29 ILE D C 1
ATOM 3242 O O . ILE D 1 33 ? 34.942 13.657 48.500 1.00 39.03 29 ILE D O 1
ATOM 3247 N N . ASP D 1 34 ? 32.792 13.270 49.075 1.00 39.45 30 ASP D N 1
ATOM 3248 C CA . ASP D 1 34 ? 33.117 12.849 50.428 1.00 41.99 30 ASP D CA 1
ATOM 3249 C C . ASP D 1 34 ? 32.069 11.845 50.883 1.00 44.00 30 ASP D C 1
ATOM 3250 O O . AS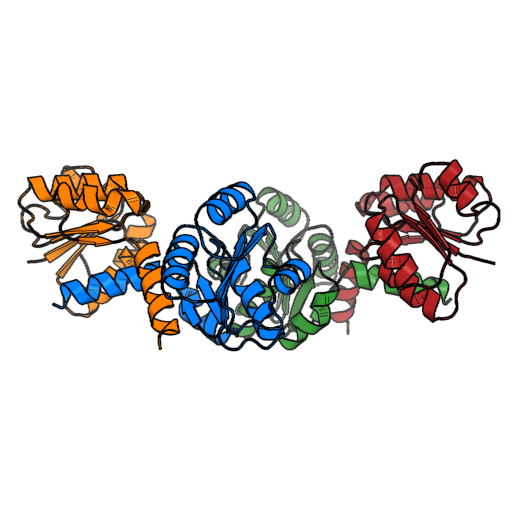P D 1 34 ? 30.881 11.997 50.595 1.00 43.81 30 ASP D O 1
ATOM 3255 N N . ILE D 1 35 ? 32.529 10.815 51.586 1.00 46.39 31 ILE D N 1
ATOM 3256 C CA . ILE D 1 35 ? 31.674 9.743 52.080 1.00 48.75 31 ILE D CA 1
ATOM 3257 C C . ILE D 1 35 ? 31.025 10.135 53.406 1.00 49.76 31 ILE D C 1
ATOM 3258 O O . ILE D 1 35 ? 30.157 9.431 53.925 1.00 50.66 31 ILE D O 1
ATOM 3263 N N . ASP D 1 36 ? 31.452 11.274 53.937 1.00 51.58 32 ASP D N 1
ATOM 3264 C CA . ASP D 1 36 ? 30.951 11.785 55.207 1.00 52.00 32 ASP D CA 1
ATOM 3265 C C . ASP D 1 36 ? 29.951 12.917 54.982 1.00 53.17 32 ASP D C 1
ATOM 3266 O O . ASP D 1 36 ? 30.320 14.008 54.539 1.00 52.24 32 ASP D O 1
ATOM 3271 N N . LYS D 1 37 ? 28.686 12.642 55.299 1.00 54.69 33 LYS D N 1
ATOM 3272 C CA . LYS D 1 37 ? 27.592 13.600 55.143 1.00 56.10 33 LYS D CA 1
ATOM 3273 C C . LYS D 1 37 ? 27.827 14.979 55.769 1.00 56.81 33 LYS D C 1
ATOM 3274 O O . LYS D 1 37 ? 27.673 16.000 55.100 1.00 56.10 33 LYS D O 1
ATOM 3276 N N . ASP D 1 38 ? 28.195 15.010 57.048 1.00 58.69 34 ASP D N 1
ATOM 3277 C CA . ASP D 1 38 ? 28.429 16.276 57.731 1.00 60.92 34 ASP D CA 1
ATOM 3278 C C . ASP D 1 38 ? 29.567 17.098 57.148 1.00 60.68 34 ASP D C 1
ATOM 3279 O O . ASP D 1 38 ? 29.597 18.320 57.311 1.00 62.28 34 ASP D O 1
ATOM 3284 N N . ILE D 1 39 ? 30.509 16.439 56.483 1.00 59.08 35 ILE D N 1
ATOM 3285 C CA . ILE D 1 39 ? 31.620 17.150 55.860 1.00 56.91 35 ILE D CA 1
ATOM 3286 C C . ILE D 1 39 ? 31.099 17.766 54.564 1.00 55.72 35 ILE D C 1
ATOM 3287 O O . ILE D 1 39 ? 31.536 18.839 54.148 1.00 54.97 35 ILE D O 1
ATOM 3292 N N . CYS D 1 40 ? 30.158 17.075 53.932 1.00 55.45 36 CYS D N 1
ATOM 3293 C CA . CYS D 1 40 ? 29.570 17.551 52.688 1.00 56.23 36 CYS D CA 1
ATOM 3294 C C . CYS D 1 40 ? 28.753 18.803 52.959 1.00 57.78 36 CYS D C 1
ATOM 3295 O O . CYS D 1 40 ? 28.883 19.808 52.254 1.00 55.81 36 CYS D O 1
ATOM 3298 N N . LYS D 1 41 ? 27.913 18.733 53.989 1.00 60.13 37 LYS D N 1
ATOM 3299 C CA . LYS D 1 41 ? 27.069 19.860 54.366 1.00 62.72 37 LYS D CA 1
ATOM 3300 C C . LYS D 1 41 ? 27.916 21.099 54.618 1.00 62.37 37 LYS D C 1
ATOM 3301 O O . LYS D 1 41 ? 27.575 22.192 54.179 1.00 62.35 37 LYS D O 1
ATOM 3307 N N . LYS D 1 42 ? 29.034 20.915 55.311 1.00 63.45 38 LYS D N 1
ATOM 3308 C CA . LYS D 1 42 ? 29.931 22.018 55.626 1.00 65.07 38 LYS D CA 1
ATOM 3309 C C . LYS D 1 42 ? 30.628 22.614 54.404 1.00 64.83 38 LYS D C 1
ATOM 3310 O O . LYS D 1 42 ? 30.770 23.833 54.297 1.00 65.07 38 LYS D O 1
ATOM 3316 N N . ALA D 1 43 ? 31.056 21.757 53.483 1.00 65.24 39 ALA D N 1
ATOM 3317 C CA . ALA D 1 43 ? 31.742 22.212 52.275 1.00 65.73 39 ALA D CA 1
ATOM 3318 C C . ALA D 1 43 ? 30.804 22.879 51.271 1.00 66.59 39 ALA D C 1
ATOM 3319 O O . ALA D 1 43 ? 31.151 23.896 50.660 1.00 66.12 39 ALA D O 1
ATOM 3321 N N . SER D 1 44 ? 29.620 22.298 51.094 1.00 67.57 40 SER D N 1
ATOM 3322 C CA . SER D 1 44 ? 28.639 22.837 50.160 1.00 69.42 40 SER D CA 1
ATOM 3323 C C . SER D 1 44 ? 28.075 24.160 50.663 1.00 70.27 40 SER D C 1
ATOM 3324 O O . SER D 1 44 ? 27.536 24.951 49.888 1.00 70.71 40 SER D O 1
ATOM 3327 N N . ALA D 1 45 ? 28.213 24.393 51.964 1.00 70.49 41 ALA D N 1
ATOM 3328 C CA . ALA D 1 45 ? 27.723 25.613 52.584 1.00 70.42 41 ALA D CA 1
ATOM 3329 C C . ALA D 1 45 ? 28.777 26.715 52.572 1.00 71.22 41 ALA D C 1
ATOM 3330 O O . ALA D 1 45 ? 28.445 27.900 52.612 1.00 71.27 41 ALA D O 1
ATOM 3332 N N . GLU D 1 46 ? 30.049 26.325 52.508 1.00 71.84 42 GLU D N 1
ATOM 3333 C CA . GLU D 1 46 ? 31.139 27.297 52.506 1.00 72.11 42 GLU D CA 1
ATOM 3334 C C . GLU D 1 46 ? 31.914 27.362 51.195 1.00 71.51 42 GLU D C 1
ATOM 3335 O O . GLU D 1 46 ? 32.744 28.253 51.003 1.00 71.74 42 GLU D O 1
ATOM 3341 N N . ILE D 1 47 ? 31.646 26.416 50.299 1.00 70.56 43 ILE D N 1
ATOM 3342 C CA . ILE D 1 47 ? 32.318 26.382 49.003 1.00 68.91 43 ILE D CA 1
ATOM 3343 C C . ILE D 1 47 ? 31.287 26.261 47.893 1.00 68.24 43 ILE D C 1
ATOM 3344 O O . ILE D 1 47 ? 30.417 25.390 47.934 1.00 67.26 43 ILE D O 1
ATOM 3349 N N . ASP D 1 48 ? 31.387 27.141 46.903 1.00 68.24 44 ASP D N 1
ATOM 3350 C CA . ASP D 1 48 ? 30.459 27.122 45.781 1.00 68.52 44 ASP D CA 1
ATOM 3351 C C . ASP D 1 48 ? 30.914 26.050 44.793 1.00 66.74 44 ASP D C 1
ATOM 3352 O O . ASP D 1 48 ? 31.889 26.242 44.066 1.00 66.50 44 ASP D O 1
ATOM 3357 N N . ALA D 1 49 ? 30.209 24.921 44.782 1.00 65.30 45 ALA D N 1
ATOM 3358 C CA . ALA D 1 49 ? 30.538 23.812 43.890 1.00 63.35 45 ALA D CA 1
ATOM 3359 C C . ALA D 1 49 ? 29.625 22.615 44.135 1.00 61.53 45 ALA D C 1
ATOM 3360 O O . ALA D 1 49 ? 28.901 22.565 45.130 1.00 60.81 45 ALA D O 1
ATOM 3362 N N . LEU D 1 50 ? 29.662 21.650 43.221 1.00 59.33 46 LEU D N 1
ATOM 3363 C CA . LEU D 1 50 ? 28.837 20.457 43.349 1.00 57.65 46 LEU D CA 1
ATOM 3364 C C . LEU D 1 50 ? 29.457 19.505 44.358 1.00 56.40 46 LEU D C 1
ATOM 3365 O O . LEU D 1 50 ? 30.656 19.234 44.308 1.00 56.50 46 LEU D O 1
ATOM 3370 N N . VAL D 1 51 ? 28.635 18.998 45.269 1.00 54.93 47 VAL D N 1
ATOM 3371 C CA . VAL D 1 51 ? 29.104 18.083 46.304 1.00 52.79 47 VAL D CA 1
ATOM 3372 C C . VAL D 1 51 ? 28.362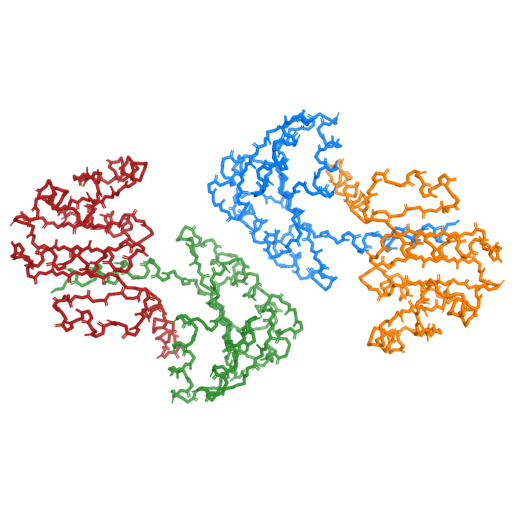 16.757 46.298 1.00 52.94 47 VAL D C 1
ATOM 3373 O O . VAL D 1 51 ? 27.148 16.716 46.504 1.00 55.88 47 VAL D O 1
ATOM 3377 N N . ILE D 1 52 ? 29.090 15.671 46.061 1.00 51.35 48 ILE D N 1
ATOM 3378 C CA . ILE D 1 52 ? 28.490 14.341 46.066 1.00 49.99 48 ILE D CA 1
ATOM 3379 C C . ILE D 1 52 ? 28.893 13.643 47.365 1.00 49.51 48 ILE D C 1
ATOM 3380 O O . ILE D 1 52 ? 30.043 13.731 47.803 1.00 49.33 48 ILE D O 1
ATOM 3385 N N . ASN D 1 53 ? 27.935 12.961 47.982 1.00 47.84 49 ASN D N 1
ATOM 3386 C CA . ASN D 1 53 ? 28.180 12.239 49.216 1.00 46.31 49 ASN D CA 1
ATOM 3387 C C . ASN D 1 53 ? 28.208 10.735 48.949 1.00 45.74 49 ASN D C 1
ATOM 3388 O O . ASN D 1 53 ? 27.173 10.062 48.978 1.00 45.97 49 ASN D O 1
ATOM 3393 N N . GLY D 1 54 ? 29.401 10.209 48.683 1.00 43.63 50 GLY D N 1
ATOM 3394 C CA . GLY D 1 54 ? 29.530 8.790 48.413 1.00 39.93 50 GLY D CA 1
ATOM 3395 C C . GLY D 1 54 ? 30.948 8.276 48.530 1.00 38.52 50 GLY D C 1
ATOM 3396 O O . GLY D 1 54 ? 31.871 9.027 48.838 1.00 37.51 50 GLY D O 1
ATOM 3397 N N . ASP D 1 55 ? 31.120 6.983 48.292 1.00 37.20 51 ASP D N 1
ATOM 3398 C CA . ASP D 1 55 ? 32.435 6.374 48.362 1.00 37.50 51 ASP D CA 1
ATOM 3399 C C . ASP D 1 55 ? 33.081 6.565 46.988 1.00 35.96 51 ASP D C 1
ATOM 3400 O O . ASP D 1 55 ? 32.559 6.073 45.988 1.00 36.18 51 ASP D O 1
ATOM 3405 N N . CYS D 1 56 ? 34.211 7.271 46.942 1.00 35.59 52 CYS D N 1
ATOM 3406 C CA . CYS D 1 56 ? 34.899 7.548 45.680 1.00 35.34 52 CYS D CA 1
ATOM 3407 C C . CYS D 1 56 ? 35.550 6.330 45.031 1.00 36.09 52 CYS D C 1
ATOM 3408 O O . CYS D 1 56 ? 36.232 6.460 44.012 1.00 36.27 52 CYS D O 1
ATOM 3411 N N . THR D 1 57 ? 35.350 5.158 45.629 1.00 37.24 53 THR D N 1
ATOM 3412 C CA . THR D 1 57 ? 35.895 3.911 45.097 1.00 38.44 53 THR D CA 1
ATOM 3413 C C . THR D 1 57 ? 34.746 3.178 44.420 1.00 39.70 53 THR D C 1
ATOM 3414 O O . THR D 1 57 ? 34.916 2.089 43.875 1.00 39.07 53 THR D O 1
ATOM 3418 N N . LYS D 1 58 ? 33.569 3.791 44.476 1.00 42.94 54 LYS D N 1
ATOM 3419 C CA . LYS D 1 58 ? 32.369 3.234 43.866 1.00 45.48 54 LYS D CA 1
ATOM 3420 C C . LYS D 1 58 ? 32.132 3.964 42.549 1.00 45.79 54 LYS D C 1
ATOM 3421 O O . LYS D 1 58 ? 32.111 5.197 42.501 1.00 44.09 54 LYS D O 1
ATOM 3427 N N . ILE D 1 59 ? 31.965 3.192 41.483 1.00 46.81 55 ILE D N 1
ATOM 3428 C CA . ILE D 1 59 ? 31.727 3.742 40.158 1.00 48.31 55 ILE D CA 1
ATOM 3429 C C . ILE D 1 59 ? 30.507 4.667 40.103 1.00 47.95 55 ILE D C 1
ATOM 3430 O O . ILE D 1 59 ? 30.551 5.701 39.443 1.00 47.86 55 ILE D O 1
ATOM 3435 N N . LYS D 1 60 ? 29.423 4.300 40.785 1.00 48.45 56 LYS D N 1
ATOM 3436 C CA . LYS D 1 60 ? 28.222 5.140 40.789 1.00 50.93 56 LYS D CA 1
ATOM 3437 C C . LYS D 1 60 ? 28.591 6.559 41.218 1.00 49.40 56 LYS D C 1
ATOM 3438 O O . LYS D 1 60 ? 28.244 7.533 40.548 1.00 49.51 56 LYS D O 1
ATOM 3444 N N . THR D 1 61 ? 29.292 6.657 42.344 1.00 47.59 57 THR D N 1
ATOM 3445 C CA . THR D 1 61 ? 29.723 7.938 42.899 1.00 47.01 57 THR D CA 1
ATOM 3446 C C . THR D 1 61 ? 30.523 8.741 41.877 1.00 46.54 57 THR D C 1
ATOM 3447 O O . THR D 1 61 ? 30.317 9.949 41.727 1.00 45.47 57 THR D O 1
ATOM 3451 N N . LEU D 1 62 ? 31.435 8.063 41.182 1.00 46.60 58 LEU D N 1
ATOM 3452 C CA . LEU D 1 62 ? 32.271 8.706 40.171 1.00 46.40 58 LEU D CA 1
ATOM 3453 C C . LEU D 1 62 ? 31.423 9.156 38.990 1.00 47.48 58 LEU D C 1
ATOM 3454 O O . LEU D 1 62 ? 31.562 10.282 38.513 1.00 46.31 58 LEU D O 1
ATOM 3459 N N . GLU D 1 63 ? 30.540 8.277 38.526 1.00 49.89 59 GLU D N 1
ATOM 3460 C CA . GLU D 1 63 ? 29.661 8.617 37.418 1.00 51.83 59 GLU D CA 1
ATOM 3461 C C . GLU D 1 63 ? 28.874 9.869 37.799 1.00 51.49 59 GLU D C 1
ATOM 3462 O O . GLU D 1 63 ? 28.798 10.820 37.021 1.00 50.41 59 GLU D O 1
ATOM 3468 N N . ASP D 1 64 ? 28.302 9.870 39.006 1.00 51.97 60 ASP D N 1
ATOM 3469 C CA . ASP D 1 64 ? 27.527 11.016 39.493 1.00 52.53 60 ASP D CA 1
ATOM 3470 C C . ASP D 1 64 ? 28.383 12.270 39.641 1.00 51.81 60 ASP D C 1
ATOM 3471 O O . ASP D 1 64 ? 27.870 13.388 39.562 1.00 51.75 60 ASP D O 1
ATOM 3476 N N . ALA D 1 65 ? 29.680 12.087 39.872 1.00 50.27 61 ALA D N 1
ATOM 3477 C CA . ALA D 1 65 ? 30.587 13.221 40.017 1.00 48.68 61 ALA D CA 1
ATOM 3478 C C . ALA D 1 65 ? 30.948 13.721 38.624 1.00 48.72 61 ALA D C 1
ATOM 3479 O O . ALA D 1 65 ? 31.567 14.777 38.464 1.00 47.25 61 ALA D O 1
ATOM 3481 N N . GLY D 1 66 ? 30.549 12.944 37.617 1.00 48.45 62 GLY D N 1
ATOM 3482 C CA . GLY D 1 66 ? 30.822 13.303 36.237 1.00 48.78 62 GLY D CA 1
ATOM 3483 C C . GLY D 1 66 ? 32.227 12.959 35.778 1.00 48.64 62 GLY D C 1
ATOM 3484 O O . GLY D 1 66 ? 32.821 13.674 34.971 1.00 48.87 62 GLY D O 1
ATOM 3485 N N . ILE D 1 67 ? 32.759 11.858 36.292 1.00 48.52 63 ILE D N 1
ATOM 3486 C CA . ILE D 1 67 ? 34.103 11.414 35.948 1.00 47.50 63 ILE D CA 1
ATOM 3487 C C . ILE D 1 67 ? 34.273 11.315 34.428 1.00 48.39 63 ILE D C 1
ATOM 3488 O O . ILE D 1 67 ? 35.380 11.456 33.916 1.00 46.17 63 ILE D O 1
ATOM 3493 N N . GLU D 1 68 ? 33.169 11.088 33.719 1.00 50.94 64 GLU D N 1
ATOM 3494 C CA . GLU D 1 68 ? 33.180 10.962 32.258 1.00 54.41 64 GLU D CA 1
ATOM 3495 C C . GLU D 1 68 ? 33.853 12.126 31.547 1.00 54.45 64 GLU D C 1
ATOM 3496 O O . GLU D 1 68 ? 34.638 11.928 30.624 1.00 54.35 64 GLU D O 1
ATOM 3502 N N . ASP D 1 69 ? 33.534 13.344 31.958 1.00 56.06 65 ASP D N 1
ATOM 3503 C CA . ASP D 1 69 ? 34.128 14.504 31.314 1.00 57.65 65 ASP D CA 1
ATOM 3504 C C . ASP D 1 69 ? 34.984 15.368 32.216 1.00 56.21 65 ASP D C 1
ATOM 3505 O O . ASP D 1 69 ? 35.276 16.514 31.881 1.00 56.47 65 ASP D O 1
ATOM 3510 N N . ALA D 1 70 ? 35.388 14.825 33.359 1.00 54.89 66 ALA D N 1
ATOM 3511 C CA . ALA D 1 70 ? 36.238 15.577 34.272 1.00 51.90 66 ALA D CA 1
ATOM 3512 C C . ALA D 1 70 ? 37.568 15.719 33.553 1.00 50.89 66 ALA D C 1
ATOM 3513 O O . ALA D 1 70 ? 37.928 14.879 32.728 1.00 49.20 66 ALA D O 1
ATOM 3515 N N . ASP D 1 71 ? 38.293 16.785 33.853 1.00 49.69 67 ASP D N 1
ATOM 3516 C CA . ASP D 1 71 ? 39.572 17.014 33.206 1.00 49.73 67 ASP D CA 1
ATOM 3517 C C . ASP D 1 71 ? 40.701 16.621 34.147 1.00 47.48 67 ASP D C 1
ATOM 3518 O O . ASP D 1 71 ? 41.853 16.490 33.740 1.00 46.92 67 ASP D O 1
ATOM 3523 N N . MET D 1 72 ? 40.361 16.413 35.410 1.00 44.67 68 MET D N 1
ATOM 3524 C CA . MET D 1 72 ? 41.371 16.074 36.390 1.00 42.96 68 MET D CA 1
ATOM 3525 C C . MET D 1 72 ? 40.719 15.431 37.600 1.00 40.49 68 MET D C 1
ATOM 3526 O O . MET D 1 72 ? 39.627 15.833 38.012 1.00 40.04 68 MET D O 1
ATOM 3531 N N . TYR D 1 73 ? 41.369 14.411 38.152 1.00 36.06 69 TYR D N 1
ATOM 3532 C CA . TYR D 1 73 ? 40.836 13.758 39.331 1.00 32.70 69 TYR D CA 1
ATOM 3533 C C . TYR D 1 73 ? 41.867 13.818 40.456 1.00 32.21 69 TYR D C 1
ATOM 3534 O O . TYR D 1 73 ? 43.026 13.421 40.284 1.00 34.31 69 TYR D O 1
ATOM 3543 N N . ILE D 1 74 ? 41.437 14.315 41.609 1.00 29.10 70 ILE D N 1
ATOM 3544 C CA . ILE D 1 74 ? 42.320 14.472 42.754 1.00 27.69 70 ILE D CA 1
ATOM 3545 C C . ILE D 1 74 ? 41.787 13.739 43.979 1.00 29.08 70 ILE D C 1
ATOM 3546 O O . ILE D 1 74 ? 40.740 14.098 44.517 1.00 28.59 70 ILE D O 1
ATOM 3551 N N . ALA D 1 75 ? 42.508 12.712 44.411 1.00 28.37 71 ALA D N 1
ATOM 3552 C CA . ALA D 1 75 ? 42.111 11.920 45.570 1.00 28.78 71 ALA D CA 1
ATOM 3553 C C . ALA D 1 75 ? 43.045 12.251 46.738 1.00 28.93 71 ALA D C 1
ATOM 3554 O O . ALA D 1 75 ? 44.229 11.899 46.725 1.00 27.88 71 ALA D O 1
ATOM 3556 N N . VAL D 1 76 ? 42.511 12.940 47.741 1.00 29.73 72 VAL D N 1
ATOM 3557 C CA . VAL D 1 76 ? 43.313 13.324 48.896 1.00 31.46 72 VAL D CA 1
ATOM 3558 C C . VAL D 1 76 ? 42.708 12.823 50.202 1.00 32.52 72 VAL D C 1
ATOM 3559 O O . VAL D 1 76 ? 42.764 13.482 51.238 1.00 35.23 72 VAL D O 1
ATOM 3563 N N . THR D 1 77 ? 42.123 11.636 50.121 1.00 34.39 73 THR D N 1
ATOM 3564 C CA . THR D 1 77 ? 41.514 10.964 51.259 1.00 35.96 73 THR D CA 1
ATOM 3565 C C . THR D 1 77 ? 42.636 10.595 52.229 1.00 36.57 73 THR D C 1
ATOM 3566 O O . THR D 1 77 ? 43.817 10.638 51.867 1.00 36.60 73 THR D O 1
ATOM 3570 N N . GLY D 1 78 ? 42.265 10.243 53.457 1.00 36.94 74 GLY D N 1
ATOM 3571 C CA . GLY D 1 78 ? 43.247 9.844 54.447 1.00 36.76 74 GLY D CA 1
ATOM 3572 C C . GLY D 1 78 ? 43.611 8.377 54.279 1.00 37.99 74 GLY D C 1
ATOM 3573 O O . GLY D 1 78 ? 44.461 7.844 54.998 1.00 37.47 74 GLY D O 1
ATOM 3574 N N . LYS D 1 79 ? 42.961 7.716 53.326 1.00 38.20 75 LYS D N 1
ATOM 3575 C CA . LYS D 1 79 ? 43.228 6.312 53.053 1.00 39.05 75 LYS D CA 1
ATOM 3576 C C . LYS D 1 79 ? 43.963 6.129 51.728 1.00 37.79 75 LYS D C 1
ATOM 3577 O O . LYS D 1 79 ? 43.371 6.101 50.648 1.00 38.44 75 LYS D O 1
ATOM 3583 N N . GLU D 1 80 ? 45.273 6.004 51.847 1.00 37.27 76 GLU D N 1
ATOM 3584 C CA . GLU D 1 80 ? 46.188 5.813 50.730 1.00 35.13 76 GLU D CA 1
ATOM 3585 C C . GLU D 1 80 ? 45.640 4.915 49.612 1.00 34.72 76 GLU D C 1
ATOM 3586 O O . GLU D 1 80 ? 45.612 5.309 48.444 1.00 33.99 76 GLU D O 1
ATOM 3592 N N . GLU D 1 81 ? 45.200 3.710 49.956 1.00 33.65 77 GLU D N 1
ATOM 3593 C CA . GLU D 1 81 ? 44.702 2.821 48.921 1.00 35.52 77 GLU D CA 1
ATOM 3594 C C . GLU D 1 81 ? 43.400 3.297 48.275 1.00 34.03 77 GLU D C 1
ATOM 3595 O O . GLU D 1 81 ? 43.139 2.988 47.117 1.00 35.22 77 GLU D O 1
ATOM 3601 N N . VAL D 1 82 ? 42.590 4.053 49.010 1.00 32.40 78 VAL D N 1
ATOM 3602 C CA . VAL D 1 82 ? 41.353 4.579 48.442 1.00 29.46 78 VAL D CA 1
ATOM 3603 C C . VAL D 1 82 ? 41.738 5.576 47.343 1.00 29.68 78 VAL D C 1
ATOM 3604 O O . VAL D 1 82 ? 41.148 5.593 46.266 1.00 30.21 78 VAL D O 1
ATOM 3608 N N . ASN D 1 83 ? 42.738 6.405 47.632 1.00 28.27 79 ASN D N 1
ATOM 3609 C CA . ASN D 1 83 ? 43.218 7.406 46.687 1.00 30.09 79 ASN D CA 1
ATOM 3610 C C . ASN D 1 83 ? 43.775 6.722 45.418 1.00 30.76 79 ASN D C 1
ATOM 3611 O O . ASN D 1 83 ? 43.525 7.155 44.285 1.00 27.20 79 ASN D O 1
ATOM 3616 N N . LEU D 1 84 ? 44.535 5.656 45.624 1.00 30.24 80 LEU D N 1
ATOM 3617 C CA . LEU D 1 84 ? 45.110 4.904 44.519 1.00 32.62 80 LEU D CA 1
ATOM 3618 C C . LEU D 1 84 ? 44.011 4.259 43.673 1.00 32.24 80 LEU D C 1
ATOM 3619 O O . LEU D 1 84 ? 43.972 4.449 42.458 1.00 32.49 80 LEU D O 1
ATOM 3624 N N . MET D 1 85 ? 43.110 3.510 44.310 1.00 31.27 81 MET D N 1
ATOM 3625 C CA . MET D 1 85 ? 42.035 2.836 43.572 1.00 31.45 81 MET D CA 1
ATOM 3626 C C . MET D 1 85 ? 41.131 3.791 42.800 1.00 31.77 81 MET D C 1
ATOM 3627 O O . MET D 1 85 ? 40.841 3.563 41.621 1.00 31.86 81 MET D O 1
ATOM 3632 N N . SER D 1 86 ? 40.674 4.851 43.463 1.00 29.43 82 SER D N 1
ATOM 3633 C CA . SER D 1 86 ? 39.797 5.811 42.817 1.00 28.45 82 SER D CA 1
ATOM 3634 C C . SER D 1 86 ? 40.521 6.503 41.662 1.00 29.08 82 SER D C 1
ATOM 3635 O O . SER D 1 86 ? 39.915 6.806 40.630 1.00 30.17 82 SER D O 1
ATOM 3638 N N . SER D 1 87 ? 41.817 6.746 41.838 1.00 28.60 83 SER D N 1
ATOM 3639 C CA . SER D 1 87 ? 42.627 7.368 40.802 1.00 30.69 83 SER D CA 1
ATOM 3640 C C . SER D 1 87 ? 42.763 6.428 39.591 1.00 31.20 83 SER D C 1
ATOM 3641 O O . SER D 1 87 ? 42.652 6.865 38.443 1.00 29.05 83 SER D O 1
ATOM 3644 N N . LEU D 1 88 ? 43.011 5.143 39.838 1.00 29.41 84 LEU D N 1
ATOM 3645 C CA . LEU D 1 88 ? 43.139 4.214 38.719 1.00 32.23 84 LEU D CA 1
ATOM 3646 C C . LEU D 1 88 ? 41.788 4.102 38.017 1.00 33.27 84 LEU D C 1
ATOM 3647 O O . LEU D 1 88 ? 41.723 3.849 36.817 1.00 34.24 84 LEU D O 1
ATOM 3652 N N . LEU D 1 89 ? 40.710 4.311 38.767 1.00 33.04 85 LEU D N 1
ATOM 3653 C CA . LEU D 1 89 ? 39.380 4.256 38.191 1.00 34.63 85 LEU D CA 1
ATOM 3654 C C . LEU D 1 89 ? 39.211 5.485 37.318 1.00 36.89 85 LEU D C 1
ATOM 3655 O O . LEU D 1 89 ? 38.749 5.393 36.179 1.00 37.75 85 LEU D O 1
ATOM 3660 N N . ALA D 1 90 ? 39.600 6.639 37.845 1.00 36.98 86 ALA D N 1
ATOM 3661 C CA . ALA D 1 90 ? 39.496 7.872 37.078 1.00 38.15 86 ALA D CA 1
ATOM 3662 C C . ALA D 1 90 ? 40.264 7.655 35.781 1.00 39.39 86 A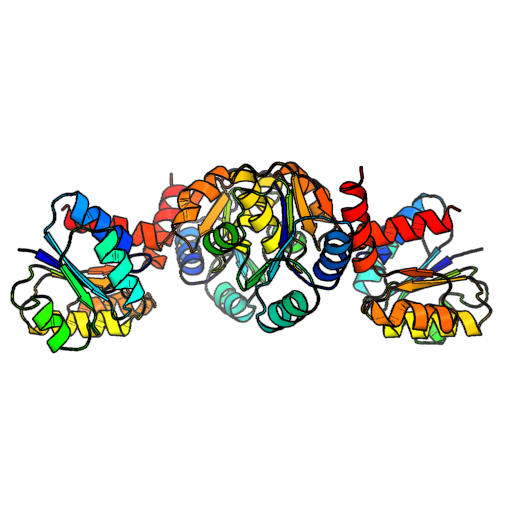LA D C 1
ATOM 3663 O O . ALA D 1 90 ? 39.827 8.057 34.705 1.00 40.15 86 ALA D O 1
ATOM 3665 N N . LYS D 1 91 ? 41.415 7.007 35.898 1.00 40.40 87 LYS D N 1
ATOM 3666 C CA . LYS D 1 91 ? 42.241 6.722 34.739 1.00 41.96 87 LYS D CA 1
ATOM 3667 C C . LYS D 1 91 ? 41.522 5.854 33.703 1.00 42.60 87 LYS D C 1
ATOM 3668 O O . LYS D 1 91 ? 41.606 6.124 32.508 1.00 42.61 87 LYS D O 1
ATOM 3674 N N . SER D 1 92 ? 40.814 4.822 34.160 1.00 42.78 88 SER D N 1
ATOM 3675 C CA . SER D 1 92 ? 40.108 3.926 33.248 1.00 44.66 88 SER D CA 1
ATOM 3676 C C . SER D 1 92 ? 38.972 4.600 32.474 1.00 46.02 88 SER D C 1
ATOM 3677 O O . SER D 1 92 ? 38.486 4.052 31.482 1.00 47.67 88 SER D O 1
ATOM 3680 N N . TYR D 1 93 ? 38.557 5.781 32.923 1.00 46.50 89 TYR D N 1
ATOM 3681 C CA . TYR D 1 93 ? 37.472 6.519 32.275 1.00 48.01 89 TYR D CA 1
ATOM 3682 C C . TYR D 1 93 ? 37.983 7.546 31.286 1.00 48.99 89 TYR D C 1
ATOM 3683 O O . TYR D 1 93 ? 37.198 8.295 30.698 1.00 51.48 89 TYR D O 1
ATOM 3692 N N . GLY D 1 94 ? 39.295 7.606 31.114 1.00 46.65 90 GLY D N 1
ATOM 3693 C CA . GLY D 1 94 ? 39.834 8.558 30.171 1.00 48.83 90 GLY D CA 1
ATOM 3694 C C . GLY D 1 94 ? 40.458 9.799 30.771 1.00 50.46 90 GLY D C 1
ATOM 3695 O O . GLY D 1 94 ? 40.911 10.664 30.029 1.00 51.38 90 GLY D O 1
ATOM 3696 N N . ILE D 1 95 ? 40.478 9.906 32.099 1.00 50.76 91 ILE D N 1
ATOM 3697 C CA . ILE D 1 95 ? 41.091 11.062 32.743 1.00 50.89 91 ILE D CA 1
ATOM 3698 C C . ILE D 1 95 ? 42.602 10.897 32.718 1.00 50.79 91 ILE D C 1
ATOM 3699 O O . ILE D 1 95 ? 43.148 9.977 33.327 1.00 50.29 91 ILE D O 1
ATOM 3704 N N . ASN D 1 96 ? 43.263 11.807 32.010 1.00 51.54 92 ASN D N 1
ATOM 3705 C CA . ASN D 1 96 ? 44.713 11.783 31.853 1.00 53.44 92 ASN D CA 1
ATOM 3706 C C . ASN D 1 96 ? 45.497 12.615 32.865 1.00 52.51 92 ASN D C 1
ATOM 3707 O O . ASN D 1 96 ? 46.723 12.694 32.774 1.00 51.47 92 ASN D O 1
ATOM 3712 N N . LYS D 1 97 ? 44.792 13.231 33.819 1.00 50.36 93 LYS D N 1
ATOM 3713 C CA . LYS D 1 97 ? 45.423 14.055 34.858 1.00 46.88 93 LYS D CA 1
ATOM 3714 C C . LYS D 1 97 ? 44.964 13.635 36.258 1.00 42.53 93 LYS D C 1
ATOM 3715 O O . LYS D 1 97 ? 43.898 14.047 36.722 1.00 40.51 93 LYS D O 1
ATOM 3721 N N . THR D 1 98 ? 45.776 12.828 36.934 1.00 37.77 94 THR D N 1
ATOM 3722 C CA . THR D 1 98 ? 45.425 12.367 38.268 1.00 35.17 94 THR D CA 1
ATOM 3723 C C . THR D 1 98 ? 46.432 12.770 39.331 1.00 34.07 94 THR D C 1
ATOM 3724 O O . THR D 1 98 ? 47.638 12.805 39.089 1.00 33.77 94 THR D O 1
ATOM 3728 N N . ILE D 1 99 ? 45.919 13.093 40.509 1.00 33.75 95 ILE D N 1
ATOM 3729 C CA . ILE D 1 99 ? 46.760 13.472 41.645 1.00 33.00 95 ILE D CA 1
ATOM 3730 C C . ILE D 1 99 ? 46.275 12.630 42.811 1.00 32.06 95 ILE D C 1
ATOM 3731 O O . ILE D 1 99 ? 45.084 12.643 43.127 1.00 31.50 95 ILE D O 1
ATOM 3736 N N . ALA D 1 100 ? 47.190 11.901 43.441 1.00 31.20 96 ALA D N 1
ATOM 3737 C CA . ALA D 1 100 ? 46.838 11.045 44.561 1.00 31.79 96 ALA D CA 1
ATOM 3738 C C . ALA D 1 100 ? 47.762 11.213 45.757 1.00 32.98 96 ALA D C 1
ATOM 3739 O O . ALA D 1 100 ? 48.990 11.178 45.636 1.00 33.37 96 ALA D O 1
ATOM 3741 N N . ARG D 1 101 ? 47.141 11.378 46.918 1.00 32.19 97 ARG D N 1
ATOM 3742 C CA . ARG D 1 101 ? 47.833 11.537 48.184 1.00 31.24 97 ARG D CA 1
ATOM 3743 C C . ARG D 1 101 ? 48.218 10.140 48.679 1.00 31.41 97 ARG D C 1
ATOM 3744 O O . ARG D 1 101 ? 47.484 9.178 48.456 1.00 30.77 97 ARG D O 1
ATOM 3752 N N . ILE D 1 102 ? 49.375 10.035 49.326 1.00 31.91 98 ILE D N 1
ATOM 3753 C CA . ILE D 1 102 ? 49.871 8.774 49.878 1.00 32.36 98 ILE D CA 1
ATOM 3754 C C . ILE D 1 102 ? 50.286 8.989 51.326 1.00 33.43 98 ILE D C 1
ATOM 3755 O O . ILE D 1 102 ? 50.540 10.118 51.742 1.00 32.31 98 ILE D O 1
ATOM 3760 N N . SER D 1 103 ? 50.386 7.890 52.073 1.00 35.43 99 SER D N 1
ATOM 3761 C CA . SER D 1 103 ? 50.794 7.909 53.482 1.00 37.21 99 SER D CA 1
ATOM 3762 C C . SER D 1 103 ? 52.159 7.252 53.708 1.00 37.99 99 SER D C 1
ATOM 3763 O O . SER D 1 103 ? 52.892 7.638 54.610 1.00 36.13 99 SER D O 1
ATOM 3766 N N . GLU D 1 104 ? 52.491 6.259 52.889 1.00 39.70 100 GLU D N 1
ATOM 3767 C CA . GLU D 1 104 ? 53.759 5.550 53.001 1.00 42.64 100 GLU D CA 1
ATOM 3768 C C . GLU D 1 104 ? 54.675 5.932 51.844 1.00 42.87 100 GLU D C 1
ATOM 3769 O O . GLU D 1 104 ? 54.517 5.447 50.721 1.00 44.05 100 GLU D O 1
ATOM 3775 N N . ILE D 1 105 ? 55.622 6.820 52.142 1.00 42.15 101 ILE D N 1
ATOM 3776 C CA . ILE D 1 105 ? 56.596 7.348 51.185 1.00 42.23 101 ILE D CA 1
ATOM 3777 C C . ILE D 1 105 ? 57.186 6.306 50.238 1.00 41.82 101 ILE D C 1
ATOM 3778 O O . ILE D 1 105 ? 57.397 6.570 49.054 1.00 40.50 101 ILE D O 1
ATOM 3783 N N . GLU D 1 106 ? 57.460 5.127 50.777 1.00 42.43 102 GLU D N 1
ATOM 3784 C CA . GLU D 1 106 ? 58.037 4.025 50.017 1.00 44.17 102 GLU D CA 1
ATOM 3785 C C . GLU D 1 106 ? 57.298 3.689 48.723 1.00 42.28 102 GLU D C 1
ATOM 3786 O O . GLU D 1 106 ? 57.921 3.321 47.731 1.00 43.38 102 GLU D O 1
ATOM 3792 N N . TYR D 1 107 ? 55.974 3.803 48.741 1.00 39.07 103 TYR D N 1
ATOM 3793 C CA . TYR D 1 107 ? 55.159 3.487 47.571 1.00 39.07 103 TYR D CA 1
ATOM 3794 C C . TYR D 1 107 ? 55.041 4.611 46.538 1.00 39.17 103 TYR D C 1
ATOM 3795 O O . TYR D 1 107 ? 54.347 4.462 45.533 1.00 40.32 103 TYR D O 1
ATOM 3804 N N . LYS D 1 108 ? 55.722 5.724 46.776 1.00 38.37 104 LYS D N 1
ATOM 3805 C CA . LYS D 1 108 ? 55.645 6.856 45.857 1.00 38.75 104 LYS D CA 1
ATOM 3806 C C . LYS D 1 108 ? 55.882 6.524 44.377 1.00 38.00 104 LYS D C 1
ATOM 3807 O O . LYS D 1 108 ? 55.048 6.845 43.533 1.00 36.08 104 LYS D O 1
ATOM 3813 N N . ASP D 1 109 ? 57.002 5.885 44.051 1.00 38.23 105 ASP D N 1
ATOM 3814 C CA . ASP D 1 109 ? 57.269 5.567 42.652 1.00 40.15 105 ASP D CA 1
ATOM 3815 C C . ASP D 1 109 ? 56.421 4.401 42.137 1.00 38.44 105 ASP D C 1
ATOM 3816 O O . ASP D 1 109 ? 56.276 4.215 40.927 1.00 36.72 105 ASP D O 1
ATOM 3821 N N . VAL D 1 110 ? 55.866 3.615 43.052 1.00 36.24 106 VAL D N 1
ATOM 3822 C CA . VAL D 1 110 ? 55.014 2.502 42.657 1.00 36.17 106 VAL D CA 1
ATOM 3823 C C . VAL D 1 110 ? 53.750 3.150 42.099 1.00 36.57 106 VAL D C 1
ATOM 3824 O O . VAL D 1 110 ? 53.224 2.739 41.060 1.00 37.50 106 VAL D O 1
ATOM 3828 N N . PHE D 1 111 ? 53.280 4.178 42.797 1.00 34.34 107 PHE D N 1
ATOM 3829 C CA . PHE D 1 111 ? 52.092 4.926 42.397 1.00 34.98 107 PHE D CA 1
ATOM 3830 C C . PHE D 1 111 ? 52.320 5.605 41.049 1.00 35.14 107 PHE D C 1
ATOM 3831 O O . PHE D 1 111 ? 51.465 5.564 40.167 1.00 35.69 107 PHE D O 1
ATOM 3839 N N . GLU D 1 112 ? 53.477 6.241 40.904 1.00 35.00 108 GLU D N 1
ATOM 3840 C CA . GLU D 1 112 ? 53.820 6.925 39.669 1.00 36.66 108 GLU D CA 1
ATOM 3841 C C . GLU D 1 112 ? 53.946 5.910 38.532 1.00 35.73 108 GLU D C 1
ATOM 3842 O O . GLU D 1 112 ? 53.542 6.180 37.408 1.00 37.60 108 GLU D O 1
ATOM 3848 N N . ARG D 1 113 ? 54.493 4.740 38.835 1.00 35.78 109 ARG D N 1
ATOM 3849 C CA . ARG D 1 113 ? 54.659 3.696 37.830 1.00 36.87 109 ARG D CA 1
ATOM 3850 C C . ARG D 1 113 ? 53.292 3.206 37.322 1.00 36.02 109 ARG D C 1
ATOM 3851 O O . ARG D 1 113 ? 53.136 2.899 36.138 1.00 35.59 109 ARG D O 1
ATOM 3859 N N . LEU D 1 114 ? 52.308 3.132 38.217 1.00 33.82 110 LEU D N 1
ATOM 3860 C CA . LEU D 1 114 ? 50.977 2.678 37.844 1.00 34.06 110 LEU D CA 1
ATOM 3861 C C . LEU D 1 114 ? 50.174 3.749 37.117 1.00 35.73 110 LEU D C 1
ATOM 3862 O O . LEU D 1 114 ? 49.000 3.545 36.785 1.00 34.68 110 LEU D O 1
ATOM 3867 N N . GLY D 1 115 ? 50.800 4.898 36.877 1.00 37.01 111 GLY D N 1
ATOM 3868 C CA . GLY D 1 115 ? 50.107 5.944 36.142 1.00 37.53 111 GLY D CA 1
ATOM 3869 C C . GLY D 1 115 ? 49.591 7.173 36.866 1.00 38.07 111 GLY D C 1
ATOM 3870 O O . GLY D 1 115 ? 49.069 8.078 36.218 1.00 38.12 111 GLY D O 1
ATOM 3871 N N . VAL D 1 116 ? 49.706 7.226 38.190 1.00 37.35 112 VAL D N 1
ATOM 3872 C CA . VAL D 1 116 ? 49.248 8.416 38.893 1.00 36.39 112 VAL D CA 1
ATOM 3873 C C . VAL D 1 116 ? 50.196 9.547 38.499 1.00 36.74 112 VAL D C 1
ATOM 3874 O O . VAL D 1 116 ? 51.406 9.459 38.702 1.00 34.54 112 VAL D O 1
ATOM 3878 N N . ASP D 1 117 ? 49.633 10.602 37.923 1.00 38.90 113 ASP D N 1
ATOM 3879 C CA . ASP D 1 117 ? 50.404 11.751 37.456 1.00 40.69 113 ASP D CA 1
ATOM 3880 C C . ASP D 1 117 ? 51.232 12.420 38.539 1.00 39.99 113 ASP D C 1
ATOM 3881 O O . ASP D 1 117 ? 52.455 12.537 38.419 1.00 40.46 113 ASP D O 1
ATOM 3886 N N . VAL D 1 118 ? 50.560 12.885 39.583 1.00 36.49 114 VAL D N 1
ATOM 3887 C CA . VAL D 1 118 ? 51.253 13.540 40.679 1.00 35.37 114 VAL D CA 1
ATOM 3888 C C . VAL D 1 118 ? 51.005 12.806 41.998 1.00 34.54 114 VAL D C 1
ATOM 3889 O O . VAL D 1 118 ? 49.864 12.577 42.393 1.00 31.43 114 VAL D O 1
ATOM 3893 N N . VAL D 1 119 ? 52.085 12.428 42.668 1.00 33.18 115 VAL D N 1
ATOM 3894 C CA . VAL D 1 119 ? 51.975 11.720 43.934 1.00 34.28 115 VAL D CA 1
ATOM 3895 C C . VAL D 1 119 ? 52.387 12.673 45.045 1.00 33.27 115 VAL D C 1
ATOM 3896 O O . VAL D 1 119 ? 53.511 13.164 45.075 1.00 32.88 115 VAL D O 1
ATOM 3900 N N . VAL D 1 120 ? 51.468 12.954 45.956 1.00 33.15 116 VAL D N 1
ATOM 3901 C CA . VAL D 1 120 ? 51.790 13.887 47.023 1.00 33.67 116 VAL D CA 1
ATOM 3902 C C . VAL D 1 120 ? 51.751 13.304 48.430 1.00 32.03 116 VAL D C 1
ATOM 3903 O O . VAL D 1 120 ? 50.729 12.825 48.922 1.00 31.38 116 VAL D O 1
ATOM 3907 N N . SER D 1 121 ? 52.918 13.333 49.052 1.00 32.41 117 SER D N 1
ATOM 3908 C CA . SER D 1 121 ? 53.102 12.853 50.403 1.00 34.18 117 SER D CA 1
ATOM 3909 C C . SER D 1 121 ? 53.270 14.105 51.234 1.00 34.21 117 SER D C 1
ATOM 3910 O O . SER D 1 121 ? 54.331 14.733 51.199 1.00 36.55 117 SER D O 1
ATOM 3913 N N . PRO D 1 122 ? 52.218 14.511 51.959 1.00 33.18 118 PRO D N 1
ATOM 3914 C CA . PRO D 1 122 ? 52.314 15.718 52.792 1.00 35.21 118 PRO D CA 1
ATOM 3915 C C . PRO D 1 122 ? 53.537 15.684 53.705 1.00 34.84 118 PRO D C 1
ATOM 3916 O O . PRO D 1 122 ? 54.226 16.688 53.870 1.00 35.86 118 PRO D O 1
ATOM 3920 N N . GLU D 1 123 ? 53.804 14.519 54.282 1.00 35.45 119 GLU D N 1
ATOM 3921 C CA . GLU D 1 123 ? 54.929 14.343 55.190 1.00 35.37 119 GLU D CA 1
ATOM 3922 C C . GLU D 1 123 ? 56.259 14.606 54.496 1.00 36.61 119 GLU D C 1
ATOM 3923 O O . GLU D 1 123 ? 57.131 15.319 55.017 1.00 35.23 119 GLU D O 1
ATOM 3929 N N . LEU D 1 124 ? 56.416 14.019 53.315 1.00 38.02 120 LEU D N 1
ATOM 3930 C CA . LEU D 1 124 ? 57.644 14.180 52.544 1.00 38.38 120 LEU D CA 1
ATOM 3931 C C . LEU D 1 124 ? 57.825 15.640 52.133 1.00 38.28 120 LEU D C 1
ATOM 3932 O O . LEU D 1 124 ? 58.931 16.183 52.198 1.00 37.25 120 LEU D O 1
ATOM 3937 N N . ILE D 1 125 ? 56.735 16.287 51.732 1.00 37.50 121 ILE D N 1
ATOM 3938 C CA . ILE D 1 125 ? 56.820 17.679 51.307 1.00 38.51 121 ILE D CA 1
ATOM 3939 C C . ILE D 1 125 ? 57.121 18.612 52.490 1.00 37.55 121 ILE D C 1
ATOM 3940 O O . ILE D 1 125 ? 57.793 19.635 52.328 1.00 35.51 121 ILE D O 1
ATOM 3945 N N . ALA D 1 126 ? 56.630 18.257 53.672 1.00 34.82 122 ALA D N 1
ATOM 3946 C CA . ALA D 1 126 ? 56.878 19.076 54.852 1.00 37.64 122 ALA D CA 1
ATOM 3947 C C . ALA D 1 126 ? 58.353 18.950 55.184 1.00 38.80 122 ALA D C 1
ATOM 3948 O O . ALA D 1 126 ? 59.011 19.926 55.533 1.00 39.64 122 ALA D O 1
ATOM 3950 N N . ALA D 1 127 ? 58.866 17.734 55.054 1.00 41.20 123 ALA D N 1
ATOM 3951 C CA . ALA D 1 127 ? 60.266 17.446 55.330 1.00 43.14 123 ALA D CA 1
ATOM 3952 C C . ALA D 1 127 ? 61.219 18.326 54.521 1.00 44.76 123 ALA D C 1
ATOM 3953 O O . ALA D 1 127 ? 62.046 19.030 55.092 1.00 45.08 123 ALA D O 1
ATOM 3955 N N . ASN D 1 128 ? 61.109 18.308 53.196 1.00 46.16 124 ASN D N 1
ATOM 3956 C CA . ASN D 1 128 ? 62.027 19.119 52.405 1.00 48.29 124 ASN D CA 1
ATOM 3957 C C . ASN D 1 128 ? 61.704 20.611 52.392 1.00 47.86 124 ASN D C 1
ATOM 3958 O O . ASN D 1 128 ? 62.548 21.425 52.023 1.00 48.27 124 ASN D O 1
ATOM 3963 N N . TYR D 1 129 ? 60.498 20.975 52.812 1.00 47.99 125 TYR D N 1
ATOM 3964 C CA . TYR D 1 129 ? 60.136 22.387 52.893 1.00 48.39 125 TYR D CA 1
ATOM 3965 C C . TYR D 1 129 ? 60.911 22.935 54.093 1.00 48.27 125 TYR D C 1
ATOM 3966 O O . TYR D 1 129 ? 61.372 24.078 54.094 1.00 47.48 125 TYR D O 1
ATOM 3975 N N . ILE D 1 130 ? 61.035 22.095 55.118 1.00 47.74 126 ILE D N 1
ATOM 3976 C CA . ILE D 1 130 ? 61.750 22.437 56.340 1.00 49.43 126 ILE D CA 1
ATOM 3977 C C . ILE D 1 130 ? 63.242 22.506 56.030 1.00 52.45 126 ILE D C 1
ATOM 3978 O O . ILE D 1 130 ? 63.958 23.375 56.531 1.00 51.68 126 ILE D O 1
ATOM 3983 N N . GLU D 1 131 ? 63.698 21.575 55.200 1.00 55.93 127 GLU D N 1
ATOM 3984 C CA . GLU D 1 131 ? 65.091 21.512 54.801 1.00 58.99 127 GLU D CA 1
ATOM 3985 C C . GLU D 1 131 ? 65.449 22.699 53.914 1.00 60.28 127 GLU D C 1
ATOM 3986 O O . GLU D 1 131 ? 66.580 23.180 53.950 1.00 59.77 127 GLU D O 1
ATOM 3992 N N . LYS D 1 132 ? 64.487 23.174 53.127 1.00 61.88 128 LYS D N 1
ATOM 3993 C CA . LYS D 1 132 ? 64.728 24.324 52.258 1.00 64.99 128 LYS D CA 1
ATOM 3994 C C . LYS D 1 132 ? 64.879 25.602 53.071 1.00 65.70 128 LYS D C 1
ATOM 3995 O O . LYS D 1 132 ? 65.563 26.531 52.648 1.00 66.34 128 LYS D O 1
ATOM 4001 N N . LEU D 1 133 ? 64.237 25.652 54.236 1.00 67.35 129 LEU D N 1
ATOM 4002 C CA . LEU D 1 133 ? 64.318 26.829 55.096 1.00 68.99 129 LEU D CA 1
ATOM 4003 C C . LEU D 1 133 ? 65.644 26.849 55.848 1.00 71.19 129 LEU D C 1
ATOM 4004 O O . LEU D 1 133 ? 65.985 27.834 56.505 1.00 71.96 129 LEU D O 1
ATOM 4009 N N . ILE D 1 134 ? 66.390 25.756 55.741 1.00 72.97 130 ILE D N 1
ATOM 4010 C CA . ILE D 1 134 ? 67.678 25.643 56.400 1.00 75.41 130 ILE D CA 1
ATOM 4011 C C . ILE D 1 134 ? 68.798 25.809 55.375 1.00 78.23 130 ILE D C 1
ATOM 4012 O O . ILE D 1 134 ? 69.980 25.834 55.720 1.00 78.82 130 ILE D O 1
ATOM 4017 N N . GLU D 1 135 ? 68.415 25.928 54.108 1.00 81.38 131 GLU D N 1
ATOM 4018 C CA . GLU D 1 135 ? 69.378 26.113 53.021 1.00 84.71 131 GLU D CA 1
ATOM 4019 C C . GLU D 1 135 ? 69.194 27.532 52.476 1.00 86.04 131 GLU D C 1
ATOM 4020 O O . GLU D 1 135 ? 69.689 27.865 51.398 1.00 86.45 131 GLU D O 1
ATOM 4026 N N . ARG D 1 136 ? 68.471 28.351 53.240 1.00 86.91 132 ARG D N 1
ATOM 4027 C CA . ARG D 1 136 ? 68.190 29.740 52.883 1.00 87.67 132 ARG D CA 1
ATOM 4028 C C . ARG D 1 136 ? 68.988 30.656 53.815 1.00 87.75 132 ARG D C 1
ATOM 4029 O O . ARG D 1 136 ? 68.931 31.881 53.711 1.00 87.83 132 ARG D O 1
#

Sequence (528 aa):
MYIIIAGIGRVGYTLAKSLSEKGHDIVLIDIDKDICKKASAEIDALVINGDCTKIKTLEDAGIEDADMYIAVTGKEEVNLMSSLLAKSYGINKTIARISEIEYKDVFERLGVDVVVSPELIAANYIEKLIERMYIIIAGIGRVGYTLAKSLSEKGHDIVLIDIDKDICKKASAEIDALVINGDCTKIKTLEDAGIEDADMYIAVTGKEEVNLMSSLLAKSYGINKTIARISEIEYKDVFERLGVDVVVSPELIAANYIEKLIERMYIIIAGIGRVGYTLAKSLSEKGHDIVLIDIDKDICKKASAEIDALVINGDCTKIKTLEDAGIEDADMYIAVTGKEEVNLMSSLLAKSYGINKTIARISEIEYKDVFERLGVDVVVSPELIAANYIEKLIERMYIIIAGIGRVGYTLAKSLSEKGHDIVLIDIDKDICKKASAEIDALVINGDCTKIKTLEDAGIEDADMYIAVTGKEEVNLMSSLLAKSYGINKTIARISEIEYKDVFERLGVDVVVSPELIAANYIEKLIER

Nearest PDB structures (foldseek):
  1lss-assembly1_A  TM=9.945E-01  e=1.895E-22  Methanocaldococcus jannaschii
  3l4b-assembly1_D  TM=8.888E-01  e=5.551E-10  Thermotoga maritima MSB8
  3l4b-assembly1_H  TM=8.890E-01  e=5.922E-10  Thermotoga maritima MSB8
  8xmi-assembly1_E  TM=8.981E-01  e=1.896E-09  Bacillus subtilis
  6i8v-assembly1_A-2  TM=8.898E-01  e=3.181E-09  Bacillus subtilis subsp. subtilis str. 168

B-factor: mean 45.71, std 16.04, range [15.7, 115.6]

Secondary structure (DSSP, 8-state):
-EEEEE--SHHHHHHHHHHHHTT-EEEEEES-HHHHHHHHHH-SSEEEES-TTSHHHHHHTTTTT-SEEEE--S-HHHHHHHHHHHHHTT---EEEE-SSTTHHHHHHHTT-SEEE-HHHHHHHHHHHHHT-/--EEEE--STTHHHHHHHHHHTT--EEEEES-HHHHHHHHHHS-SEEEES-TTSHHHHHHTTTTT-SEEEE--S-HHHHHHHHHHHHHTT---EEEE-S-GGGHHHHHHTT-SEEE-HHHHHHHHHHHHHH-/-EEEEE--STTHHHHHHHHHHTT--EEEEES-HHHHHHHHHHSSSEEEES-TTSHHHHHHTTGGGEEEEEE--S-HHHHHHHHHHHHTTT-SEEEEE-S-GGGHHHHHHTT-SEEE-HHHHHHHHHHHHHT-/--EEEE--SHHHHHHHHHHHHTT--EEEEES-HHHHHHHHHHS-SEEEES-TTSHHHHHHHTGGG-SEEEE--S-HHHHHHHHHHHHHTT---EEEE-S-GGGHHHHHHTT-SEEE-HHHHHHHHHHHTT--

CATH classification: 3.40.50.720

InterPro domains:
  IPR003148 Regulator of K+ conductance, N-terminal lobe [PF02254] (3-118)
  IPR003148 Regulator of K+ conductance, N-terminal lobe [PS51201] (1-116)
  IPR006036 Potassium uptake protein TrkA [PR00335] (2-16)
  IPR006036 Potassium uptake protein TrkA [PR00335] (19-33)
  IPR006036 Potassium uptake protein TrkA [PR00335] (49-59)
  IPR006036 Potassium uptake protein TrkA [PR00335] (60-70)
  IPR006036 Potassium uptake protein TrkA [PR00335] (73-87)
  IPR006037 Regulator of K+ conductance, C-terminal [PF02080] (149-215)
  IPR006037 Regulator of K+ conductance, C-terminal [PS51202] (136-217)
  IPR036291 NAD(P)-binding domain superfamily [SSF51735] (1-142)
  IPR036721 Regulator of K+ conductance, C-terminal domain superfamily [G3DSA:3.30.70.1450] (138-217)
  IPR036721 Regulator of K+ conductance, C-terminal domain superfamily [SSF116726] (130-215)
  IPR050721 Trk/Ktr/HKT Potassium Transport [PTHR43833] (1-216)